Protein AF-0000000071092628 (afdb_homodimer)

InterPro domains:
  IPR001223 Glycoside hydrolase family 18, catalytic domain [PF00704] (25-223)
  IPR001223 Glycoside hydrolase family 18, catalytic domain [PS51910] (1-227)
  IPR017853 Glycoside hydrolase superfamily [SSF51445] (21-167)
  IPR029070 Chitinase insertion domain superfamily [G3DSA:3.10.50.10] (161-224)
  IPR051887 Glycosyl Hydrolase 18 Domain-Containing Protein [PTHR46290] (1-217)

Nearest PDB structures (foldseek):
  3cz8-assembly1_B  TM=7.538E-01  e=1.392E-16  Bacillus subtilis subsp. subtilis str. 168
  3cz8-assembly1_A  TM=7.325E-01  e=2.599E-16  Bacillus subtilis subsp. subtilis str. 168
  4wiw-assembly6_F  TM=7.401E-01  e=1.319E-15  Desulfitobacterium hafniense DCB-2
  1hjx-assembly1_C  TM=7.628E-01  e=6.058E-12  Homo sapiens
  8zqa-assembly1_F  TM=4.531E-01  e=4.537E-02  Rhodothermus profundi

Structure (mmCIF, N/CA/C/O backbone):
data_AF-0000000071092628-model_v1
#
loop_
_entity.id
_entity.type
_entity.pdbx_description
1 polymer 'GH18 domain-containing protein'
#
loop_
_atom_site.group_PDB
_atom_site.id
_atom_site.type_symbol
_atom_site.label_atom_id
_atom_site.label_alt_id
_atom_site.label_comp_id
_atom_site.label_asym_id
_atom_site.label_entity_id
_atom_site.label_seq_id
_atom_site.pdbx_PDB_ins_code
_atom_site.Cartn_x
_atom_site.Cartn_y
_atom_site.Cartn_z
_atom_site.occupancy
_atom_site.B_iso_or_equiv
_atom_site.auth_seq_id
_atom_site.auth_comp_id
_atom_site.auth_asym_id
_atom_site.auth_atom_id
_atom_site.pdbx_PDB_model_num
ATOM 1 N N . MET A 1 1 ? 20.328 15.219 -6.691 1 35.03 1 MET A N 1
ATOM 2 C CA . MET A 1 1 ? 20.328 13.766 -6.562 1 35.03 1 MET A CA 1
ATOM 3 C C . MET A 1 1 ? 19.25 13.133 -7.438 1 35.03 1 MET A C 1
ATOM 5 O O . MET A 1 1 ? 19.484 12.109 -8.07 1 35.03 1 MET A O 1
ATOM 9 N N . MET A 1 2 ? 17.781 13.688 -7.344 1 48.22 2 MET A N 1
ATOM 10 C CA . MET A 1 2 ? 16.656 12.992 -7.957 1 48.22 2 MET A CA 1
ATOM 11 C C . MET A 1 2 ? 16.688 13.141 -9.477 1 48.22 2 MET A C 1
ATOM 13 O O . MET A 1 2 ? 15.75 12.719 -10.156 1 48.22 2 MET A O 1
ATOM 17 N N . CYS A 1 3 ? 17.781 13.875 -9.75 1 60.19 3 CYS A N 1
ATOM 18 C CA . CYS A 1 3 ? 18.031 13.953 -11.18 1 60.19 3 CYS A CA 1
ATOM 19 C C . CYS A 1 3 ? 18.406 12.586 -11.742 1 60.19 3 CYS A C 1
ATOM 21 O O . CYS A 1 3 ? 18.141 12.297 -12.906 1 60.19 3 CYS A O 1
ATOM 23 N N . HIS A 1 4 ? 18.703 11.781 -10.789 1 60.22 4 HIS A N 1
ATOM 24 C CA . HIS A 1 4 ? 19.266 10.547 -11.32 1 60.22 4 HIS A CA 1
ATOM 25 C C . HIS A 1 4 ? 18.172 9.641 -11.883 1 60.22 4 HIS A C 1
ATOM 27 O O . HIS A 1 4 ? 18.281 9.156 -13.008 1 60.22 4 HIS A O 1
ATOM 33 N N . ALA A 1 5 ? 17.062 9.469 -11.227 1 62.5 5 ALA A N 1
ATOM 34 C CA . ALA A 1 5 ? 15.984 8.602 -11.695 1 62.5 5 ALA A CA 1
ATOM 35 C C . ALA A 1 5 ? 15.352 9.148 -12.969 1 62.5 5 ALA A C 1
ATOM 37 O O . ALA A 1 5 ? 15.125 8.406 -13.93 1 62.5 5 ALA A O 1
ATOM 38 N N . HIS A 1 6 ? 15.164 10.305 -12.961 1 67.12 6 HIS A N 1
ATOM 39 C CA . HIS A 1 6 ? 14.539 10.914 -14.133 1 67.12 6 HIS A CA 1
ATOM 40 C C . HIS A 1 6 ? 15.484 10.922 -15.328 1 67.12 6 HIS A C 1
ATOM 42 O O . HIS A 1 6 ? 15.055 10.711 -16.469 1 67.12 6 HIS A O 1
ATOM 48 N N . SER A 1 7 ? 16.656 11.164 -14.891 1 69 7 SER A N 1
ATOM 49 C CA . SER A 1 7 ? 17.641 11.125 -15.969 1 69 7 SER A CA 1
ATOM 50 C C . SER A 1 7 ? 17.672 9.75 -16.641 1 69 7 SER A C 1
ATOM 52 O O . SER A 1 7 ? 18.062 9.625 -17.797 1 69 7 SER A O 1
ATOM 54 N N . LYS A 1 8 ? 17.109 8.836 -15.922 1 71.75 8 LYS A N 1
ATOM 55 C CA . LYS A 1 8 ? 17.109 7.477 -16.453 1 71.75 8 LYS A CA 1
ATOM 56 C C . LYS A 1 8 ? 15.758 7.117 -17.062 1 71.75 8 LYS A C 1
ATOM 58 O O . LYS A 1 8 ? 15.586 6.027 -17.609 1 71.75 8 LYS A O 1
ATOM 63 N N . GLY A 1 9 ? 14.789 8.078 -16.953 1 80.06 9 GLY A N 1
ATOM 64 C CA . GLY A 1 9 ? 13.484 7.816 -17.531 1 80.06 9 GLY A CA 1
ATOM 65 C C . GLY A 1 9 ? 12.555 7.07 -16.594 1 80.06 9 GLY A C 1
ATOM 66 O O . GLY A 1 9 ? 11.539 6.52 -17.031 1 80.06 9 GLY A O 1
ATOM 67 N N . VAL A 1 10 ? 12.914 7.008 -15.305 1 87.38 10 VAL A N 1
ATOM 68 C CA . VAL A 1 10 ? 12.109 6.336 -14.289 1 87.38 10 VAL A CA 1
ATOM 69 C C . VAL A 1 10 ? 11.039 7.289 -13.758 1 87.38 10 VAL A C 1
ATOM 71 O O . VAL A 1 10 ? 11.312 8.469 -13.523 1 87.38 10 VAL A O 1
ATOM 74 N N . ARG A 1 11 ? 9.836 6.777 -13.648 1 90.19 11 ARG A N 1
ATOM 75 C CA . ARG A 1 11 ? 8.781 7.566 -13.016 1 90.19 11 ARG A CA 1
ATOM 76 C C . ARG A 1 11 ? 8.938 7.574 -11.492 1 90.19 11 ARG A C 1
ATOM 78 O O . ARG A 1 11 ? 9.367 6.578 -10.906 1 90.19 11 ARG A O 1
ATOM 85 N N . ILE A 1 12 ? 8.492 8.734 -10.898 1 91.62 12 ILE A N 1
ATOM 86 C CA . ILE A 1 12 ? 8.641 8.883 -9.453 1 91.62 12 ILE A CA 1
ATOM 87 C C . ILE A 1 12 ? 7.312 9.336 -8.844 1 91.62 12 ILE A C 1
ATOM 89 O O . ILE A 1 12 ? 6.676 10.266 -9.352 1 91.62 12 ILE A O 1
ATOM 93 N N . VAL A 1 13 ? 6.875 8.672 -7.797 1 92.81 13 VAL A N 1
ATOM 94 C CA . VAL A 1 13 ? 5.719 9.07 -7 1 92.81 13 VAL A CA 1
ATOM 95 C C . VAL A 1 13 ? 6.125 9.211 -5.535 1 92.81 13 VAL A C 1
ATOM 97 O O . VAL A 1 13 ? 6.789 8.336 -4.98 1 92.81 13 VAL A O 1
ATOM 100 N N . MET A 1 14 ? 5.793 10.359 -4.98 1 93.06 14 MET A N 1
ATOM 101 C CA . MET A 1 14 ? 6.02 10.57 -3.553 1 93.06 14 MET A CA 1
ATOM 102 C C . MET A 1 14 ? 4.766 10.242 -2.746 1 93.06 14 MET A C 1
ATOM 104 O O . MET A 1 14 ? 3.65 10.531 -3.18 1 93.06 14 MET A O 1
ATOM 108 N N . ARG A 1 15 ? 4.98 9.648 -1.646 1 92.69 15 ARG A N 1
ATOM 109 C CA . ARG A 1 15 ? 3.869 9.266 -0.78 1 92.69 15 ARG A CA 1
ATOM 110 C C . ARG A 1 15 ? 4.082 9.781 0.641 1 92.69 15 ARG A C 1
ATOM 112 O O . ARG A 1 15 ? 5.133 9.539 1.241 1 92.69 15 ARG A O 1
ATOM 119 N N . GLY A 1 16 ? 3.045 10.586 1.137 1 90.62 16 GLY A N 1
ATOM 120 C CA . GLY A 1 16 ? 3.217 11.094 2.488 1 90.62 16 GLY A CA 1
ATOM 121 C C . GLY A 1 16 ? 2.037 11.914 2.971 1 90.62 16 GLY A C 1
ATOM 122 O O . GLY A 1 16 ? 1.044 12.062 2.256 1 90.62 16 GLY A O 1
ATOM 123 N N . ALA A 1 17 ? 2.084 12.305 4.238 1 91.12 17 ALA A N 1
ATOM 124 C CA . ALA A 1 17 ? 1.135 13.195 4.895 1 91.12 17 ALA A CA 1
ATOM 125 C C . ALA A 1 17 ? 1.781 13.906 6.082 1 91.12 17 ALA A C 1
ATOM 127 O O . ALA A 1 17 ? 2.869 13.523 6.523 1 91.12 17 ALA A O 1
ATOM 128 N N . CYS A 1 18 ? 1.068 14.953 6.496 1 90.88 18 CYS A N 1
ATOM 129 C CA . CYS A 1 18 ? 1.56 15.656 7.676 1 90.88 18 CYS A CA 1
ATOM 130 C C . CYS A 1 18 ? 0.869 15.156 8.938 1 90.88 18 CYS A C 1
ATOM 132 O O . CYS A 1 18 ? -0.085 14.375 8.859 1 90.88 18 CYS A O 1
ATOM 134 N N . SER A 1 19 ? 1.361 15.633 10.07 1 89.31 19 SER A N 1
ATOM 135 C CA . SER A 1 19 ? 0.742 15.305 11.352 1 89.31 19 SER A CA 1
ATOM 136 C C . SER A 1 19 ? -0.535 16.109 11.57 1 89.31 19 SER A C 1
ATOM 138 O O . SER A 1 19 ? -0.779 17.094 10.875 1 89.31 19 SER A O 1
ATOM 140 N N . LEU A 1 20 ? -1.299 15.711 12.578 1 92.25 20 LEU A N 1
ATOM 141 C CA . LEU A 1 20 ? -2.498 16.453 12.953 1 92.25 20 LEU A CA 1
ATOM 142 C C . LEU A 1 20 ? -2.145 17.859 13.43 1 92.25 20 LEU A C 1
ATOM 144 O O . LEU A 1 20 ? -2.828 18.812 13.086 1 92.25 20 LEU A O 1
ATOM 148 N N . GLU A 1 21 ? -1.099 17.906 14.188 1 89.81 21 GLU A N 1
ATOM 149 C CA . GLU A 1 21 ? -0.657 19.188 14.695 1 89.81 21 GLU A CA 1
ATOM 150 C C . GLU A 1 21 ? -0.333 20.156 13.555 1 89.81 21 GLU A C 1
ATOM 152 O O . GLU A 1 21 ? -0.745 21.312 13.578 1 89.81 21 GLU A O 1
ATOM 157 N N . THR A 1 22 ? 0.346 19.672 12.57 1 92.31 22 THR A N 1
ATOM 158 C CA . THR A 1 22 ? 0.685 20.469 11.398 1 92.31 22 THR A CA 1
ATOM 159 C C . THR A 1 22 ? -0.57 20.828 10.609 1 92.31 22 THR A C 1
ATOM 161 O O . THR A 1 22 ? -0.722 21.969 10.164 1 92.31 22 THR A O 1
ATOM 164 N N . LEU A 1 23 ? -1.473 19.891 10.508 1 96 23 LEU A N 1
ATOM 165 C CA . LEU A 1 23 ? -2.689 20.094 9.734 1 96 23 LEU A CA 1
ATOM 166 C C . LEU A 1 23 ? -3.518 21.25 10.312 1 96 23 LEU A C 1
ATOM 168 O O . LEU A 1 23 ? -4.047 22.078 9.57 1 96 23 LEU A O 1
ATOM 172 N N . PHE A 1 24 ? -3.562 21.359 11.633 1 96.06 24 PHE A N 1
ATOM 173 C CA . PHE A 1 24 ? -4.457 22.297 12.305 1 96.06 24 PHE A CA 1
ATOM 174 C C . PHE A 1 24 ? -3.838 23.688 12.375 1 96.06 24 PHE A C 1
ATOM 176 O O . PHE A 1 24 ? -4.527 24.672 12.672 1 96.06 24 PHE A O 1
ATOM 183 N N . ASN A 1 25 ? -2.609 23.75 12.109 1 94.81 25 ASN A N 1
ATOM 184 C CA . ASN A 1 25 ? -1.895 25.016 12.102 1 94.81 25 ASN A CA 1
ATOM 185 C C . ASN A 1 25 ? -1.681 25.531 10.68 1 94.81 25 ASN A C 1
ATOM 187 O O . ASN A 1 25 ? -0.856 24.984 9.938 1 94.81 25 ASN A O 1
ATOM 191 N N . GLU A 1 26 ? -2.365 26.609 10.398 1 95.62 26 GLU A N 1
ATOM 192 C CA . GLU A 1 26 ? -2.393 27.094 9.016 1 95.62 26 GLU A CA 1
ATOM 193 C C . GLU A 1 26 ? -0.987 27.406 8.516 1 95.62 26 GLU A C 1
ATOM 195 O O . GLU A 1 26 ? -0.63 27.047 7.391 1 95.62 26 GLU A O 1
ATOM 200 N N . SER A 1 27 ? -0.22 28.094 9.297 1 93.88 27 SER A N 1
ATOM 201 C CA . SER A 1 27 ? 1.137 28.453 8.898 1 93.88 27 SER A CA 1
ATOM 202 C C . SER A 1 27 ? 2.008 27.203 8.727 1 93.88 27 SER A C 1
ATOM 204 O O . SER A 1 27 ? 2.75 27.094 7.746 1 93.88 27 SER A O 1
ATOM 206 N N . ALA A 1 28 ? 1.901 26.266 9.656 1 91.44 28 ALA A N 1
ATOM 207 C CA . ALA A 1 28 ? 2.674 25.016 9.578 1 91.44 28 ALA A CA 1
ATOM 208 C C . ALA A 1 28 ? 2.25 24.188 8.367 1 91.44 28 ALA A C 1
ATOM 210 O O . ALA A 1 28 ? 3.092 23.594 7.688 1 91.44 28 ALA A O 1
ATOM 211 N N . ARG A 1 29 ? 0.972 24.188 8.133 1 94.38 29 ARG A N 1
ATOM 212 C CA . ARG A 1 29 ? 0.443 23.422 7 1 94.38 29 ARG A CA 1
ATOM 213 C C . ARG A 1 29 ? 0.947 24 5.68 1 94.38 29 ARG A C 1
ATOM 215 O O . ARG A 1 29 ? 1.393 23.25 4.805 1 94.38 29 ARG A O 1
ATOM 222 N N . THR A 1 30 ? 0.939 25.312 5.586 1 94.19 30 THR A N 1
ATOM 223 C CA . THR A 1 30 ? 1.419 25.984 4.379 1 94.19 30 THR A CA 1
ATOM 224 C C . THR A 1 30 ? 2.902 25.703 4.16 1 94.19 30 THR A C 1
ATOM 226 O O . THR A 1 30 ? 3.326 25.406 3.041 1 94.19 30 THR A O 1
ATOM 229 N N . ALA A 1 31 ? 3.635 25.766 5.207 1 91.06 31 ALA A N 1
ATOM 230 C CA . ALA A 1 31 ? 5.062 25.469 5.109 1 91.06 31 ALA A CA 1
ATOM 231 C C . ALA A 1 31 ? 5.305 24.031 4.672 1 91.06 31 ALA A C 1
ATOM 233 O O . ALA A 1 31 ? 6.168 23.766 3.83 1 91.06 31 ALA A O 1
ATOM 234 N N . TRP A 1 32 ? 4.574 23.141 5.242 1 91.88 32 TRP A N 1
ATOM 235 C CA . TRP A 1 32 ? 4.699 21.734 4.883 1 91.88 32 TRP A CA 1
ATOM 236 C C . TRP A 1 32 ? 4.391 21.516 3.404 1 91.88 32 TRP A C 1
ATOM 238 O O . TRP A 1 32 ? 5.102 20.781 2.713 1 91.88 32 TRP A O 1
ATOM 248 N N . VAL A 1 33 ? 3.361 22.109 2.908 1 94.5 33 VAL A N 1
ATOM 249 C CA . VAL A 1 33 ? 2.967 21.984 1.51 1 94.5 33 VAL A CA 1
ATOM 250 C C . VAL A 1 33 ? 4.07 22.531 0.607 1 94.5 33 VAL A C 1
ATOM 252 O O . VAL A 1 33 ? 4.445 21.891 -0.381 1 94.5 33 VAL A O 1
ATOM 255 N N . GLU A 1 34 ? 4.609 23.641 0.971 1 91.75 34 GLU A N 1
ATOM 256 C CA . GLU A 1 34 ? 5.668 24.25 0.171 1 91.75 34 GLU A CA 1
ATOM 257 C C . GLU A 1 34 ? 6.902 23.359 0.114 1 91.75 34 GLU A C 1
ATOM 259 O O . GLU A 1 34 ? 7.5 23.188 -0.95 1 91.75 34 GLU A O 1
ATOM 264 N N . GLN A 1 35 ? 7.219 22.859 1.213 1 88.38 35 GLN A N 1
ATOM 265 C CA . GLN A 1 35 ? 8.359 21.953 1.264 1 88.38 35 GLN A CA 1
ATOM 266 C C . GLN A 1 35 ? 8.102 20.703 0.438 1 88.38 35 GLN A C 1
ATOM 268 O O . GLN A 1 35 ? 9.008 20.188 -0.235 1 88.38 35 GLN A O 1
ATOM 273 N N . THR A 1 36 ? 6.918 20.156 0.562 1 89.75 36 THR A N 1
ATOM 274 C CA . THR A 1 36 ? 6.512 18.984 -0.203 1 89.75 36 THR A CA 1
ATOM 275 C C . THR A 1 36 ? 6.648 19.234 -1.7 1 89.75 36 THR A C 1
ATOM 277 O O . THR A 1 36 ? 7.273 18.453 -2.418 1 89.75 36 THR A O 1
ATOM 280 N N . VAL A 1 37 ? 6.137 20.328 -2.137 1 90.75 37 VAL A N 1
ATOM 281 C CA . VAL A 1 37 ? 6.137 20.641 -3.562 1 90.75 37 VAL A CA 1
ATOM 282 C C . VAL A 1 37 ? 7.562 20.938 -4.027 1 90.75 37 VAL A C 1
ATOM 284 O O . VAL A 1 37 ? 7.965 20.531 -5.117 1 90.75 37 VAL A O 1
ATOM 287 N N . GLN A 1 38 ? 8.344 21.625 -3.227 1 88.56 38 GLN A N 1
ATOM 288 C CA . GLN A 1 38 ? 9.734 21.875 -3.572 1 88.56 38 GLN A CA 1
ATOM 289 C C . GLN A 1 38 ? 10.508 20.578 -3.744 1 88.56 38 GLN A C 1
ATOM 291 O O . GLN A 1 38 ? 11.289 20.422 -4.688 1 88.56 38 GLN A O 1
ATOM 296 N N . SER A 1 39 ? 10.273 19.703 -2.848 1 85.38 39 SER A N 1
ATOM 297 C CA . SER A 1 39 ? 10.914 18.391 -2.947 1 85.38 39 SER A CA 1
ATOM 298 C C . SER A 1 39 ? 10.453 17.656 -4.195 1 85.38 39 SER A C 1
ATOM 300 O O . SER A 1 39 ? 11.258 17.031 -4.887 1 85.38 39 SER A O 1
ATOM 302 N N . ALA A 1 40 ? 9.188 17.703 -4.438 1 87.75 40 ALA A N 1
ATOM 303 C CA . ALA A 1 40 ? 8.633 17.031 -5.613 1 87.75 40 ALA A CA 1
ATOM 304 C C . ALA A 1 40 ? 9.227 17.609 -6.898 1 87.75 40 ALA A C 1
ATOM 306 O O . ALA A 1 40 ? 9.539 16.859 -7.828 1 87.75 40 ALA A O 1
ATOM 307 N N . VAL A 1 41 ? 9.375 18.891 -6.957 1 86.5 41 VAL A N 1
ATOM 308 C CA . VAL A 1 41 ? 9.953 19.562 -8.117 1 86.5 41 VAL A CA 1
ATOM 309 C C . VAL A 1 41 ? 11.422 19.156 -8.266 1 86.5 41 VAL A C 1
ATOM 311 O O . VAL A 1 41 ? 11.867 18.797 -9.352 1 86.5 41 VAL A O 1
ATOM 314 N N . GLY A 1 42 ? 12.094 19.219 -7.152 1 83.56 42 GLY A N 1
ATOM 315 C CA . GLY A 1 42 ? 13.5 18.859 -7.176 1 83.56 42 GLY A CA 1
ATOM 316 C C . GLY A 1 42 ? 13.734 17.422 -7.625 1 83.56 42 GLY A C 1
ATOM 317 O O . GLY A 1 42 ? 14.766 17.125 -8.242 1 83.56 42 GLY A O 1
ATOM 318 N N . ASN A 1 43 ? 12.766 16.562 -7.398 1 79.69 43 ASN A N 1
ATOM 319 C CA . ASN A 1 43 ? 12.891 15.156 -7.754 1 79.69 43 ASN A CA 1
ATOM 320 C C . ASN A 1 43 ? 12.172 14.844 -9.062 1 79.69 43 ASN A C 1
ATOM 322 O O . ASN A 1 43 ? 12.109 13.688 -9.477 1 79.69 43 ASN A O 1
ATOM 326 N N . PHE A 1 44 ? 11.539 15.836 -9.68 1 80.62 44 PHE A N 1
ATOM 327 C CA . PHE A 1 44 ? 10.773 15.672 -10.914 1 80.62 44 PHE A CA 1
ATOM 328 C C . PHE A 1 44 ? 9.719 14.586 -10.75 1 80.62 44 PHE A C 1
ATOM 330 O O . PHE A 1 44 ? 9.617 13.68 -11.586 1 80.62 44 PHE A O 1
ATOM 337 N N . THR A 1 45 ? 9.016 14.672 -9.703 1 89.75 45 THR A N 1
ATOM 338 C CA . THR A 1 45 ? 8.055 13.633 -9.344 1 89.75 45 THR A CA 1
ATOM 339 C C . THR A 1 45 ? 6.844 13.672 -10.281 1 89.75 45 THR A C 1
ATOM 341 O O . THR A 1 45 ? 6.441 14.742 -10.734 1 89.75 45 THR A O 1
ATOM 344 N N . ASP A 1 46 ? 6.32 12.508 -10.547 1 91.12 46 ASP A N 1
ATOM 345 C CA . ASP A 1 46 ? 5.164 12.367 -11.422 1 91.12 46 ASP A CA 1
ATOM 346 C C . ASP A 1 46 ? 3.859 12.422 -10.625 1 91.12 46 ASP A C 1
ATOM 348 O O . ASP A 1 46 ? 2.775 12.5 -11.211 1 91.12 46 ASP A O 1
ATOM 352 N N . GLY A 1 47 ? 4.027 12.5 -9.375 1 90.88 47 GLY A N 1
ATOM 353 C CA . GLY A 1 47 ? 2.816 12.617 -8.578 1 90.88 47 GLY A CA 1
ATOM 354 C C . GLY A 1 47 ? 3.076 12.562 -7.086 1 90.88 47 GLY A C 1
ATOM 355 O O . GLY A 1 47 ? 4.195 12.289 -6.656 1 90.88 47 GLY A O 1
ATOM 356 N N . PHE A 1 48 ? 2.053 12.867 -6.34 1 95.56 48 PHE A N 1
ATOM 357 C CA . PHE A 1 48 ? 2.049 12.805 -4.883 1 95.56 48 PHE A CA 1
ATOM 358 C C . PHE A 1 48 ? 0.795 12.102 -4.375 1 95.56 48 PHE A C 1
ATOM 360 O O . PHE A 1 48 ? -0.322 12.469 -4.75 1 95.56 48 PHE A O 1
ATOM 367 N N . ASN A 1 49 ? 1.042 11.07 -3.629 1 96.81 49 ASN A N 1
ATOM 368 C CA . ASN A 1 49 ? -0.053 10.359 -2.975 1 96.81 49 ASN A CA 1
ATOM 369 C C . ASN A 1 49 ? -0.19 10.773 -1.511 1 96.81 49 ASN A C 1
ATOM 371 O O . ASN A 1 49 ? 0.75 10.617 -0.729 1 96.81 49 ASN A O 1
ATOM 375 N N . ILE A 1 50 ? -1.372 11.32 -1.212 1 96.88 50 ILE A N 1
ATOM 376 C CA . ILE A 1 50 ? -1.672 11.727 0.156 1 96.88 50 ILE A CA 1
ATOM 377 C C . ILE A 1 50 ? -2.197 10.531 0.947 1 96.88 50 ILE A C 1
ATOM 379 O O . ILE A 1 50 ? -3.352 10.133 0.784 1 96.88 50 ILE A O 1
ATOM 383 N N . ASP A 1 51 ? -1.355 10.086 1.788 1 94.81 51 ASP A N 1
ATOM 384 C CA . ASP A 1 51 ? -1.704 8.992 2.682 1 94.81 51 ASP A CA 1
ATOM 385 C C . ASP A 1 51 ? -1.874 9.477 4.117 1 94.81 51 ASP A C 1
ATOM 387 O O . ASP A 1 51 ? -1.094 9.117 5 1 94.81 51 ASP A O 1
ATOM 391 N N . PHE A 1 52 ? -2.955 10.195 4.379 1 95.31 52 PHE A N 1
ATOM 392 C CA . PHE A 1 52 ? -3.15 10.859 5.664 1 95.31 52 PHE A CA 1
ATOM 393 C C . PHE A 1 52 ? -3.576 9.852 6.73 1 95.31 52 PHE A C 1
ATOM 395 O O . PHE A 1 52 ? -3.004 9.82 7.82 1 95.31 52 PHE A O 1
ATOM 402 N N . GLU A 1 53 ? -4.531 9.078 6.566 1 90.62 53 GLU A N 1
ATOM 403 C CA . GLU A 1 53 ? -5.051 7.938 7.309 1 90.62 53 GLU A CA 1
ATOM 404 C C . GLU A 1 53 ? -5.211 8.266 8.789 1 90.62 53 GLU A C 1
ATOM 406 O O . GLU A 1 53 ? -5.238 7.363 9.633 1 90.62 53 GLU A O 1
ATOM 411 N N . GLN A 1 54 ? -5.297 9.586 9.148 1 91.88 54 GLN A N 1
ATOM 412 C CA . GLN A 1 54 ? -5.543 9.969 10.539 1 91.88 54 GLN A CA 1
ATOM 413 C C . GLN A 1 54 ? -7.008 10.336 10.75 1 91.88 54 GLN A C 1
ATOM 415 O O . GLN A 1 54 ? -7.68 10.797 9.82 1 91.88 54 GLN A O 1
ATOM 420 N N . SER A 1 55 ? -7.461 10.172 12 1 96.06 55 SER A N 1
ATOM 421 C CA . SER A 1 55 ? -8.844 10.484 12.336 1 96.06 55 SER A CA 1
ATOM 422 C C . SER A 1 55 ? -9.078 11.992 12.406 1 96.06 55 SER A C 1
ATOM 424 O O . SER A 1 55 ? -8.219 12.734 12.898 1 96.06 55 SER A O 1
ATOM 426 N N . LEU A 1 56 ? -10.203 12.391 11.812 1 97.75 56 LEU A N 1
ATOM 427 C CA . LEU A 1 56 ? -10.727 13.75 11.906 1 97.75 56 LEU A CA 1
ATOM 428 C C . LEU A 1 56 ? -12.211 13.742 12.227 1 97.75 56 LEU A C 1
ATOM 430 O O . LEU A 1 56 ? -12.977 12.977 11.633 1 97.75 56 LEU A O 1
ATOM 434 N N . GLN A 1 57 ? -12.586 14.617 13.219 1 97.19 57 GLN A N 1
ATOM 435 C CA . GLN A 1 57 ? -14.016 14.867 13.391 1 97.19 57 GLN A CA 1
ATOM 436 C C . GLN A 1 57 ? -14.594 15.594 12.188 1 97.19 57 GLN A C 1
ATOM 438 O O . GLN A 1 57 ? -13.867 16.25 11.445 1 97.19 57 GLN A O 1
ATOM 443 N N . LYS A 1 58 ? -15.875 15.461 12.047 1 97.69 58 LYS A N 1
ATOM 444 C CA . LYS A 1 58 ? -16.547 16.109 10.93 1 97.69 58 LYS A CA 1
ATOM 445 C C . LYS A 1 58 ? -16.25 17.609 10.906 1 97.69 58 LYS A C 1
ATOM 447 O O . LYS A 1 58 ? -16.031 18.188 9.844 1 97.69 58 LYS A O 1
ATOM 452 N N . SER A 1 59 ? -16.203 18.156 12.078 1 98 59 SER A N 1
ATOM 453 C CA . SER A 1 59 ? -15.969 19.594 12.195 1 98 59 SER A CA 1
ATOM 454 C C . SER A 1 59 ? -14.539 19.953 11.789 1 98 59 SER A C 1
ATOM 456 O O . SER A 1 59 ? -14.234 21.125 11.562 1 98 59 SER A O 1
ATOM 458 N N . GLN A 1 60 ? -13.68 18.938 11.703 1 98.25 60 GLN A N 1
ATOM 459 C CA . GLN A 1 60 ? -12.273 19.172 11.406 1 98.25 60 GLN A CA 1
ATOM 460 C C . GLN A 1 60 ? -11.961 18.844 9.953 1 98.25 60 GLN A C 1
ATOM 462 O O . GLN A 1 60 ? -10.836 19.047 9.484 1 98.25 60 GLN A O 1
ATOM 467 N N . ALA A 1 61 ? -12.961 18.359 9.211 1 98.38 61 ALA A N 1
ATOM 468 C CA . ALA A 1 61 ? -12.75 17.844 7.859 1 98.38 61 ALA A CA 1
ATOM 469 C C . ALA A 1 61 ? -12.18 18.922 6.938 1 98.38 61 ALA A C 1
ATOM 471 O O . ALA A 1 61 ? -11.398 18.609 6.035 1 98.38 61 ALA A O 1
ATOM 472 N N . HIS A 1 62 ? -12.555 20.141 7.195 1 98.31 62 HIS A N 1
ATOM 473 C CA . HIS A 1 62 ? -12.156 21.219 6.309 1 98.31 62 HIS A CA 1
ATOM 474 C C . HIS A 1 62 ? -10.648 21.453 6.355 1 98.31 62 HIS A C 1
ATOM 476 O O . HIS A 1 62 ? -10.055 21.922 5.387 1 98.31 62 HIS A O 1
ATOM 482 N N . TYR A 1 63 ? -9.945 21.047 7.406 1 98.19 63 TYR A N 1
ATOM 483 C CA . TYR A 1 63 ? -8.5 21.203 7.484 1 98.19 63 TYR A CA 1
ATOM 484 C C . TYR A 1 63 ? -7.805 20.328 6.445 1 98.19 63 TYR A C 1
ATOM 486 O O . TYR A 1 63 ? -6.855 20.766 5.793 1 98.19 63 TYR A O 1
ATOM 494 N N . LEU A 1 64 ? -8.281 19.125 6.309 1 98.31 64 LEU A N 1
ATOM 495 C CA . LEU A 1 64 ? -7.699 18.25 5.305 1 98.31 64 LEU A CA 1
ATOM 496 C C . LEU A 1 64 ? -7.996 18.766 3.896 1 98.31 64 LEU A C 1
ATOM 498 O O . LEU A 1 64 ? -7.109 18.766 3.037 1 98.31 64 LEU A O 1
ATOM 502 N N . THR A 1 65 ? -9.227 19.203 3.732 1 98.69 65 THR A N 1
ATOM 503 C CA . THR A 1 65 ? -9.617 19.734 2.432 1 98.69 65 THR A CA 1
ATOM 504 C C . THR A 1 65 ? -8.727 20.906 2.047 1 98.69 65 THR A C 1
ATOM 506 O O . THR A 1 65 ? -8.273 21.016 0.905 1 98.69 65 THR A O 1
ATOM 509 N N . ASP A 1 66 ? -8.484 21.719 2.988 1 98.31 66 ASP A N 1
ATOM 510 C CA . ASP A 1 66 ? -7.621 22.875 2.748 1 98.31 66 ASP A CA 1
ATOM 511 C C . ASP A 1 66 ? -6.215 22.438 2.352 1 98.31 66 ASP A C 1
ATOM 513 O O . ASP A 1 66 ? -5.625 22.984 1.421 1 98.31 66 ASP A O 1
ATOM 517 N N . MET A 1 67 ? -5.668 21.469 3.057 1 97.62 67 MET A N 1
ATOM 518 C CA . MET A 1 67 ? -4.332 20.984 2.729 1 97.62 67 MET A CA 1
ATOM 519 C C . MET A 1 67 ? -4.301 20.375 1.326 1 97.62 67 MET A C 1
ATOM 521 O O . MET A 1 67 ? -3.379 20.641 0.552 1 97.62 67 MET A O 1
ATOM 525 N N . VAL A 1 68 ? -5.293 19.594 1.011 1 98.06 68 VAL A N 1
ATOM 526 C CA . VAL A 1 68 ? -5.379 18.953 -0.296 1 98.06 68 VAL A CA 1
ATOM 527 C C . VAL A 1 68 ? -5.422 20 -1.395 1 98.06 68 VAL A C 1
ATOM 529 O O . VAL A 1 68 ? -4.738 19.875 -2.412 1 98.06 68 VAL A O 1
ATOM 532 N N . ARG A 1 69 ? -6.191 21.031 -1.188 1 98.06 69 ARG A N 1
ATOM 533 C CA . ARG A 1 69 ? -6.281 22.125 -2.148 1 98.06 69 ARG A CA 1
ATOM 534 C C . ARG A 1 69 ? -4.938 22.828 -2.309 1 98.06 69 ARG A C 1
ATOM 536 O O . ARG A 1 69 ? -4.504 23.109 -3.43 1 98.06 69 ARG A O 1
ATOM 543 N N . GLN A 1 70 ? -4.301 23.094 -1.193 1 97.38 70 GLN A N 1
ATOM 544 C CA . GLN A 1 70 ? -2.99 23.734 -1.23 1 97.38 70 GLN A CA 1
ATOM 545 C C . GLN A 1 70 ? -1.99 22.891 -2.018 1 97.38 70 GLN A C 1
ATOM 547 O O . GLN A 1 70 ? -1.227 23.422 -2.828 1 97.38 70 GLN A O 1
ATOM 552 N N . ILE A 1 71 ? -2.012 21.578 -1.774 1 96.5 71 ILE A N 1
ATOM 553 C CA . ILE A 1 71 ? -1.106 20.672 -2.469 1 96.5 71 ILE A CA 1
ATOM 554 C C . ILE A 1 71 ? -1.398 20.688 -3.967 1 96.5 71 ILE A C 1
ATOM 556 O O . ILE A 1 71 ? -0.49 20.875 -4.777 1 96.5 71 ILE A O 1
ATOM 560 N N . LYS A 1 72 ? -2.662 20.531 -4.281 1 97.31 72 LYS A N 1
ATOM 561 C CA . LYS A 1 72 ? -3.049 20.469 -5.688 1 97.31 72 LYS A CA 1
ATOM 562 C C . LYS A 1 72 ? -2.686 21.766 -6.414 1 97.31 72 LYS A C 1
ATOM 564 O O . LYS A 1 72 ? -2.123 21.719 -7.512 1 97.31 72 LYS A O 1
ATOM 569 N N . ASP A 1 73 ? -2.975 22.891 -5.84 1 96.5 73 ASP A N 1
ATOM 570 C CA . ASP A 1 73 ? -2.674 24.188 -6.445 1 96.5 73 ASP A CA 1
ATOM 571 C C . ASP A 1 73 ? -1.169 24.359 -6.645 1 96.5 73 ASP A C 1
ATOM 573 O O . ASP A 1 73 ? -0.728 24.844 -7.688 1 96.5 73 ASP A O 1
ATOM 577 N N . ALA A 1 74 ? -0.442 24 -5.617 1 93.94 74 ALA A N 1
ATOM 578 C CA . ALA A 1 74 ? 1.011 24.125 -5.707 1 93.94 74 ALA A CA 1
ATOM 579 C C . ALA A 1 74 ? 1.574 23.219 -6.801 1 93.94 74 ALA A C 1
ATOM 581 O O . ALA A 1 74 ? 2.457 23.625 -7.559 1 93.94 74 ALA A O 1
ATOM 582 N N . PHE A 1 75 ? 1.065 22 -6.945 1 93.94 75 PHE A N 1
ATOM 583 C CA . PHE A 1 75 ? 1.522 21.062 -7.973 1 93.94 75 PHE A CA 1
ATOM 584 C C . PHE A 1 75 ? 1.132 21.547 -9.359 1 93.94 75 PHE A C 1
ATOM 586 O O . PHE A 1 75 ? 1.923 21.469 -10.305 1 93.94 75 PHE A O 1
ATOM 593 N N . LYS A 1 76 ? -0.099 22.047 -9.508 1 93.94 76 LYS A N 1
ATOM 594 C CA . LYS A 1 76 ? -0.57 22.547 -10.797 1 93.94 76 LYS A CA 1
ATOM 595 C C . LYS A 1 76 ? 0.357 23.641 -11.328 1 93.94 76 LYS A C 1
ATOM 597 O O . LYS A 1 76 ? 0.599 23.719 -12.531 1 93.94 76 LYS A O 1
ATOM 602 N N . LYS A 1 77 ? 0.89 24.422 -10.445 1 93.88 77 LYS A N 1
ATOM 603 C CA . LYS A 1 77 ? 1.774 25.516 -10.828 1 93.88 77 LYS A CA 1
ATOM 604 C C . LYS A 1 77 ? 3.174 25 -11.164 1 93.88 77 LYS A C 1
ATOM 606 O O . LYS A 1 77 ? 3.764 25.406 -12.164 1 93.88 77 LYS A O 1
ATOM 611 N N . ALA A 1 78 ? 3.646 24.078 -10.391 1 93.12 78 ALA A N 1
ATOM 612 C CA . ALA A 1 78 ? 5.055 23.688 -10.477 1 93.12 78 ALA A CA 1
ATOM 613 C C . ALA A 1 78 ? 5.234 22.469 -11.383 1 93.12 78 ALA A C 1
ATOM 615 O O . ALA A 1 78 ? 6.254 22.344 -12.07 1 93.12 78 ALA A O 1
ATOM 616 N N . LEU A 1 79 ? 4.328 21.469 -11.344 1 92.19 79 LEU A N 1
ATOM 617 C CA . LEU A 1 79 ? 4.332 20.219 -12.078 1 92.19 79 LEU A CA 1
ATOM 618 C C . LEU A 1 79 ? 2.941 19.906 -12.625 1 92.19 79 LEU A C 1
ATOM 620 O O . LEU A 1 79 ? 2.275 18.984 -12.148 1 92.19 79 LEU A O 1
ATOM 624 N N . PRO A 1 80 ? 2.539 20.516 -13.695 1 91.38 80 PRO A N 1
ATOM 625 C CA . PRO A 1 80 ? 1.138 20.516 -14.125 1 91.38 80 PRO A CA 1
ATOM 626 C C . PRO A 1 80 ? 0.649 19.125 -14.531 1 91.38 80 PRO A C 1
ATOM 628 O O . PRO A 1 80 ? -0.558 18.875 -14.562 1 91.38 80 PRO A O 1
ATOM 631 N N . TYR A 1 81 ? 1.536 18.25 -14.758 1 90.5 81 TYR A N 1
ATOM 632 C CA . TYR A 1 81 ? 1.098 16.938 -15.234 1 90.5 81 TYR A CA 1
ATOM 633 C C . TYR A 1 81 ? 1.211 15.891 -14.133 1 90.5 81 TYR A C 1
ATOM 635 O O . TYR A 1 81 ? 0.875 14.727 -14.336 1 90.5 81 TYR A O 1
ATOM 643 N N . ALA A 1 82 ? 1.629 16.297 -12.945 1 92.25 82 ALA A N 1
ATOM 644 C CA . ALA A 1 82 ? 1.738 15.367 -11.82 1 92.25 82 ALA A CA 1
ATOM 645 C C . ALA A 1 82 ? 0.363 15.023 -11.258 1 92.25 82 ALA A C 1
ATOM 647 O O . ALA A 1 82 ? -0.507 15.891 -11.156 1 92.25 82 ALA A O 1
ATOM 648 N N . GLN A 1 83 ? 0.202 13.773 -10.906 1 95.06 83 GLN A N 1
ATOM 649 C CA . GLN A 1 83 ? -1.048 13.328 -10.305 1 95.06 83 GLN A CA 1
ATOM 650 C C . GLN A 1 83 ? -1.024 13.508 -8.789 1 95.06 83 GLN A C 1
ATOM 652 O O . GLN A 1 83 ? -0.01 13.234 -8.141 1 95.06 83 GLN A O 1
ATOM 657 N N . VAL A 1 84 ? -2.137 13.977 -8.289 1 97.31 84 VAL A N 1
ATOM 658 C CA . VAL A 1 84 ? -2.344 14.047 -6.848 1 97.31 84 VAL A CA 1
ATOM 659 C C . VAL A 1 84 ? -3.51 13.141 -6.449 1 97.31 84 VAL A C 1
ATOM 661 O O . VAL A 1 84 ? -4.613 13.273 -6.984 1 97.31 84 VAL A O 1
ATOM 664 N N . THR A 1 85 ? -3.244 12.188 -5.582 1 98 85 THR A N 1
ATOM 665 C CA . THR A 1 85 ? -4.262 11.227 -5.172 1 98 85 THR A CA 1
ATOM 666 C C . THR A 1 85 ? -4.363 11.156 -3.652 1 98 85 THR A C 1
ATOM 668 O O . THR A 1 85 ? -3.463 11.617 -2.943 1 98 85 THR A O 1
ATOM 671 N N . LEU A 1 86 ? -5.516 10.656 -3.178 1 98.5 86 LEU A N 1
ATOM 672 C CA . LEU A 1 86 ? -5.738 10.453 -1.752 1 98.5 86 LEU A CA 1
ATOM 673 C C . LEU A 1 86 ? -6.145 9.008 -1.47 1 98.5 86 LEU A C 1
ATOM 675 O O . LEU A 1 86 ? -7.023 8.461 -2.143 1 98.5 86 LEU A O 1
ATOM 679 N N . ASP A 1 87 ? -5.496 8.43 -0.543 1 97.62 87 ASP A N 1
ATOM 680 C CA . ASP A 1 87 ? -5.91 7.113 -0.062 1 97.62 87 ASP A CA 1
ATOM 681 C C . ASP A 1 87 ? -7.051 7.234 0.947 1 97.62 87 ASP A C 1
ATOM 683 O O . ASP A 1 87 ? -7.016 8.086 1.834 1 97.62 87 ASP A O 1
ATOM 687 N N . SER A 1 88 ? -8.062 6.414 0.801 1 97.81 88 SER A N 1
ATOM 688 C CA . SER A 1 88 ? -9.203 6.41 1.71 1 97.81 88 SER A CA 1
ATOM 689 C C . SER A 1 88 ? -9.5 5.004 2.219 1 97.81 88 SER A C 1
ATOM 691 O O . SER A 1 88 ? -9.148 4.016 1.569 1 97.81 88 SER A O 1
ATOM 693 N N . PRO A 1 89 ? -10.227 4.973 3.418 1 96.75 89 PRO A N 1
ATOM 694 C CA . PRO A 1 89 ? -10.773 3.674 3.809 1 96.75 89 PRO A CA 1
ATOM 695 C C . PRO A 1 89 ? -11.891 3.201 2.875 1 96.75 89 PRO A C 1
ATOM 697 O O . PRO A 1 89 ? -12.227 3.893 1.911 1 96.75 89 PRO A O 1
ATOM 700 N N . TYR A 1 90 ? -12.477 2.084 3.209 1 96.19 90 TYR A N 1
ATOM 701 C CA . TYR A 1 90 ? -13.367 1.374 2.299 1 96.19 90 TYR A CA 1
ATOM 702 C C . TYR A 1 90 ? -14.727 2.061 2.219 1 96.19 90 TYR A C 1
ATOM 704 O O . TYR A 1 90 ? -15.57 1.688 1.398 1 96.19 90 TYR A O 1
ATOM 712 N N . SER A 1 91 ? -14.953 3.094 3.029 1 96.25 91 SER A N 1
ATOM 713 C CA . SER A 1 91 ? -16.219 3.826 2.986 1 96.25 91 SER A CA 1
ATOM 714 C C . SER A 1 91 ? -16.016 5.293 3.359 1 96.25 91 SER A C 1
ATOM 716 O O . SER A 1 91 ? -15.133 5.621 4.148 1 96.25 91 SER A O 1
ATOM 718 N N . ALA A 1 92 ? -16.953 6.129 2.836 1 97.06 92 ALA A N 1
ATOM 719 C CA . ALA A 1 92 ? -16.891 7.566 3.08 1 97.06 92 ALA A CA 1
ATOM 720 C C . ALA A 1 92 ? -17.594 7.938 4.383 1 97.06 92 ALA A C 1
ATOM 722 O O . ALA A 1 92 ? -17.625 9.109 4.77 1 97.06 92 ALA A O 1
ATOM 723 N N . GLU A 1 93 ? -18.078 6.93 5.152 1 96.12 93 GLU A N 1
ATOM 724 C CA . GLU A 1 93 ? -18.891 7.18 6.336 1 96.12 93 GLU A CA 1
ATOM 725 C C . GLU A 1 93 ? -18.047 7.121 7.609 1 96.12 93 GLU A C 1
ATOM 727 O O . GLU A 1 93 ? -18.297 6.285 8.477 1 96.12 93 GLU A O 1
ATOM 732 N N . CYS A 1 94 ? -17.125 7.977 7.762 1 96.88 94 CYS A N 1
ATOM 733 C CA . CYS A 1 94 ? -16.266 8.172 8.93 1 96.88 94 CYS A CA 1
ATOM 734 C C . CYS A 1 94 ? -15.688 6.848 9.414 1 96.88 94 CYS A C 1
ATOM 736 O O . CYS A 1 94 ? -15.648 6.59 10.617 1 96.88 94 CYS A O 1
ATOM 738 N N . THR A 1 95 ? -15.336 6.02 8.461 1 94.5 95 THR A N 1
ATOM 739 C CA . THR A 1 95 ? -14.703 4.742 8.773 1 94.5 95 THR A CA 1
ATOM 740 C C . THR A 1 95 ? -13.383 4.961 9.5 1 94.5 95 THR A C 1
ATOM 742 O O . THR A 1 95 ? -12.539 5.742 9.055 1 94.5 95 THR A O 1
ATOM 745 N N . PHE A 1 96 ? -13.227 4.34 10.688 1 92.5 96 PHE A N 1
ATOM 746 C CA . PHE A 1 96 ? -12.062 4.465 11.547 1 92.5 96 PHE A CA 1
ATOM 747 C C . PHE A 1 96 ? -11.938 5.879 12.102 1 92.5 96 PHE A C 1
ATOM 749 O O . PHE A 1 96 ? -10.836 6.359 12.359 1 92.5 96 PHE A O 1
ATOM 756 N N . GLY A 1 97 ? -12.977 6.57 12.133 1 95.81 97 GLY A N 1
ATOM 757 C CA . GLY A 1 97 ? -12.977 7.938 12.625 1 95.81 97 GLY A CA 1
ATOM 758 C C . GLY A 1 97 ? -12.461 8.938 11.609 1 95.81 97 GLY A C 1
ATOM 759 O O . GLY A 1 97 ? -12.188 10.094 11.953 1 95.81 97 GLY A O 1
ATOM 760 N N . ARG A 1 98 ? -12.312 8.531 10.406 1 96.94 98 ARG A N 1
ATOM 761 C CA . ARG A 1 98 ? -11.805 9.398 9.344 1 96.94 98 ARG A CA 1
ATOM 762 C C . ARG A 1 98 ? -12.953 10.094 8.609 1 96.94 98 ARG A C 1
ATOM 764 O O . ARG A 1 98 ? -13.352 9.664 7.531 1 96.94 98 ARG A O 1
ATOM 771 N N . CYS A 1 99 ? -13.406 11.164 9.258 1 98.19 99 CYS A N 1
ATOM 772 C CA . CYS A 1 99 ? -14.531 11.914 8.711 1 98.19 99 CYS A CA 1
ATOM 773 C C . CYS A 1 99 ? -14.055 13.008 7.77 1 98.19 99 CYS A C 1
ATOM 775 O O . CYS A 1 99 ? -13.992 14.18 8.148 1 98.19 99 CYS A O 1
ATOM 777 N N . TYR A 1 100 ? -13.766 12.656 6.547 1 98.5 100 TYR A N 1
ATOM 778 C CA . TYR A 1 100 ? -13.25 13.586 5.555 1 98.5 100 TYR A CA 1
ATOM 779 C C . TYR A 1 100 ? -14.375 14.125 4.672 1 98.5 100 TYR A C 1
ATOM 781 O O . TYR A 1 100 ? -15.445 13.516 4.586 1 98.5 100 TYR A O 1
ATOM 789 N N . ASP A 1 101 ? -14.211 15.258 4.141 1 98.56 101 ASP A N 1
ATOM 790 C CA . ASP A 1 101 ? -15.133 15.82 3.164 1 98.56 101 ASP A CA 1
ATOM 791 C C . ASP A 1 101 ? -14.836 15.305 1.759 1 98.56 101 ASP A C 1
ATOM 793 O O . ASP A 1 101 ? -14.258 16.016 0.939 1 98.56 101 ASP A O 1
ATOM 797 N N . TYR A 1 102 ? -15.336 14.148 1.444 1 98.5 102 TYR A N 1
ATOM 798 C CA . TYR A 1 102 ? -14.961 13.469 0.211 1 98.5 102 TYR A CA 1
ATOM 799 C C . TYR A 1 102 ? -15.547 14.18 -1.004 1 98.5 102 TYR A C 1
ATOM 801 O O . TYR A 1 102 ? -14.984 14.125 -2.098 1 98.5 102 TYR A O 1
ATOM 809 N N . ARG A 1 103 ? -16.703 14.82 -0.852 1 98.12 103 ARG A N 1
ATOM 810 C CA . ARG A 1 103 ? -17.219 15.625 -1.96 1 98.12 103 ARG A CA 1
ATOM 811 C C . ARG A 1 103 ? -16.219 16.688 -2.371 1 98.12 103 ARG A C 1
ATOM 813 O O . ARG A 1 103 ? -15.82 16.766 -3.537 1 98.12 103 ARG A O 1
ATOM 820 N N . ALA A 1 104 ? -15.789 17.484 -1.46 1 98.56 104 ALA A N 1
ATOM 821 C CA . ALA A 1 104 ? -14.844 18.562 -1.741 1 98.56 104 ALA A CA 1
ATOM 822 C C . ALA A 1 104 ? -13.508 18.016 -2.229 1 98.56 104 ALA A C 1
ATOM 824 O O . ALA A 1 104 ? -12.938 18.516 -3.203 1 98.56 104 ALA A O 1
ATOM 825 N N . ILE A 1 105 ? -13.008 16.953 -1.567 1 98.56 105 ILE A N 1
ATOM 826 C CA . ILE A 1 105 ? -11.719 16.359 -1.922 1 98.56 105 ILE A CA 1
ATOM 827 C C . ILE A 1 105 ? -11.789 15.797 -3.34 1 98.56 105 ILE A C 1
ATOM 829 O O . ILE A 1 105 ? -10.844 15.953 -4.121 1 98.56 105 ILE A O 1
ATOM 833 N N . GLY A 1 106 ? -12.922 15.156 -3.641 1 98.06 106 GLY A N 1
ATOM 834 C CA . GLY A 1 106 ? -13.109 14.594 -4.969 1 98.06 106 GLY A CA 1
ATOM 835 C C . GLY A 1 106 ? -13.055 15.633 -6.07 1 98.06 106 GLY A C 1
ATOM 836 O O . GLY A 1 106 ? -12.672 15.328 -7.199 1 98.06 106 GLY A O 1
ATOM 837 N N . GLU A 1 107 ? -13.383 16.844 -5.828 1 97.94 107 GLU A N 1
ATOM 838 C CA . GLU A 1 107 ? -13.336 17.938 -6.797 1 97.94 107 GLU A CA 1
ATOM 839 C C . GLU A 1 107 ? -11.906 18.422 -7.008 1 97.94 107 GLU A C 1
ATOM 841 O O . GLU A 1 107 ? -11.617 19.094 -8 1 97.94 107 GLU A O 1
ATOM 846 N N . ILE A 1 108 ? -11.039 18.062 -6.074 1 98.25 108 ILE A N 1
ATOM 847 C CA . ILE A 1 108 ? -9.703 18.641 -6.086 1 98.25 108 ILE A CA 1
ATOM 848 C C . ILE A 1 108 ? -8.703 17.641 -6.652 1 98.25 108 ILE A C 1
ATOM 850 O O . ILE A 1 108 ? -7.945 17.953 -7.57 1 98.25 108 ILE A O 1
ATOM 854 N N . VAL A 1 109 ? -8.734 16.344 -6.188 1 98.31 109 VAL A N 1
ATOM 855 C CA . VAL A 1 109 ? -7.707 15.367 -6.512 1 98.31 109 VAL A CA 1
ATOM 856 C C . VAL A 1 109 ? -8.016 14.719 -7.863 1 98.31 109 VAL A C 1
ATOM 858 O O . VAL A 1 109 ? -9.125 14.867 -8.383 1 98.31 109 VAL A O 1
ATOM 861 N N . ASP A 1 110 ? -7.008 14.062 -8.375 1 97.75 110 ASP A N 1
ATOM 862 C CA . ASP A 1 110 ? -7.211 13.305 -9.609 1 97.75 110 ASP A CA 1
ATOM 863 C C . ASP A 1 110 ? -8 12.031 -9.344 1 97.75 110 ASP A C 1
ATOM 865 O O . ASP A 1 110 ? -8.898 11.68 -10.109 1 97.75 110 ASP A O 1
ATOM 869 N N . TYR A 1 111 ? -7.648 11.367 -8.203 1 97.62 111 TYR A N 1
ATOM 870 C CA . TYR A 1 111 ? -8.383 10.172 -7.82 1 97.62 111 TYR A CA 1
ATOM 871 C C . TYR A 1 111 ? -8.422 10.016 -6.305 1 97.62 111 TYR A C 1
ATOM 873 O O . TYR A 1 111 ? -7.504 10.461 -5.605 1 97.62 111 TYR A O 1
ATOM 881 N N . ILE A 1 112 ? -9.469 9.406 -5.879 1 98.31 112 ILE A N 1
ATOM 882 C CA . ILE A 1 112 ? -9.539 8.812 -4.543 1 98.31 112 ILE A CA 1
ATOM 883 C C . ILE A 1 112 ? -9.328 7.305 -4.637 1 98.31 112 ILE A C 1
ATOM 885 O O . ILE A 1 112 ? -10.078 6.605 -5.324 1 98.31 112 ILE A O 1
ATOM 889 N N . MET A 1 113 ? -8.266 6.848 -3.996 1 97.5 113 MET A N 1
ATOM 890 C CA . MET A 1 113 ? -7.914 5.43 -3.967 1 97.5 113 MET A CA 1
ATOM 891 C C . MET A 1 113 ? -8.57 4.73 -2.779 1 97.5 113 MET A C 1
ATOM 893 O O . MET A 1 113 ? -8.094 4.848 -1.647 1 97.5 113 MET A O 1
ATOM 897 N N . ILE A 1 114 ? -9.625 3.973 -3.041 1 97.5 114 ILE A N 1
ATOM 898 C CA . ILE A 1 114 ? -10.352 3.299 -1.974 1 97.5 114 ILE A CA 1
ATOM 899 C C . ILE A 1 114 ? -9.664 1.981 -1.625 1 97.5 114 ILE A C 1
ATOM 901 O O . ILE A 1 114 ? -9.578 1.079 -2.461 1 97.5 114 ILE A O 1
ATOM 905 N N . MET A 1 115 ? -9.242 1.958 -0.493 1 96.44 115 MET A N 1
ATOM 906 C CA . MET A 1 115 ? -8.625 0.732 0.002 1 96.44 115 MET A CA 1
ATOM 907 C C . MET A 1 115 ? -9.68 -0.244 0.509 1 96.44 115 MET A C 1
ATOM 909 O O . MET A 1 115 ? -9.961 -0.299 1.708 1 96.44 115 MET A O 1
ATOM 913 N N . ALA A 1 116 ? -10.211 -0.995 -0.394 1 94.62 116 ALA A N 1
ATOM 914 C CA . ALA A 1 116 ? -11.336 -1.864 -0.085 1 94.62 116 ALA A CA 1
ATOM 915 C C . ALA A 1 116 ? -10.867 -3.258 0.315 1 94.62 116 ALA A C 1
ATOM 917 O O . ALA A 1 116 ? -11.219 -4.25 -0.332 1 94.62 116 ALA A O 1
ATOM 918 N N . TYR A 1 117 ? -10.07 -3.314 1.317 1 93 117 TYR A N 1
ATOM 919 C CA . TYR A 1 117 ? -9.57 -4.547 1.914 1 93 117 TYR A CA 1
ATOM 920 C C . TYR A 1 117 ? -9.391 -4.395 3.42 1 93 117 TYR A C 1
ATOM 922 O O . TYR A 1 117 ? -9.43 -3.279 3.945 1 93 117 TYR A O 1
ATOM 930 N N . ASP A 1 118 ? -9.391 -5.527 4.109 1 90.25 118 ASP A N 1
ATOM 931 C CA . ASP A 1 118 ? -9.297 -5.559 5.566 1 90.25 118 ASP A CA 1
ATOM 932 C C . ASP A 1 118 ? -10.477 -4.836 6.211 1 90.25 118 ASP A C 1
ATOM 934 O O . ASP A 1 118 ? -10.289 -4.039 7.133 1 90.25 118 ASP A O 1
ATOM 938 N N . GLU A 1 119 ? -11.586 -5.121 5.699 1 92.62 119 GLU A N 1
ATOM 939 C CA . GLU A 1 119 ? -12.812 -4.508 6.199 1 92.62 119 GLU A CA 1
ATOM 940 C C . GLU A 1 119 ? -13.344 -5.254 7.414 1 92.62 119 GLU A C 1
ATOM 942 O O . GLU A 1 119 ? -14.547 -5.207 7.699 1 92.62 119 GLU A O 1
ATOM 947 N N . LEU A 1 120 ? -12.516 -5.91 8.094 1 87.94 120 LEU A N 1
ATOM 948 C CA . LEU A 1 120 ? -12.883 -6.734 9.242 1 87.94 120 LEU A CA 1
ATOM 949 C C . LEU A 1 120 ? -13.414 -5.871 10.383 1 87.94 120 LEU A C 1
ATOM 951 O O . LEU A 1 120 ? -12.961 -4.742 10.578 1 87.94 120 LEU A O 1
ATOM 955 N N . VAL A 1 121 ? -14.406 -6.43 11.062 1 83.56 121 VAL A N 1
ATOM 956 C CA . VAL A 1 121 ? -14.812 -5.875 12.344 1 83.56 121 VAL A CA 1
ATOM 957 C C . VAL A 1 121 ? -14.023 -6.547 13.469 1 83.56 121 VAL A C 1
ATOM 959 O O . VAL A 1 121 ? -13.93 -7.773 13.516 1 83.56 121 VAL A O 1
ATOM 962 N N . VAL A 1 122 ? -13.406 -5.82 14.227 1 83.06 122 VAL A N 1
ATOM 963 C CA . VAL A 1 122 ? -12.523 -6.367 15.25 1 83.06 122 VAL A CA 1
ATOM 964 C C . VAL A 1 122 ? -13.336 -6.719 16.5 1 83.06 122 VAL A C 1
ATOM 966 O O . VAL A 1 122 ? -13.148 -6.109 17.547 1 83.06 122 VAL A O 1
ATOM 969 N N . ASP A 1 123 ? -14.203 -7.715 16.406 1 86.75 123 ASP A N 1
ATOM 970 C CA . ASP A 1 123 ? -15.023 -8.133 17.547 1 86.75 123 ASP A CA 1
ATOM 971 C C . ASP A 1 123 ? -14.898 -9.633 17.797 1 86.75 123 ASP A C 1
ATOM 973 O O . ASP A 1 123 ? -15.648 -10.203 18.578 1 86.75 123 ASP A O 1
ATOM 977 N N . GLY A 1 124 ? -14 -10.258 17.047 1 87.38 124 GLY A N 1
ATOM 978 C CA . GLY A 1 124 ? -13.734 -11.672 17.266 1 87.38 124 GLY A CA 1
ATOM 979 C C . GLY A 1 124 ? -14.586 -12.578 16.391 1 87.38 124 GLY A C 1
ATOM 980 O O . GLY A 1 124 ? -14.43 -13.805 16.422 1 87.38 124 GLY A O 1
ATOM 981 N N . ARG A 1 125 ? -15.492 -12.023 15.727 1 89.06 125 ARG A N 1
ATOM 982 C CA . ARG A 1 125 ? -16.281 -12.844 14.805 1 89.06 125 ARG A CA 1
ATOM 983 C C . ARG A 1 125 ? -15.594 -12.961 13.453 1 89.06 125 ARG A C 1
ATOM 985 O O . ARG A 1 125 ? -15.188 -11.961 12.859 1 89.06 125 ARG A O 1
ATOM 992 N N . ALA A 1 126 ? -15.438 -14.156 12.922 1 90.69 126 ALA A N 1
ATOM 993 C CA . ALA A 1 126 ? -14.875 -14.383 11.594 1 90.69 126 ALA A CA 1
ATOM 994 C C . ALA A 1 126 ? -15.766 -13.781 10.508 1 90.69 126 ALA A C 1
ATOM 996 O O . ALA A 1 126 ? -17 -13.859 10.594 1 90.69 126 ALA A O 1
ATOM 997 N N . MET A 1 127 ? -15.164 -13.203 9.531 1 90.75 127 MET A N 1
ATOM 998 C CA . MET A 1 127 ? -15.898 -12.609 8.422 1 90.75 127 MET A CA 1
ATOM 999 C C . MET A 1 127 ? -15 -12.469 7.195 1 90.75 127 MET A C 1
ATOM 1001 O O . MET A 1 127 ? -13.789 -12.68 7.273 1 90.75 127 MET A O 1
ATOM 1005 N N . ALA A 1 128 ? -15.625 -12.141 6.121 1 91.12 128 ALA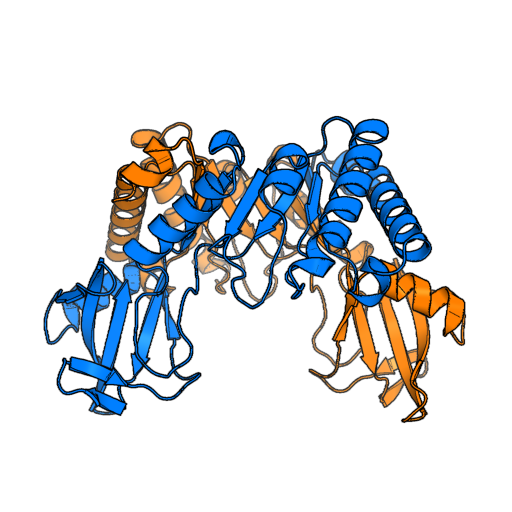 A N 1
ATOM 1006 C CA . ALA A 1 128 ? -14.891 -11.953 4.875 1 91.12 128 ALA A CA 1
ATOM 1007 C C . ALA A 1 128 ? -13.977 -10.727 4.949 1 91.12 128 ALA A C 1
ATOM 1009 O O . ALA A 1 128 ? -14.32 -9.734 5.598 1 91.12 128 ALA A O 1
ATOM 1010 N N . ASN A 1 129 ? -12.812 -10.805 4.25 1 91.19 129 ASN A N 1
ATOM 1011 C CA . ASN A 1 129 ? -11.867 -9.695 4.121 1 91.19 129 ASN A CA 1
ATOM 1012 C C . ASN A 1 129 ? -12.531 -8.461 3.52 1 91.19 129 ASN A C 1
ATOM 1014 O O . ASN A 1 129 ? -12.328 -7.348 4.008 1 91.19 129 ASN A O 1
ATOM 1018 N N . ALA A 1 130 ? -13.227 -8.68 2.482 1 91.88 130 ALA A N 1
ATOM 1019 C CA . ALA A 1 130 ? -13.984 -7.664 1.753 1 91.88 130 ALA A CA 1
ATOM 1020 C C . ALA A 1 130 ? -15.359 -8.188 1.352 1 91.88 130 ALA A C 1
ATOM 1022 O O . ALA A 1 130 ? -15.57 -8.562 0.196 1 91.88 130 ALA A O 1
ATOM 1023 N N . PRO A 1 131 ? -16.297 -8.18 2.35 1 90.88 131 PRO A N 1
ATOM 1024 C CA . PRO A 1 131 ? -17.656 -8.625 1.988 1 90.88 131 PRO A CA 1
ATOM 1025 C C . PRO A 1 131 ? -18.25 -7.82 0.834 1 90.88 131 PRO A C 1
ATOM 1027 O O . PRO A 1 131 ? -18.156 -6.59 0.822 1 90.88 131 PRO A O 1
ATOM 1030 N N . LEU A 1 132 ? -18.812 -8.516 -0.046 1 87.62 132 LEU A N 1
ATOM 1031 C CA . LEU A 1 132 ? -19.344 -7.867 -1.238 1 87.62 132 LEU A CA 1
ATOM 1032 C C . LEU A 1 132 ? -20.328 -6.758 -0.862 1 87.62 132 LEU A C 1
ATOM 1034 O O . LEU A 1 132 ? -20.266 -5.656 -1.414 1 87.62 132 LEU A O 1
ATOM 1038 N N . ASN A 1 133 ? -21.219 -7.07 0.023 1 88.44 133 ASN A N 1
ATOM 1039 C CA . ASN A 1 133 ? -22.219 -6.09 0.415 1 88.44 133 ASN A CA 1
ATOM 1040 C C . ASN A 1 133 ? -21.578 -4.863 1.067 1 88.44 133 ASN A C 1
ATOM 1042 O O . ASN A 1 133 ? -22 -3.734 0.811 1 88.44 133 ASN A O 1
ATOM 1046 N N . LYS A 1 134 ? -20.594 -5.09 1.875 1 91.75 134 LYS A N 1
ATOM 1047 C CA . LYS A 1 134 ? -19.922 -3.992 2.57 1 91.75 134 LYS A CA 1
ATOM 1048 C C . LYS A 1 134 ? -19.109 -3.139 1.6 1 91.75 134 LYS A C 1
ATOM 1050 O O . LYS A 1 134 ? -19.172 -1.908 1.654 1 91.75 134 LYS A O 1
ATOM 1055 N N . THR A 1 135 ? -18.406 -3.809 0.737 1 92.62 135 THR A N 1
ATOM 1056 C CA . THR A 1 135 ? -17.594 -3.111 -0.252 1 92.62 135 THR A CA 1
ATOM 1057 C C . THR A 1 135 ? -18.469 -2.299 -1.198 1 92.62 135 THR A C 1
ATOM 1059 O O . THR A 1 135 ? -18.172 -1.132 -1.475 1 92.62 135 THR A O 1
ATOM 1062 N N . THR A 1 136 ? -19.562 -2.895 -1.657 1 90.56 136 THR A N 1
ATOM 1063 C CA . THR A 1 136 ? -20.484 -2.197 -2.551 1 90.56 136 THR A CA 1
ATOM 1064 C C . THR A 1 136 ? -21.109 -0.996 -1.852 1 90.56 136 THR A C 1
ATOM 1066 O O . THR A 1 136 ? -21.219 0.086 -2.434 1 90.56 136 THR A O 1
ATOM 1069 N N . LYS A 1 137 ? -21.5 -1.223 -0.647 1 93.12 137 LYS A N 1
ATOM 1070 C CA . LYS A 1 137 ? -22.047 -0.111 0.129 1 93.12 137 LYS A CA 1
ATOM 1071 C C . LYS A 1 137 ? -21.016 1.004 0.286 1 93.12 137 LYS A C 1
ATOM 1073 O O . LYS A 1 137 ? -21.359 2.188 0.249 1 93.12 137 LYS A O 1
ATOM 1078 N N . GLY A 1 138 ? -19.781 0.604 0.533 1 94.88 138 GLY A N 1
ATOM 1079 C CA . GLY A 1 138 ? -18.719 1.58 0.643 1 94.88 138 GLY A CA 1
ATOM 1080 C C . GLY A 1 138 ? -18.578 2.465 -0.583 1 94.88 138 GLY A C 1
ATOM 1081 O O . GLY A 1 138 ? -18.484 3.688 -0.465 1 94.88 138 GLY A O 1
ATOM 1082 N N . VAL A 1 139 ? -18.625 1.895 -1.756 1 94.19 139 VAL A N 1
ATOM 1083 C CA . VAL A 1 139 ? -18.562 2.641 -3.008 1 94.19 139 VAL A CA 1
ATOM 1084 C C . VAL A 1 139 ? -19.766 3.572 -3.123 1 94.19 139 VAL A C 1
ATOM 1086 O O . VAL A 1 139 ? -19.625 4.75 -3.461 1 94.19 139 VAL A O 1
ATOM 1089 N N . ASP A 1 140 ? -20.938 3.043 -2.777 1 95.06 140 ASP A N 1
ATOM 1090 C CA . ASP A 1 140 ? -22.141 3.848 -2.828 1 95.06 140 ASP A CA 1
ATOM 1091 C C . ASP A 1 140 ? -22.047 5.047 -1.886 1 95.06 140 ASP A C 1
ATOM 1093 O O . ASP A 1 140 ? -22.578 6.121 -2.186 1 95.06 140 ASP A O 1
ATOM 1097 N N . ASP A 1 141 ? -21.406 4.812 -0.762 1 96.88 141 ASP A N 1
ATOM 1098 C CA . ASP A 1 141 ? -21.234 5.891 0.209 1 96.88 141 ASP A CA 1
ATOM 1099 C C . ASP A 1 141 ? -20.469 7.059 -0.396 1 96.88 141 ASP A C 1
ATOM 1101 O O . ASP A 1 141 ? -20.781 8.219 -0.131 1 96.88 141 ASP A O 1
ATOM 1105 N N . PHE A 1 142 ? -19.484 6.793 -1.198 1 97.56 142 PHE A N 1
ATOM 1106 C CA . PHE A 1 142 ? -18.719 7.852 -1.842 1 97.56 142 PHE A CA 1
ATOM 1107 C C . PHE A 1 142 ? -19.562 8.586 -2.875 1 97.56 142 PHE A C 1
ATOM 1109 O O . PHE A 1 142 ? -19.531 9.812 -2.953 1 97.56 142 PHE A O 1
ATOM 1116 N N . VAL A 1 143 ? -20.344 7.867 -3.666 1 95.81 143 VAL A N 1
ATOM 1117 C CA . VAL A 1 143 ? -21.203 8.461 -4.688 1 95.81 143 VAL A CA 1
ATOM 1118 C C . VAL A 1 143 ? -22.297 9.305 -4.02 1 95.81 143 VAL A C 1
ATOM 1120 O O . VAL A 1 143 ? -22.547 10.43 -4.441 1 95.81 143 VAL A O 1
ATOM 1123 N N . LYS A 1 144 ? -22.844 8.789 -2.973 1 96.19 144 LYS A N 1
ATOM 1124 C CA . LYS A 1 144 ? -23.859 9.508 -2.227 1 96.19 144 LYS A CA 1
ATOM 1125 C C . LYS A 1 144 ? -23.297 10.789 -1.615 1 96.19 144 LYS A C 1
ATOM 1127 O O . LYS A 1 144 ? -24 11.797 -1.504 1 96.19 144 LYS A O 1
ATOM 1132 N N . ALA A 1 145 ? -22.047 10.75 -1.265 1 96.75 145 ALA A N 1
ATOM 1133 C CA . ALA A 1 145 ? -21.391 11.922 -0.69 1 96.75 145 ALA A CA 1
ATOM 1134 C C . ALA A 1 145 ? -21.156 12.992 -1.752 1 96.75 145 ALA A C 1
ATOM 1136 O O . ALA A 1 145 ? -20.781 14.117 -1.43 1 96.75 145 ALA A O 1
ATOM 1137 N N . GLY A 1 146 ? -21.297 12.57 -3.029 1 97 146 GLY A N 1
ATOM 1138 C CA . GLY A 1 146 ? -21.188 13.547 -4.102 1 97 146 GLY A CA 1
ATOM 1139 C C . GLY A 1 146 ? -19.906 13.422 -4.891 1 97 146 GLY A C 1
ATOM 1140 O O . GLY A 1 146 ? -19.594 14.289 -5.715 1 97 146 GLY A O 1
ATOM 1141 N N . VAL A 1 147 ? -19.141 12.383 -4.688 1 97.88 147 VAL A N 1
ATOM 1142 C CA . VAL A 1 147 ? -17.922 12.164 -5.453 1 97.88 147 VAL A CA 1
ATOM 1143 C C . VAL A 1 147 ? -18.266 11.57 -6.816 1 97.88 147 VAL A C 1
ATOM 1145 O O . VAL A 1 147 ? -18.969 10.555 -6.898 1 97.88 147 VAL A O 1
ATOM 1148 N N . PRO A 1 148 ? -17.844 12.172 -7.93 1 96.06 148 PRO A N 1
ATOM 1149 C CA . PRO A 1 148 ? -18.047 11.516 -9.227 1 96.06 148 PRO A CA 1
ATOM 1150 C C . PRO A 1 148 ? -17.375 10.148 -9.305 1 96.06 148 PRO A C 1
ATOM 1152 O O . PRO A 1 148 ? -16.234 9.992 -8.852 1 96.06 148 PRO A O 1
ATOM 1155 N N . SER A 1 149 ? -18.062 9.188 -9.844 1 94.38 149 SER A N 1
ATOM 1156 C CA . SER A 1 149 ? -17.547 7.832 -9.945 1 94.38 149 SER A CA 1
ATOM 1157 C C . SER A 1 149 ? -16.234 7.793 -10.719 1 94.38 149 SER A C 1
ATOM 1159 O O . SER A 1 149 ? -15.359 6.969 -10.445 1 94.38 149 SER A O 1
ATOM 1161 N N . SER A 1 150 ? -16.016 8.742 -11.672 1 94.38 150 SER A N 1
ATOM 1162 C CA . SER A 1 150 ? -14.82 8.781 -12.508 1 94.38 150 SER A CA 1
ATOM 1163 C C . SER A 1 150 ? -13.586 9.156 -11.695 1 94.38 150 SER A C 1
ATOM 1165 O O . SER A 1 150 ? -12.461 9 -12.164 1 94.38 150 SER A O 1
ATOM 1167 N N . LYS A 1 151 ? -13.82 9.57 -10.422 1 96.69 151 LYS A N 1
ATOM 1168 C CA . LYS A 1 151 ? -12.719 9.961 -9.547 1 96.69 151 LYS A CA 1
ATOM 1169 C C . LYS A 1 151 ? -12.352 8.828 -8.586 1 96.69 151 LYS A C 1
ATOM 1171 O O . LYS A 1 151 ? -11.406 8.953 -7.809 1 96.69 151 LYS A O 1
ATOM 1176 N N . LEU A 1 152 ? -13.016 7.699 -8.695 1 96.94 152 LEU A N 1
ATOM 1177 C CA . LEU A 1 152 ? -12.828 6.637 -7.719 1 96.94 152 LEU A CA 1
ATOM 1178 C C . LEU A 1 152 ? -12.047 5.473 -8.328 1 96.94 152 LEU A C 1
ATOM 1180 O O . LEU A 1 152 ? -12.297 5.082 -9.469 1 96.94 152 LEU A O 1
ATOM 1184 N N . VAL A 1 153 ? -11.062 4.992 -7.641 1 95.44 153 VAL A N 1
ATOM 1185 C CA . VAL A 1 153 ? -10.359 3.744 -7.918 1 95.44 153 VAL A CA 1
ATOM 1186 C C . VAL A 1 153 ? -10.531 2.783 -6.742 1 95.44 153 VAL A C 1
ATOM 1188 O O . VAL A 1 153 ? -10.133 3.096 -5.613 1 95.44 153 VAL A O 1
ATOM 1191 N N . LEU A 1 154 ? -11.148 1.668 -7.004 1 95.44 154 LEU A N 1
ATOM 1192 C CA . LEU A 1 154 ? -11.375 0.636 -6 1 95.44 154 LEU A CA 1
ATOM 1193 C C . LEU A 1 154 ? -10.258 -0.406 -6.035 1 95.44 154 LEU A C 1
ATOM 1195 O O . LEU A 1 154 ? -10.039 -1.05 -7.062 1 95.44 154 LEU A O 1
ATOM 1199 N N . ILE A 1 155 ? -9.57 -0.569 -4.945 1 94.06 155 ILE A N 1
ATOM 1200 C CA . ILE A 1 155 ? -8.539 -1.595 -4.82 1 94.06 155 ILE A CA 1
ATOM 1201 C C . ILE A 1 155 ? -9.062 -2.758 -3.98 1 94.06 155 ILE A C 1
ATOM 1203 O O . ILE A 1 155 ? -9.367 -2.59 -2.799 1 94.06 155 ILE A O 1
ATOM 1207 N N . VAL A 1 156 ? -9.141 -3.904 -4.574 1 92.5 156 VAL A N 1
ATOM 1208 C CA . VAL A 1 156 ? -9.742 -5.043 -3.889 1 92.5 156 VAL A CA 1
ATOM 1209 C C . VAL A 1 156 ? -8.695 -6.129 -3.666 1 92.5 156 VAL A C 1
ATOM 1211 O O . VAL A 1 156 ? -7.762 -6.27 -4.461 1 92.5 156 VAL A O 1
ATOM 1214 N N . PRO A 1 157 ? -8.891 -6.91 -2.65 1 91.25 157 PRO A N 1
ATOM 1215 C CA . PRO A 1 157 ? -7.891 -7.93 -2.312 1 91.25 157 PRO A CA 1
ATOM 1216 C C . PRO A 1 157 ? -8.117 -9.242 -3.057 1 91.25 157 PRO A C 1
ATOM 1218 O O . PRO A 1 157 ? -9.266 -9.648 -3.273 1 91.25 157 PRO A O 1
ATOM 1221 N N . TRP A 1 158 ? -7.02 -9.883 -3.428 1 89.19 158 TRP A N 1
ATOM 1222 C CA . TRP A 1 158 ? -7.074 -11.25 -3.932 1 89.19 158 TRP A CA 1
ATOM 1223 C C . TRP A 1 158 ? -6.477 -12.227 -2.924 1 89.19 158 TRP A C 1
ATOM 1225 O O . TRP A 1 158 ? -5.633 -13.055 -3.277 1 89.19 158 TRP A O 1
ATOM 1235 N N . TYR A 1 159 ? -6.871 -12.023 -1.726 1 87.5 159 TYR A N 1
ATOM 1236 C CA . TYR A 1 159 ? -6.527 -12.859 -0.585 1 87.5 159 TYR A CA 1
ATOM 1237 C C . TYR A 1 159 ? -7.633 -12.844 0.46 1 87.5 159 TYR A C 1
ATOM 1239 O O . TYR A 1 159 ? -8.57 -12.055 0.366 1 87.5 159 TYR A O 1
ATOM 1247 N N . GLY A 1 160 ? -7.574 -13.82 1.341 1 88.81 160 GLY A N 1
ATOM 1248 C CA . GLY A 1 160 ? -8.523 -13.914 2.441 1 88.81 160 GLY A CA 1
ATOM 1249 C C . GLY A 1 160 ? -7.859 -14.203 3.775 1 88.81 160 GLY A C 1
ATOM 1250 O O . GLY A 1 160 ? -6.641 -14.094 3.906 1 88.81 160 GLY A O 1
ATOM 1251 N N . TYR A 1 161 ? -8.773 -14.445 4.742 1 88.88 161 TYR A N 1
ATOM 1252 C CA . TYR A 1 161 ? -8.273 -14.727 6.082 1 88.88 161 TYR A CA 1
ATOM 1253 C C . TYR A 1 161 ? -8.766 -16.078 6.574 1 88.88 161 TYR A C 1
ATOM 1255 O O . TYR A 1 161 ? -9.914 -16.469 6.328 1 88.88 161 TYR A O 1
ATOM 1263 N N . ASP A 1 162 ? -7.836 -16.719 7.281 1 89.06 162 ASP A N 1
ATOM 1264 C CA . ASP A 1 162 ? -8.148 -17.891 8.086 1 89.06 162 ASP A CA 1
ATOM 1265 C C . ASP A 1 162 ? -8.398 -17.516 9.539 1 89.06 162 ASP A C 1
ATOM 1267 O O . ASP A 1 162 ? -7.621 -16.766 10.133 1 89.06 162 ASP A O 1
ATOM 1271 N N . PHE A 1 163 ? -9.492 -18.109 10.047 1 91.62 163 PHE A N 1
ATOM 1272 C CA . PHE A 1 163 ? -9.836 -17.844 11.438 1 91.62 163 PHE A CA 1
ATOM 1273 C C . PHE A 1 163 ? -9.844 -19.141 12.25 1 91.62 163 PHE A C 1
ATOM 1275 O O . PHE A 1 163 ? -10.711 -20 12.055 1 91.62 163 PHE A O 1
ATOM 1282 N N . PRO A 1 164 ? -8.883 -19.328 13.125 1 90.62 164 PRO A N 1
ATOM 1283 C CA . PRO A 1 164 ? -8.977 -20.453 14.047 1 90.62 164 PRO A CA 1
ATOM 1284 C C . PRO A 1 164 ? -10.148 -20.328 15.016 1 90.62 164 PRO A C 1
ATOM 1286 O O . PRO A 1 164 ? -10.086 -19.547 15.969 1 90.62 164 PRO A O 1
ATOM 1289 N N . CYS A 1 165 ? -11.07 -21.172 14.844 1 89.12 165 CYS A N 1
ATOM 1290 C CA . CYS A 1 165 ? -12.312 -21.031 15.586 1 89.12 165 CYS A CA 1
ATOM 1291 C C . CYS A 1 165 ? -12.172 -21.562 17 1 89.12 165 CYS A C 1
ATOM 1293 O O . CYS A 1 165 ? -11.805 -22.734 17.203 1 89.12 165 CYS A O 1
ATOM 1295 N N . SER A 1 166 ? -12.438 -20.719 17.859 1 87 166 SER A N 1
ATOM 1296 C CA . SER A 1 166 ? -12.477 -21.141 19.266 1 87 166 SER A CA 1
ATOM 1297 C C . SER A 1 166 ? -13.844 -21.688 19.641 1 87 166 SER A C 1
ATOM 1299 O O . SER A 1 166 ? -13.945 -22.609 20.453 1 87 166 SER A O 1
ATOM 1301 N N . MET A 1 167 ? -14.844 -21.156 19.109 1 85.75 167 MET A N 1
ATOM 1302 C CA . MET A 1 167 ? -16.219 -21.562 19.359 1 85.75 167 MET A CA 1
ATOM 1303 C C . MET A 1 167 ? -17.141 -21.156 18.203 1 85.75 167 MET A C 1
ATOM 1305 O O . MET A 1 167 ? -16.797 -20.266 17.422 1 85.75 167 MET A O 1
ATOM 1309 N N . LEU A 1 168 ? -18.172 -21.875 18.062 1 85.25 168 LEU A N 1
ATOM 1310 C CA . LEU A 1 168 ? -19.219 -21.516 17.109 1 85.25 168 LEU A CA 1
ATOM 1311 C C . LEU A 1 168 ? -20.453 -20.984 17.812 1 85.25 168 LEU A C 1
ATOM 1313 O O . LEU A 1 168 ? -20.859 -21.516 18.859 1 85.25 168 LEU A O 1
ATOM 1317 N N . THR A 1 169 ? -20.922 -19.938 17.25 1 86.25 169 THR A N 1
ATOM 1318 C CA . THR A 1 169 ? -22.188 -19.453 17.797 1 86.25 169 THR A CA 1
ATOM 1319 C C . THR A 1 169 ? -23.344 -20.344 17.344 1 86.25 169 THR A C 1
ATOM 1321 O O . THR A 1 169 ? -23.156 -21.25 16.531 1 86.25 169 THR A O 1
ATOM 1324 N N . GLU A 1 170 ? -24.516 -20.016 17.922 1 84.62 170 GLU A N 1
ATOM 1325 C CA . GLU A 1 170 ? -25.719 -20.75 17.547 1 84.62 170 GLU A CA 1
ATOM 1326 C C . GLU A 1 170 ? -26.031 -20.578 16.062 1 84.62 170 GLU A C 1
ATOM 1328 O O . GLU A 1 170 ? -26.594 -21.469 15.422 1 84.62 170 GLU A O 1
ATOM 1333 N N . SER A 1 171 ? -25.625 -19.469 15.5 1 82.19 171 SER A N 1
ATOM 1334 C CA . SER A 1 171 ? -25.875 -19.172 14.094 1 82.19 171 SER A CA 1
ATOM 1335 C C . SER A 1 171 ? -24.703 -19.625 13.219 1 82.19 171 SER A C 1
ATOM 1337 O O . SER A 1 171 ? -24.578 -19.203 12.062 1 82.19 171 SER A O 1
ATOM 1339 N N . ASP A 1 172 ? -23.734 -20.312 13.797 1 79.44 172 ASP A N 1
ATOM 1340 C CA . ASP A 1 172 ? -22.625 -20.938 13.086 1 79.44 172 ASP A CA 1
ATOM 1341 C C . ASP A 1 172 ? -21.562 -19.906 12.688 1 79.44 172 ASP A C 1
ATOM 1343 O O . ASP A 1 172 ? -20.969 -20.016 11.617 1 79.44 172 ASP A O 1
ATOM 1347 N N . VAL A 1 173 ? -21.562 -18.984 13.555 1 86 173 VAL A N 1
ATOM 1348 C CA . VAL A 1 173 ? -20.5 -18 13.344 1 86 173 VAL A CA 1
ATOM 1349 C C . VAL A 1 173 ? -19.266 -18.375 14.156 1 86 173 VAL A C 1
ATOM 1351 O O . VAL A 1 173 ? -19.359 -18.625 15.359 1 86 173 VAL A O 1
ATOM 1354 N N . CYS A 1 174 ? -18.156 -18.422 13.516 1 90.62 174 CYS A N 1
ATOM 1355 C CA . CYS A 1 174 ? -16.891 -18.734 14.18 1 90.62 174 CYS A CA 1
ATOM 1356 C C . CYS A 1 174 ? -16.391 -17.547 14.984 1 90.62 174 CYS A C 1
ATOM 1358 O O . CYS A 1 174 ? -16.203 -16.453 14.445 1 90.62 174 CYS A O 1
ATOM 1360 N N . LEU A 1 175 ? -16.25 -17.812 16.297 1 90.81 175 L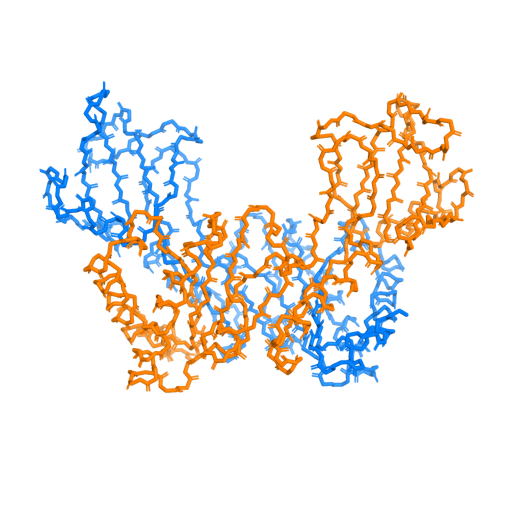EU A N 1
ATOM 1361 C CA . LEU A 1 175 ? -15.531 -16.875 17.156 1 90.81 175 LEU A CA 1
ATOM 1362 C C . LEU A 1 175 ? -14.062 -17.25 17.266 1 90.81 175 LEU A C 1
ATOM 1364 O O . LEU A 1 175 ? -13.727 -18.438 17.406 1 90.81 175 LEU A O 1
ATOM 1368 N N . TYR A 1 176 ? -13.25 -16.25 17.094 1 90 176 TYR A N 1
ATOM 1369 C CA . TYR A 1 176 ? -11.812 -16.5 17.141 1 90 176 TYR A CA 1
ATOM 1370 C C . TYR A 1 176 ? -11.125 -15.523 18.078 1 90 176 TYR A C 1
ATOM 1372 O O . TYR A 1 176 ? -11.68 -14.477 18.406 1 90 176 TYR A O 1
ATOM 1380 N N . LYS A 1 177 ? -9.953 -15.906 18.609 1 88.19 177 LYS A N 1
ATOM 1381 C CA . LYS A 1 177 ? -9.133 -14.984 19.391 1 88.19 177 LYS A CA 1
ATOM 1382 C C . LYS A 1 177 ? -8.484 -13.938 18.5 1 88.19 177 LYS A C 1
ATOM 1384 O O . LYS A 1 177 ? -7.855 -14.273 17.484 1 88.19 177 LYS A O 1
ATOM 1389 N N . LEU A 1 178 ? -8.648 -12.703 18.922 1 85.5 178 LEU A N 1
ATOM 1390 C CA . LEU A 1 178 ? -8.117 -11.602 18.125 1 85.5 178 LEU A CA 1
ATOM 1391 C C . LEU A 1 178 ? -6.625 -11.773 17.875 1 85.5 178 LEU A C 1
ATOM 1393 O O . LEU A 1 178 ? -5.898 -12.234 18.766 1 85.5 178 LEU A O 1
ATOM 1397 N N . SER A 1 179 ? -6.105 -11.422 16.672 1 82.75 179 SER A N 1
ATOM 1398 C CA . SER A 1 179 ? -4.715 -11.422 16.234 1 82.75 179 SER A CA 1
ATOM 1399 C C . SER A 1 179 ? -4.234 -12.828 15.898 1 82.75 179 SER A C 1
ATOM 1401 O O . SER A 1 179 ? -3.033 -13.07 15.773 1 82.75 179 SER A O 1
ATOM 1403 N N . THR A 1 180 ? -5.168 -13.773 15.812 1 83.94 180 THR A N 1
ATOM 1404 C CA . THR A 1 180 ? -4.777 -15.133 15.453 1 83.94 180 THR A CA 1
ATOM 1405 C C . THR A 1 180 ? -5.129 -15.438 14 1 83.94 180 THR A C 1
ATOM 1407 O O . THR A 1 180 ? -4.723 -16.469 13.453 1 83.94 180 THR A O 1
ATOM 1410 N N . GLN A 1 181 ? -5.883 -14.562 13.359 1 86.25 181 GLN A N 1
ATOM 1411 C CA . GLN A 1 181 ? -6.234 -14.758 11.953 1 86.25 181 GLN A CA 1
ATOM 1412 C C . GLN A 1 181 ? -4.996 -14.672 11.062 1 86.25 181 GLN A C 1
ATOM 1414 O O . GLN A 1 181 ? -4.039 -13.969 11.391 1 86.25 181 GLN A O 1
ATOM 1419 N N . ARG A 1 182 ? -5.02 -15.398 9.938 1 84.94 182 ARG A N 1
ATOM 1420 C CA . ARG A 1 182 ? -3.896 -15.43 9.008 1 84.94 182 ARG A CA 1
ATOM 1421 C C . ARG A 1 182 ? -4.355 -15.141 7.586 1 84.94 182 ARG A C 1
ATOM 1423 O O . ARG A 1 182 ? -5.406 -15.617 7.156 1 84.94 182 ARG A O 1
ATOM 1430 N N . GLN A 1 183 ? -3.561 -14.422 6.934 1 83.38 183 GLN A N 1
ATOM 1431 C CA . GLN A 1 183 ? -3.848 -14.141 5.531 1 83.38 183 GLN A CA 1
ATOM 1432 C C . GLN A 1 183 ? -3.506 -15.336 4.648 1 83.38 183 GLN A C 1
ATOM 1434 O O . GLN A 1 183 ? -2.482 -15.992 4.852 1 83.38 183 GLN A O 1
ATOM 1439 N N . SER A 1 184 ? -4.461 -15.633 3.689 1 86.19 184 SER A N 1
ATOM 1440 C CA . SER A 1 184 ? -4.25 -16.688 2.711 1 86.19 184 SER A CA 1
ATOM 1441 C C . SER A 1 184 ? -4.531 -16.203 1.294 1 86.19 184 SER A C 1
ATOM 1443 O O . SER A 1 184 ? -5.559 -15.57 1.044 1 86.19 184 SER A O 1
ATOM 1445 N N . ALA A 1 185 ? -3.646 -16.594 0.414 1 83.75 185 ALA A N 1
ATOM 1446 C CA . ALA A 1 185 ? -3.852 -16.234 -0.986 1 83.75 185 ALA A CA 1
ATOM 1447 C C . ALA A 1 185 ? -5.012 -17.016 -1.592 1 83.75 185 ALA A C 1
ATOM 1449 O O . ALA A 1 185 ? -5.273 -18.156 -1.196 1 83.75 185 ALA A O 1
ATOM 1450 N N . PHE A 1 186 ? -5.715 -16.453 -2.486 1 83.12 186 PHE A N 1
ATOM 1451 C CA . PHE A 1 186 ? -6.922 -17.031 -3.064 1 83.12 186 PHE A CA 1
ATOM 1452 C C . PHE A 1 186 ? -6.641 -18.438 -3.594 1 83.12 186 PHE A C 1
ATOM 1454 O O . PHE A 1 186 ? -7.426 -19.359 -3.367 1 83.12 186 PHE A O 1
ATOM 1461 N N . GLY A 1 187 ? -5.555 -18.641 -4.285 1 78.06 187 GLY A N 1
ATOM 1462 C CA . GLY A 1 187 ? -5.223 -19.969 -4.797 1 78.06 187 GLY A CA 1
ATOM 1463 C C . GLY A 1 187 ? -5.105 -21.016 -3.707 1 78.06 187 GLY A C 1
ATOM 1464 O O . GLY A 1 187 ? -5.531 -22.156 -3.889 1 78.06 187 GLY A O 1
ATOM 1465 N N . ASP A 1 188 ? -4.508 -20.562 -2.609 1 83.62 188 ASP A N 1
ATOM 1466 C CA . ASP A 1 188 ? -4.383 -21.484 -1.481 1 83.62 188 ASP A CA 1
ATOM 1467 C C . ASP A 1 188 ? -5.75 -21.797 -0.874 1 83.62 188 ASP A C 1
ATOM 1469 O O . ASP A 1 188 ? -6.008 -22.922 -0.45 1 83.62 188 ASP A O 1
ATOM 1473 N N . ILE A 1 189 ? -6.477 -20.797 -0.865 1 86.12 189 ILE A N 1
ATOM 1474 C CA . ILE A 1 189 ? -7.836 -20.953 -0.361 1 86.12 189 ILE A CA 1
ATOM 1475 C C . ILE A 1 189 ? -8.57 -22 -1.187 1 86.12 189 ILE A C 1
ATOM 1477 O O . ILE A 1 189 ? -9.211 -22.906 -0.632 1 86.12 189 ILE A O 1
ATOM 1481 N N . MET A 1 190 ? -8.453 -21.938 -2.475 1 84.12 190 MET A N 1
ATOM 1482 C CA . MET A 1 190 ? -9.148 -22.875 -3.354 1 84.12 190 MET A CA 1
ATOM 1483 C C . MET A 1 190 ? -8.625 -24.297 -3.152 1 84.12 190 MET A C 1
ATOM 1485 O O . MET A 1 190 ? -9.398 -25.25 -3.189 1 84.12 190 MET A O 1
ATOM 1489 N N . LYS A 1 191 ? -7.371 -24.422 -2.91 1 83.38 191 LYS A N 1
ATOM 1490 C CA . LYS A 1 191 ? -6.801 -25.734 -2.635 1 83.38 191 LYS A CA 1
ATOM 1491 C C . LYS A 1 191 ? -7.367 -26.312 -1.347 1 83.38 191 LYS A C 1
ATOM 1493 O O . LYS A 1 191 ? -7.707 -27.5 -1.293 1 83.38 191 LYS A O 1
ATOM 1498 N N . LEU A 1 192 ? -7.355 -25.5 -0.398 1 85.88 192 LEU A N 1
ATOM 1499 C CA . LEU A 1 192 ? -7.91 -25.953 0.875 1 85.88 192 LEU A CA 1
ATOM 1500 C C . LEU A 1 192 ? -9.367 -26.375 0.717 1 85.88 192 LEU A C 1
ATOM 1502 O O . LEU A 1 192 ? -9.805 -27.359 1.324 1 85.88 192 LEU A O 1
ATOM 1506 N N . LEU A 1 193 ? -10.07 -25.625 -0.055 1 87.5 193 LEU A N 1
ATOM 1507 C CA . LEU A 1 193 ? -11.469 -25.953 -0.312 1 87.5 193 LEU A CA 1
ATOM 1508 C C . LEU A 1 193 ? -11.609 -27.312 -0.977 1 87.5 193 LEU A C 1
ATOM 1510 O O . LEU A 1 193 ? -12.445 -28.125 -0.573 1 87.5 193 LEU A O 1
ATOM 1514 N N . ASP A 1 194 ? -10.695 -27.578 -1.897 1 86 194 ASP A N 1
ATOM 1515 C CA . ASP A 1 194 ? -10.797 -28.797 -2.695 1 86 194 ASP A CA 1
ATOM 1516 C C . ASP A 1 194 ? -10.328 -30.016 -1.901 1 86 194 ASP A C 1
ATOM 1518 O O . ASP A 1 194 ? -10.898 -31.094 -2.033 1 86 194 ASP A O 1
ATOM 1522 N N . ASN A 1 195 ? -9.391 -29.781 -1.042 1 87.25 195 ASN A N 1
ATOM 1523 C CA . ASN A 1 195 ? -8.703 -30.938 -0.484 1 87.25 195 ASN A CA 1
ATOM 1524 C C . ASN A 1 195 ? -8.961 -31.078 1.014 1 87.25 195 ASN A C 1
ATOM 1526 O O . ASN A 1 195 ? -8.828 -32.156 1.575 1 87.25 195 ASN A O 1
ATOM 1530 N N . ASN A 1 196 ? -9.289 -29.984 1.612 1 87.06 196 ASN A N 1
ATOM 1531 C CA . ASN A 1 196 ? -9.266 -30.016 3.07 1 87.06 196 ASN A CA 1
ATOM 1532 C C . ASN A 1 196 ? -10.617 -29.625 3.664 1 87.06 196 ASN A C 1
ATOM 1534 O O . ASN A 1 196 ? -10.867 -29.859 4.848 1 87.06 196 ASN A O 1
ATOM 1538 N N . SER A 1 197 ? -11.453 -29.062 2.844 1 89.5 197 SER A N 1
ATOM 1539 C CA . SER A 1 197 ? -12.711 -28.562 3.377 1 89.5 197 SER A CA 1
ATOM 1540 C C . SER A 1 197 ? -13.539 -29.688 3.992 1 89.5 197 SER A C 1
ATOM 1542 O O . SER A 1 197 ? -13.609 -30.797 3.438 1 89.5 197 SER A O 1
ATOM 1544 N N . THR A 1 198 ? -14.172 -29.422 5.086 1 87.69 198 THR A N 1
ATOM 1545 C CA . THR A 1 198 ? -15.055 -30.391 5.734 1 87.69 198 THR A CA 1
ATOM 1546 C C . THR A 1 198 ? -16.516 -30.094 5.395 1 87.69 198 THR A C 1
ATOM 1548 O O . THR A 1 198 ? -17.391 -30.922 5.66 1 87.69 198 THR A O 1
ATOM 1551 N N . THR A 1 199 ? -16.828 -28.953 4.832 1 87.44 199 THR A N 1
ATOM 1552 C CA . THR A 1 199 ? -18.203 -28.531 4.621 1 87.44 199 THR A CA 1
ATOM 1553 C C . THR A 1 199 ? -18.484 -28.328 3.133 1 87.44 199 THR A C 1
ATOM 1555 O O . THR A 1 199 ? -19.641 -28.234 2.723 1 87.44 199 THR A O 1
ATOM 1558 N N . GLY A 1 200 ? -17.312 -28.281 2.375 1 88.25 200 GLY A N 1
ATOM 1559 C CA . GLY A 1 200 ? -17.469 -27.703 1.05 1 88.25 200 GLY A CA 1
ATOM 1560 C C . GLY A 1 200 ? -17.703 -26.203 1.077 1 88.25 200 GLY A C 1
ATOM 1561 O O . GLY A 1 200 ? -17.578 -25.562 2.127 1 88.25 200 GLY A O 1
ATOM 1562 N N . ARG A 1 201 ? -18.016 -25.656 -0.125 1 89.38 201 ARG A N 1
ATOM 1563 C CA . ARG A 1 201 ? -18.25 -24.219 -0.213 1 89.38 201 ARG A CA 1
ATOM 1564 C C . ARG A 1 201 ? -19.578 -23.844 0.431 1 89.38 201 ARG A C 1
ATOM 1566 O O . ARG A 1 201 ? -20.609 -24.453 0.148 1 89.38 201 ARG A O 1
ATOM 1573 N N . LYS A 1 202 ? -19.484 -22.984 1.327 1 90.56 202 LYS A N 1
ATOM 1574 C CA . LYS A 1 202 ? -20.656 -22.375 1.956 1 90.56 202 LYS A CA 1
ATOM 1575 C C . LYS A 1 202 ? -20.797 -20.906 1.543 1 90.56 202 LYS A C 1
ATOM 1577 O O . LYS A 1 202 ? -19.922 -20.344 0.891 1 90.56 202 LYS A O 1
ATOM 1582 N N . TRP A 1 203 ? -21.953 -20.359 1.814 1 90.31 203 TRP A N 1
ATOM 1583 C CA . TRP A 1 203 ? -22.234 -18.969 1.476 1 90.31 203 TRP A CA 1
ATOM 1584 C C . TRP A 1 203 ? -22.703 -18.188 2.705 1 90.31 203 TRP A C 1
ATOM 1586 O O . TRP A 1 203 ? -23.625 -18.609 3.402 1 90.31 203 TRP A O 1
ATOM 1596 N N . SER A 1 204 ? -21.984 -17.188 2.922 1 88.62 204 SER A N 1
ATOM 1597 C CA . SER A 1 204 ? -22.406 -16.281 3.988 1 88.62 204 SER A CA 1
ATOM 1598 C C . SER A 1 204 ? -23.406 -15.258 3.475 1 88.62 204 SER A C 1
ATOM 1600 O O . SER A 1 204 ? -23.031 -14.352 2.719 1 88.62 204 SER A O 1
ATOM 1602 N N . GLU A 1 205 ? -24.562 -15.391 3.914 1 87.19 205 GLU A N 1
ATOM 1603 C CA . GLU A 1 205 ? -25.562 -14.414 3.514 1 87.19 205 GLU A CA 1
ATOM 1604 C C . GLU A 1 205 ? -25.234 -13.023 4.055 1 87.19 205 GLU A C 1
ATOM 1606 O O . GLU A 1 205 ? -25.438 -12.023 3.369 1 87.19 205 GLU A O 1
ATOM 1611 N N . ALA A 1 206 ? -24.672 -13 5.227 1 84.12 206 ALA A N 1
ATOM 1612 C CA . ALA A 1 206 ? -24.328 -11.727 5.871 1 84.12 206 ALA A CA 1
ATOM 1613 C C . ALA A 1 206 ? -23.25 -10.992 5.102 1 84.12 206 ALA A C 1
ATOM 1615 O O . ALA A 1 206 ? -23.297 -9.773 4.949 1 84.12 206 ALA A O 1
ATOM 1616 N N . ASP A 1 207 ? -22.281 -11.766 4.578 1 87.31 207 ASP A N 1
ATOM 1617 C CA . ASP A 1 207 ? -21.125 -11.164 3.936 1 87.31 207 ASP A CA 1
ATOM 1618 C C . ASP A 1 207 ? -21.25 -11.219 2.416 1 87.31 207 ASP A C 1
ATOM 1620 O O . ASP A 1 207 ? -20.484 -10.562 1.701 1 87.31 207 ASP A O 1
ATOM 1624 N N . GLN A 1 208 ? -22.172 -12.031 1.969 1 88 208 GLN A N 1
ATOM 1625 C CA . GLN A 1 208 ? -22.281 -12.32 0.542 1 88 208 GLN A CA 1
ATOM 1626 C C . GLN A 1 208 ? -20.938 -12.766 -0.031 1 88 208 GLN A C 1
ATOM 1628 O O . GLN A 1 208 ? -20.484 -12.219 -1.035 1 88 208 GLN A O 1
ATOM 1633 N N . SER A 1 209 ? -20.406 -13.664 0.619 1 88.12 209 SER A N 1
ATOM 1634 C CA . SER A 1 209 ? -19.094 -14.195 0.271 1 88.12 209 SER A CA 1
ATOM 1635 C C . SER A 1 209 ? -19 -15.688 0.562 1 88.12 209 SER A C 1
ATOM 1637 O O . SER A 1 209 ? -19.656 -16.188 1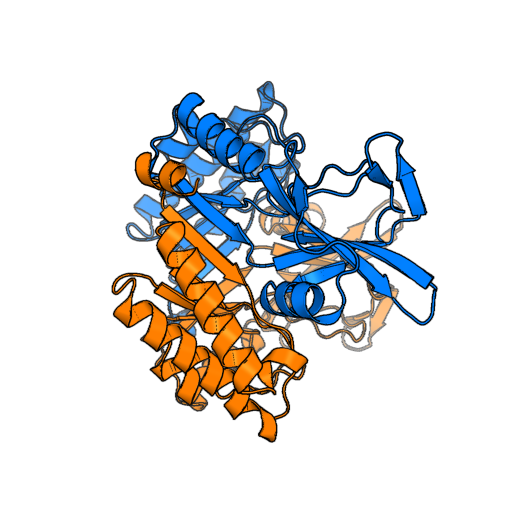.482 1 88.12 209 SER A O 1
ATOM 1639 N N . PRO A 1 210 ? -18.234 -16.297 -0.174 1 88 210 PRO A N 1
ATOM 1640 C CA . PRO A 1 210 ? -18.031 -17.734 0.104 1 88 210 PRO A CA 1
ATOM 1641 C C . PRO A 1 210 ? -17.078 -17.969 1.277 1 88 210 PRO A C 1
ATOM 1643 O O . PRO A 1 210 ? -16.234 -17.125 1.57 1 88 210 PRO A O 1
ATOM 1646 N N . TYR A 1 211 ? -17.375 -19.047 1.97 1 90.31 211 TYR A N 1
ATOM 1647 C CA . TYR A 1 211 ? -16.469 -19.5 3.016 1 90.31 211 TYR A CA 1
ATOM 1648 C C . TYR A 1 211 ? -16.547 -21.016 3.172 1 90.31 211 TYR A C 1
ATOM 1650 O O . TYR A 1 211 ? -17.344 -21.688 2.498 1 90.31 211 TYR A O 1
ATOM 1658 N N . PHE A 1 212 ? -15.562 -21.578 3.92 1 91.25 212 PHE A N 1
ATOM 1659 C CA . PHE A 1 212 ? -15.602 -23.016 4.23 1 91.25 212 PHE A CA 1
ATOM 1660 C C . PHE A 1 212 ? -14.82 -23.312 5.504 1 91.25 212 PHE A C 1
ATOM 1662 O O . PHE A 1 212 ? -14.07 -22.453 5.992 1 91.25 212 PHE A O 1
ATOM 1669 N N . ASP A 1 213 ? -15.188 -24.438 6.012 1 88.5 213 ASP A N 1
ATOM 1670 C CA . ASP A 1 213 ? -14.469 -24.938 7.184 1 88.5 213 ASP A CA 1
ATOM 1671 C C . ASP A 1 213 ? -13.43 -25.969 6.789 1 88.5 213 ASP A C 1
ATOM 1673 O O . ASP A 1 213 ? -13.617 -26.719 5.82 1 88.5 213 ASP A O 1
ATOM 1677 N N . TYR A 1 214 ? -12.328 -25.859 7.48 1 87.25 214 TYR A N 1
ATOM 1678 C CA . TYR A 1 214 ? -11.367 -26.953 7.355 1 87.25 214 TYR A CA 1
ATOM 1679 C C . TYR A 1 214 ? -10.656 -27.219 8.672 1 87.25 214 TYR A C 1
ATOM 1681 O O . TYR A 1 214 ? -10.812 -26.453 9.633 1 87.25 214 TYR A O 1
ATOM 1689 N N . LYS A 1 215 ? -10.125 -28.516 8.789 1 83.12 215 LYS A N 1
ATOM 1690 C CA . LYS A 1 215 ? -9.445 -28.891 10.023 1 83.12 215 LYS A CA 1
ATOM 1691 C C . LYS A 1 215 ? -7.93 -28.906 9.836 1 83.12 215 LYS A C 1
ATOM 1693 O O . LYS A 1 215 ? -7.43 -29.344 8.797 1 83.12 215 LYS A O 1
ATOM 1698 N N . VAL A 1 216 ? -7.305 -28.219 10.805 1 76.31 216 VAL A N 1
ATOM 1699 C CA . VAL A 1 216 ? -5.852 -28.328 10.859 1 76.31 216 VAL A CA 1
ATOM 1700 C C . VAL A 1 216 ? -5.457 -29.484 11.781 1 76.31 216 VAL A C 1
ATOM 1702 O O . VAL A 1 216 ? -6 -29.625 12.883 1 76.31 216 VAL A O 1
ATOM 1705 N N . THR A 1 217 ? -4.879 -30.531 11.25 1 63.19 217 THR A N 1
ATOM 1706 C CA . THR A 1 217 ? -4.637 -31.844 11.844 1 63.19 217 THR A CA 1
ATOM 1707 C C . THR A 1 217 ? -3.986 -31.703 13.219 1 63.19 217 THR A C 1
ATOM 1709 O O . THR A 1 217 ? -4.395 -32.375 14.172 1 63.19 217 THR A O 1
ATOM 1712 N N . TYR A 1 218 ? -2.906 -31.062 13.344 1 55.59 218 TYR A N 1
ATOM 1713 C CA . TYR A 1 218 ? -2.139 -31.203 14.578 1 55.59 218 TYR A CA 1
ATOM 1714 C C . TYR A 1 218 ? -2.938 -30.703 15.781 1 55.59 218 TYR A C 1
ATOM 1716 O O . TYR A 1 218 ? -2.738 -31.172 16.906 1 55.59 218 TYR A O 1
ATOM 1724 N N . LYS A 1 219 ? -3.939 -29.859 15.508 1 56.88 219 LYS A N 1
ATOM 1725 C CA . LYS A 1 219 ? -4.57 -29.297 16.703 1 56.88 219 LYS A CA 1
ATOM 1726 C C . LYS A 1 219 ? -6.078 -29.547 16.688 1 56.88 219 LYS A C 1
ATOM 1728 O O . LYS A 1 219 ? -6.777 -29.188 17.641 1 56.88 219 LYS A O 1
ATOM 1733 N N . ASN A 1 220 ? -6.445 -30.344 15.836 1 57.56 220 ASN A N 1
ATOM 1734 C CA . ASN A 1 220 ? -7.879 -30.562 15.688 1 57.56 220 ASN A CA 1
ATOM 1735 C C . ASN A 1 220 ? -8.656 -29.25 15.727 1 57.56 220 ASN A C 1
ATOM 1737 O O . ASN A 1 220 ? -9.727 -29.172 16.328 1 57.56 220 ASN A O 1
ATOM 1741 N N . GLU A 1 221 ? -8.086 -28.266 15.148 1 69.12 221 GLU A N 1
ATOM 1742 C CA . GLU A 1 221 ? -8.656 -26.938 15.211 1 69.12 221 GLU A CA 1
ATOM 1743 C C . GLU A 1 221 ? -9.406 -26.578 13.93 1 69.12 221 GLU A C 1
ATOM 1745 O O . GLU A 1 221 ? -8.883 -26.781 12.828 1 69.12 221 GLU A O 1
ATOM 1750 N N . LYS A 1 222 ? -10.734 -26.266 14.203 1 70.75 222 LYS A N 1
ATOM 1751 C CA . LYS A 1 222 ? -11.539 -25.781 13.094 1 70.75 222 LYS A CA 1
ATOM 1752 C C . LYS A 1 222 ? -11.102 -24.391 12.664 1 70.75 222 LYS A C 1
ATOM 1754 O O . LYS A 1 222 ? -10.914 -23.5 13.508 1 70.75 222 LYS A O 1
ATOM 1759 N N . VAL A 1 223 ? -10.836 -24.312 11.336 1 77.06 223 VAL A N 1
ATOM 1760 C CA . VAL A 1 223 ? -10.477 -23.031 10.758 1 77.06 223 VAL A CA 1
ATOM 1761 C C . VAL A 1 223 ? -11.508 -22.609 9.711 1 77.06 223 VAL A C 1
ATOM 1763 O O . VAL A 1 223 ? -11.938 -23.438 8.898 1 77.06 223 VAL A O 1
ATOM 1766 N N . VAL A 1 224 ? -12.07 -21.406 9.859 1 79.06 224 VAL A N 1
ATOM 1767 C CA . VAL A 1 224 ? -12.992 -20.844 8.875 1 79.06 224 VAL A CA 1
ATOM 1768 C C . VAL A 1 224 ? -12.25 -19.875 7.961 1 79.06 224 VAL A C 1
ATOM 1770 O O . VAL A 1 224 ? -11.484 -19.031 8.43 1 79.06 224 VAL A O 1
ATOM 1773 N N . LEU A 1 225 ? -12.477 -20.078 6.703 1 78.88 225 LEU A N 1
ATOM 1774 C CA . LEU A 1 225 ? -11.773 -19.297 5.699 1 78.88 225 LEU A CA 1
ATOM 1775 C C . LEU A 1 225 ? -12.758 -18.609 4.762 1 78.88 225 LEU A C 1
ATOM 1777 O O . LEU A 1 225 ? -13.602 -19.266 4.145 1 78.88 225 LEU A O 1
ATOM 1781 N N . PHE A 1 226 ? -12.727 -17.312 4.848 1 79.25 226 PHE A N 1
ATOM 1782 C CA . PHE A 1 226 ? -13.531 -16.5 3.936 1 79.25 226 PHE A CA 1
ATOM 1783 C C . PHE A 1 226 ? -12.711 -16.062 2.734 1 79.25 226 PHE A C 1
ATOM 1785 O O . PHE A 1 226 ? -11.516 -15.789 2.861 1 79.25 226 PHE A O 1
ATOM 1792 N N . PHE A 1 227 ? -13.453 -16.016 1.524 1 70.19 227 PHE A N 1
ATOM 1793 C CA . PHE A 1 227 ? -12.727 -15.539 0.352 1 70.19 227 PHE A CA 1
ATOM 1794 C C . PHE A 1 227 ? -13.68 -14.922 -0.666 1 70.19 227 PHE A C 1
ATOM 1796 O O . PHE A 1 227 ? -14.883 -15.18 -0.626 1 70.19 227 PHE A O 1
ATOM 1803 N N . MET B 1 1 ? -22.031 -9.234 -9.023 1 34.28 1 MET B N 1
ATOM 1804 C CA . MET B 1 1 ? -21.797 -8.234 -7.977 1 34.28 1 MET B CA 1
ATOM 1805 C C . MET B 1 1 ? -21 -7.055 -8.523 1 34.28 1 MET B C 1
ATOM 1807 O O . MET B 1 1 ? -21.312 -5.898 -8.211 1 34.28 1 MET B O 1
ATOM 1811 N N . MET B 1 2 ? -19.625 -7.363 -9.281 1 48 2 MET B N 1
ATOM 1812 C CA . MET B 1 2 ? -18.656 -6.32 -9.586 1 48 2 MET B CA 1
ATOM 1813 C C . MET B 1 2 ? -19.141 -5.434 -10.727 1 48 2 MET B C 1
ATOM 1815 O O . MET B 1 2 ? -18.406 -4.59 -11.227 1 48 2 MET B O 1
ATOM 1819 N N . CYS B 1 3 ? -20.359 -5.926 -11.094 1 59.97 3 CYS B N 1
ATOM 1820 C CA . CYS B 1 3 ? -21 -5.055 -12.07 1 59.97 3 CYS B CA 1
ATOM 1821 C C . CYS B 1 3 ? -21.359 -3.711 -11.453 1 59.97 3 CYS B C 1
ATOM 1823 O O . CYS B 1 3 ? -21.422 -2.695 -12.148 1 59.97 3 CYS B O 1
ATOM 1825 N N . HIS B 1 4 ? -21.297 -3.775 -10.172 1 59.78 4 HIS B N 1
ATOM 1826 C CA . HIS B 1 4 ? -21.844 -2.566 -9.562 1 59.78 4 HIS B CA 1
ATOM 1827 C C . HIS B 1 4 ? -20.844 -1.408 -9.664 1 59.78 4 HIS B C 1
ATOM 1829 O O . HIS B 1 4 ? -21.219 -0.306 -10.078 1 59.78 4 HIS B O 1
ATOM 1835 N N . ALA B 1 5 ? -19.594 -1.602 -9.422 1 62.12 5 ALA B N 1
ATOM 1836 C CA . ALA B 1 5 ? -18.594 -0.532 -9.477 1 62.12 5 ALA B CA 1
ATOM 1837 C C . ALA B 1 5 ? -18.422 -0.026 -10.906 1 62.12 5 ALA B C 1
ATOM 1839 O O . ALA B 1 5 ? -18.391 1.184 -11.141 1 62.12 5 ALA B O 1
ATOM 1840 N N . HIS B 1 6 ? -18.375 -0.872 -11.727 1 66.69 6 HIS B N 1
ATOM 1841 C CA . HIS B 1 6 ? -18.188 -0.481 -13.117 1 66.69 6 HIS B CA 1
ATOM 1842 C C . HIS B 1 6 ? -19.422 0.208 -13.672 1 66.69 6 HIS B C 1
ATOM 1844 O O . HIS B 1 6 ? -19.312 1.163 -14.445 1 66.69 6 HIS B O 1
ATOM 1850 N N . SER B 1 7 ? -20.453 -0.4 -13.195 1 68.88 7 SER B N 1
ATOM 1851 C CA . SER B 1 7 ? -21.688 0.241 -13.625 1 68.88 7 SER B CA 1
ATOM 1852 C C . SER B 1 7 ? -21.75 1.696 -13.18 1 68.88 7 SER B C 1
ATOM 1854 O O . SER B 1 7 ? -22.438 2.518 -13.789 1 68.88 7 SER B O 1
ATOM 1856 N N . LYS B 1 8 ? -20.891 1.965 -12.258 1 71.75 8 LYS B N 1
ATOM 1857 C CA . LYS B 1 8 ? -20.891 3.326 -11.734 1 71.75 8 LYS B CA 1
ATOM 1858 C C . LYS B 1 8 ? -19.719 4.137 -12.305 1 71.75 8 LYS B C 1
ATOM 1860 O O . LYS B 1 8 ? -19.594 5.324 -12.016 1 71.75 8 LYS B O 1
ATOM 1865 N N . GLY B 1 9 ? -18.875 3.445 -13.133 1 80.06 9 GLY B N 1
ATOM 1866 C CA . GLY B 1 9 ? -17.766 4.16 -13.734 1 80.06 9 GLY B CA 1
ATOM 1867 C C . GLY B 1 9 ? -16.531 4.203 -12.859 1 80.06 9 GLY B C 1
ATOM 1868 O O . GLY B 1 9 ? -15.625 5.008 -13.094 1 80.06 9 GLY B O 1
ATOM 1869 N N . VAL B 1 10 ? -16.516 3.359 -11.812 1 87.38 10 VAL B N 1
ATOM 1870 C CA . VAL B 1 10 ? -15.391 3.279 -10.891 1 87.38 10 VAL B CA 1
ATOM 1871 C C . VAL B 1 10 ? -14.32 2.34 -11.445 1 87.38 10 VAL B C 1
ATOM 1873 O O . VAL B 1 10 ? -14.641 1.273 -11.977 1 87.38 10 VAL B O 1
ATOM 1876 N N . ARG B 1 11 ? -13.086 2.779 -11.367 1 90.19 11 ARG B N 1
ATOM 1877 C CA . ARG B 1 11 ? -11.984 1.894 -11.742 1 90.19 11 ARG B CA 1
ATOM 1878 C C . ARG B 1 11 ? -11.703 0.874 -10.648 1 90.19 11 ARG B C 1
ATOM 1880 O O . ARG B 1 11 ? -11.836 1.181 -9.461 1 90.19 11 ARG B O 1
ATOM 1887 N N . ILE B 1 12 ? -11.242 -0.338 -11.125 1 91.56 12 ILE B N 1
ATOM 1888 C CA . ILE B 1 12 ? -10.984 -1.415 -10.172 1 91.56 12 ILE B CA 1
ATOM 1889 C C . ILE B 1 12 ? -9.594 -2.002 -10.422 1 91.56 12 ILE B C 1
ATOM 1891 O O . ILE B 1 12 ? -9.234 -2.293 -11.562 1 91.56 12 ILE B O 1
ATOM 1895 N N . VAL B 1 13 ? -8.812 -2.143 -9.383 1 92.81 13 VAL B N 1
ATOM 1896 C CA . VAL B 1 13 ? -7.523 -2.832 -9.406 1 92.81 13 VAL B CA 1
ATOM 1897 C C . VAL B 1 13 ? -7.516 -3.945 -8.359 1 92.81 13 VAL B C 1
ATOM 1899 O O . VAL B 1 13 ? -7.891 -3.727 -7.207 1 92.81 13 VAL B O 1
ATOM 1902 N N . MET B 1 14 ? -7.16 -5.133 -8.805 1 93 14 MET B N 1
ATOM 1903 C CA . MET B 1 14 ? -7 -6.254 -7.887 1 93 14 MET B CA 1
ATOM 1904 C C . MET B 1 14 ? -5.543 -6.402 -7.461 1 93 14 MET B C 1
ATOM 1906 O O . MET B 1 14 ? -4.633 -6.215 -8.266 1 93 14 MET B O 1
ATOM 1910 N N . ARG B 1 15 ? -5.379 -6.703 -6.246 1 92.75 15 ARG B N 1
ATOM 1911 C CA . ARG B 1 15 ? -4.031 -6.871 -5.707 1 92.75 15 ARG B CA 1
ATOM 1912 C C . ARG B 1 15 ? -3.893 -8.211 -4.996 1 92.75 15 ARG B C 1
ATOM 1914 O O . ARG B 1 15 ? -4.703 -8.547 -4.129 1 92.75 15 ARG B O 1
ATOM 1921 N N . GLY B 1 16 ? -2.863 -9.016 -5.461 1 90.62 16 GLY B N 1
ATOM 1922 C CA . GLY B 1 16 ? -2.701 -10.305 -4.805 1 90.62 16 GLY B CA 1
ATOM 1923 C C . GLY B 1 16 ? -1.524 -11.102 -5.34 1 90.62 16 GLY B C 1
ATOM 1924 O O . GLY B 1 16 ? -0.798 -10.633 -6.219 1 90.62 16 GLY B O 1
ATOM 1925 N N . ALA B 1 17 ? -1.243 -12.234 -4.703 1 91.12 17 ALA B N 1
ATOM 1926 C CA . ALA B 1 17 ? -0.248 -13.227 -5.098 1 91.12 17 ALA B CA 1
ATOM 1927 C C . ALA B 1 17 ? -0.604 -14.609 -4.551 1 91.12 17 ALA B C 1
ATOM 1929 O O . ALA B 1 17 ? -1.479 -14.734 -3.691 1 91.12 17 ALA B O 1
ATOM 1930 N N . CYS B 1 18 ? 0.082 -15.57 -5.148 1 90.94 18 CYS B N 1
ATOM 1931 C CA . CYS B 1 18 ? -0.13 -16.922 -4.652 1 90.94 18 CYS B CA 1
ATOM 1932 C C . CYS B 1 18 ? 0.938 -17.312 -3.631 1 90.94 18 CYS B C 1
ATOM 1934 O O . CYS B 1 18 ? 1.908 -16.578 -3.439 1 90.94 18 CYS B O 1
ATOM 1936 N N . SER B 1 19 ? 0.732 -18.469 -3.01 1 89.25 19 SER B N 1
ATOM 1937 C CA . SER B 1 19 ? 1.717 -19 -2.076 1 89.25 19 SER B CA 1
ATOM 1938 C C . SER B 1 19 ? 2.908 -19.609 -2.812 1 89.25 19 SER B C 1
ATOM 1940 O O . SER B 1 19 ? 2.838 -19.859 -4.016 1 89.25 19 SER B O 1
ATOM 1942 N N . LEU B 1 20 ? 3.967 -19.875 -2.055 1 92.31 20 LEU B N 1
ATOM 1943 C CA . LEU B 1 20 ? 5.137 -20.547 -2.613 1 92.31 20 LEU B CA 1
ATOM 1944 C C . LEU B 1 20 ? 4.781 -21.953 -3.104 1 92.31 20 LEU B C 1
ATOM 1946 O O . LEU B 1 20 ? 5.234 -22.375 -4.172 1 92.31 20 LEU B O 1
ATOM 1950 N N . GLU B 1 21 ? 3.998 -22.594 -2.324 1 89.88 21 GLU B N 1
ATOM 1951 C CA . GLU B 1 21 ? 3.578 -23.938 -2.697 1 89.88 21 GLU B CA 1
ATOM 1952 C C . GLU B 1 21 ? 2.844 -23.938 -4.035 1 89.88 21 GLU B C 1
ATOM 1954 O O . GLU B 1 21 ? 3.115 -24.781 -4.898 1 89.88 21 GLU B O 1
ATOM 1959 N N . THR B 1 22 ? 1.969 -23 -4.199 1 92.44 22 THR B N 1
ATOM 1960 C CA . THR B 1 22 ? 1.229 -22.875 -5.449 1 92.44 22 THR B CA 1
ATOM 1961 C C . THR B 1 22 ? 2.164 -22.484 -6.594 1 92.44 22 THR B C 1
ATOM 1963 O O . THR B 1 22 ? 2.059 -23.016 -7.699 1 92.44 22 THR B O 1
ATOM 1966 N N . LEU B 1 23 ? 3.094 -21.625 -6.305 1 96 23 LEU B N 1
ATOM 1967 C CA . LEU B 1 23 ? 4.012 -21.125 -7.328 1 96 23 LEU B CA 1
ATOM 1968 C C . LEU B 1 23 ? 4.84 -22.266 -7.906 1 96 23 LEU B C 1
ATOM 1970 O O . LEU B 1 23 ? 5.043 -22.344 -9.125 1 96 23 LEU B O 1
ATOM 1974 N N . PHE B 1 24 ? 5.254 -23.219 -7.078 1 96.06 24 PHE B N 1
ATOM 1975 C CA . PHE B 1 24 ? 6.195 -24.25 -7.477 1 96.06 24 PHE B CA 1
ATOM 1976 C C . PHE B 1 24 ? 5.473 -25.406 -8.172 1 96.06 24 PHE B C 1
ATOM 1978 O O . PHE B 1 24 ? 6.105 -26.25 -8.805 1 96.06 24 PHE B O 1
ATOM 1985 N N . ASN B 1 25 ? 4.219 -25.422 -8.039 1 94.81 25 ASN B N 1
ATOM 1986 C CA . ASN B 1 25 ? 3.396 -26.438 -8.68 1 94.81 25 ASN B CA 1
ATOM 1987 C C . ASN B 1 25 ? 2.734 -25.906 -9.945 1 94.81 25 ASN B C 1
ATOM 1989 O O . ASN B 1 25 ? 1.798 -25.109 -9.875 1 94.81 25 ASN B O 1
ATOM 1993 N N . GLU B 1 26 ? 3.176 -26.453 -11.055 1 95.69 26 GLU B N 1
ATOM 1994 C CA . GLU B 1 26 ? 2.76 -25.906 -12.344 1 95.69 26 GLU B CA 1
ATOM 1995 C C . GLU B 1 26 ? 1.243 -25.969 -12.5 1 95.69 26 GLU B C 1
ATOM 1997 O O . GLU B 1 26 ? 0.623 -25 -12.953 1 95.69 26 GLU B O 1
ATOM 2002 N N . SER B 1 27 ? 0.661 -27.078 -12.18 1 93.94 27 SER B N 1
ATOM 2003 C CA . SER B 1 27 ? -0.785 -27.234 -12.312 1 93.94 27 SER B CA 1
ATOM 2004 C C . SER B 1 27 ? -1.527 -26.281 -11.367 1 93.94 27 SER B C 1
ATOM 2006 O O . SER B 1 27 ? -2.5 -25.641 -11.766 1 93.94 27 SER B O 1
ATOM 2008 N N . ALA B 1 28 ? -1.058 -26.172 -10.133 1 91.56 28 ALA B N 1
ATOM 2009 C CA . ALA B 1 28 ? -1.681 -25.281 -9.156 1 91.56 28 ALA B CA 1
ATOM 2010 C C . ALA B 1 28 ? -1.524 -23.828 -9.562 1 91.56 28 ALA B C 1
ATOM 2012 O O . ALA B 1 28 ? -2.455 -23.031 -9.422 1 91.56 28 ALA B O 1
ATOM 2013 N N . ARG B 1 29 ? -0.384 -23.531 -10.094 1 94.5 29 ARG B N 1
ATOM 2014 C CA . ARG B 1 29 ? -0.116 -22.172 -10.539 1 94.5 29 ARG B CA 1
ATOM 2015 C C . ARG B 1 29 ? -1.031 -21.781 -11.695 1 94.5 29 ARG B C 1
ATOM 2017 O O . ARG B 1 29 ? -1.618 -20.688 -11.695 1 94.5 29 ARG B O 1
ATOM 2024 N N . THR B 1 30 ? -1.19 -22.688 -12.633 1 94.38 30 THR B N 1
ATOM 2025 C CA . THR B 1 30 ? -2.061 -22.453 -13.781 1 94.38 30 THR B CA 1
ATOM 2026 C C . THR B 1 30 ? -3.508 -22.266 -13.328 1 94.38 30 THR B C 1
ATOM 2028 O O . THR B 1 30 ? -4.195 -21.344 -13.789 1 94.38 30 THR B O 1
ATOM 2031 N N . ALA B 1 31 ? -3.916 -23.078 -12.422 1 91.12 31 ALA B N 1
ATOM 2032 C CA . ALA B 1 31 ? -5.273 -22.953 -11.898 1 91.12 31 ALA B CA 1
ATOM 2033 C C . ALA B 1 31 ? -5.469 -21.625 -11.188 1 91.12 31 ALA B C 1
ATOM 2035 O O . ALA B 1 31 ? -6.504 -20.969 -11.352 1 91.12 31 ALA B O 1
ATOM 2036 N N . TRP B 1 32 ? -4.512 -21.25 -10.406 1 91.81 32 TRP B N 1
ATOM 2037 C CA . TRP B 1 32 ? -4.574 -19.969 -9.695 1 91.81 32 TRP B CA 1
ATOM 2038 C C . TRP B 1 32 ? -4.676 -18.812 -10.672 1 91.81 32 TRP B C 1
ATOM 2040 O O . TRP B 1 32 ? -5.473 -17.891 -10.477 1 91.81 32 TRP B O 1
ATOM 2050 N N . VAL B 1 33 ? -3.912 -18.828 -11.711 1 94.5 33 VAL B N 1
ATOM 2051 C CA . VAL B 1 33 ? -3.918 -17.766 -12.719 1 94.5 33 VAL B CA 1
ATOM 2052 C C . VAL B 1 33 ? -5.285 -17.703 -13.391 1 94.5 33 VAL B C 1
ATOM 2054 O O . VAL B 1 33 ? -5.852 -16.609 -13.555 1 94.5 33 VAL B O 1
ATOM 2057 N N . GLU B 1 34 ? -5.816 -18.828 -13.719 1 92.06 34 GLU B N 1
ATOM 2058 C CA . GLU B 1 34 ? -7.117 -18.875 -14.383 1 92.06 34 GLU B CA 1
ATOM 2059 C C . GLU B 1 34 ? -8.211 -18.297 -13.484 1 92.06 34 GLU B C 1
ATOM 2061 O O . GLU B 1 34 ? -9.062 -17.531 -13.945 1 92.06 34 GLU B O 1
ATOM 2066 N N . GLN B 1 35 ? -8.148 -18.688 -12.305 1 88.5 35 GLN B N 1
ATOM 2067 C CA . GLN B 1 35 ? -9.125 -18.172 -11.344 1 88.5 35 GLN B CA 1
ATOM 2068 C C . GLN B 1 35 ? -8.977 -16.656 -11.172 1 88.5 35 GLN B C 1
ATOM 2070 O O . GLN B 1 35 ? -9.977 -15.945 -11.047 1 88.5 35 GLN B O 1
ATOM 2075 N N . THR B 1 36 ? -7.75 -16.203 -11.062 1 89.75 36 THR B N 1
ATOM 2076 C CA . THR B 1 36 ? -7.453 -14.789 -10.938 1 89.75 36 THR B CA 1
ATOM 2077 C C . THR B 1 36 ? -8.031 -14.008 -12.109 1 89.75 36 THR B C 1
ATOM 2079 O O . THR B 1 36 ? -8.75 -13.023 -11.922 1 89.75 36 THR B O 1
ATOM 2082 N N . VAL B 1 37 ? -7.793 -14.477 -13.281 1 90.75 37 VAL B N 1
ATOM 2083 C CA . VAL B 1 37 ? -8.234 -13.766 -14.477 1 90.75 37 VAL B CA 1
ATOM 2084 C C . VAL B 1 37 ? -9.758 -13.844 -14.594 1 90.75 37 VAL B C 1
ATOM 2086 O O . VAL B 1 37 ? -10.406 -12.867 -14.969 1 90.75 37 VAL B O 1
ATOM 2089 N N . GLN B 1 38 ? -10.344 -14.969 -14.258 1 88.81 38 GLN B N 1
ATOM 2090 C CA . GLN B 1 38 ? -11.805 -15.086 -14.273 1 88.81 38 GLN B CA 1
ATOM 2091 C C . GLN B 1 38 ? -12.438 -14.086 -13.312 1 88.81 38 GLN B C 1
ATOM 2093 O O . GLN B 1 38 ? -13.438 -13.445 -13.648 1 88.81 38 GLN B O 1
ATOM 2098 N N . SER B 1 39 ? -11.867 -14 -12.188 1 85.5 39 SER B N 1
ATOM 2099 C CA . SER B 1 39 ? -12.359 -13.031 -11.219 1 85.5 39 SER B CA 1
ATOM 2100 C C . SER B 1 39 ? -12.188 -11.602 -11.727 1 85.5 39 SER B C 1
ATOM 2102 O O . SER B 1 39 ? -13.086 -10.773 -11.57 1 85.5 39 SER B O 1
ATOM 2104 N N . ALA B 1 40 ? -11.062 -11.344 -12.289 1 87.81 40 ALA B N 1
ATOM 2105 C CA . ALA B 1 40 ? -10.797 -10.016 -12.828 1 87.81 40 ALA B CA 1
ATOM 2106 C C . ALA B 1 40 ? -11.789 -9.656 -13.93 1 87.81 40 ALA B C 1
ATOM 2108 O O . ALA B 1 40 ? -12.273 -8.523 -13.992 1 87.81 40 ALA B O 1
ATOM 2109 N N . VAL B 1 41 ? -12.094 -10.594 -14.773 1 86.69 41 VAL B N 1
ATOM 2110 C CA . VAL B 1 41 ? -13.047 -10.383 -15.852 1 86.69 41 VAL B CA 1
ATOM 2111 C C . VAL B 1 41 ? -14.445 -10.156 -15.266 1 86.69 41 VAL B C 1
ATOM 2113 O O . VAL B 1 41 ? -15.141 -9.211 -15.664 1 86.69 41 VAL B O 1
ATOM 2116 N N . GLY B 1 42 ? -14.766 -11 -14.336 1 83.69 42 GLY B N 1
ATOM 2117 C CA . GLY B 1 42 ? -16.062 -10.867 -13.711 1 83.69 42 GLY B CA 1
ATOM 2118 C C . GLY B 1 42 ? -16.266 -9.531 -13.016 1 83.69 42 GLY B C 1
ATOM 2119 O O . GLY B 1 42 ? -17.375 -9.016 -12.953 1 83.69 42 GLY B O 1
ATOM 2120 N N . ASN B 1 43 ? -15.172 -8.938 -12.578 1 79.69 43 ASN B N 1
ATOM 2121 C CA . ASN B 1 43 ? -15.234 -7.668 -11.859 1 79.69 43 ASN B CA 1
ATOM 2122 C C . ASN B 1 43 ? -14.883 -6.496 -12.773 1 79.69 43 ASN B C 1
ATOM 2124 O O . ASN B 1 43 ? -14.805 -5.352 -12.32 1 79.69 43 ASN B O 1
ATOM 2128 N N . PHE B 1 44 ? -14.562 -6.766 -14.031 1 80.69 44 PHE B N 1
ATOM 2129 C CA . PHE B 1 44 ? -14.172 -5.75 -15 1 80.69 44 PHE B CA 1
ATOM 2130 C C . PHE B 1 44 ? -13 -4.934 -14.484 1 80.69 44 PHE B C 1
ATOM 2132 O O . PHE B 1 44 ? -13.031 -3.701 -14.516 1 80.69 44 PHE B O 1
ATOM 2139 N N . THR B 1 45 ? -12.039 -5.605 -14.031 1 89.94 45 THR B N 1
ATOM 2140 C CA . THR B 1 45 ? -10.906 -4.961 -13.367 1 89.94 45 THR B CA 1
ATOM 2141 C C . THR B 1 45 ? -10.023 -4.242 -14.391 1 89.94 45 THR B C 1
ATOM 2143 O O . THR B 1 45 ? -9.891 -4.695 -15.531 1 89.94 45 THR B O 1
ATOM 2146 N N . ASP B 1 46 ? -9.469 -3.135 -13.969 1 91.19 46 ASP B N 1
ATOM 2147 C CA . ASP B 1 46 ? -8.602 -2.33 -14.82 1 91.19 46 ASP B CA 1
ATOM 2148 C C . ASP B 1 46 ? -7.141 -2.75 -14.672 1 91.19 46 ASP B C 1
ATOM 2150 O O . ASP B 1 46 ? -6.277 -2.314 -15.438 1 91.19 46 ASP B O 1
ATOM 2154 N N . GLY B 1 47 ? -6.957 -3.646 -13.789 1 91 47 GLY B N 1
ATOM 2155 C CA . GLY B 1 47 ? -5.59 -4.117 -13.648 1 91 47 GLY B CA 1
ATOM 2156 C C . GLY B 1 47 ? -5.41 -5.09 -12.5 1 91 47 GLY B C 1
ATOM 2157 O O . GLY B 1 47 ? -6.324 -5.297 -11.703 1 91 47 GLY B O 1
ATOM 2158 N N . PHE B 1 48 ? -4.25 -5.699 -12.477 1 95.5 48 PHE B N 1
ATOM 2159 C CA . PHE B 1 48 ? -3.828 -6.613 -11.422 1 95.5 48 PHE B CA 1
ATOM 2160 C C . PHE B 1 48 ? -2.412 -6.293 -10.961 1 95.5 48 PHE B C 1
ATOM 2162 O O . PHE B 1 48 ? -1.493 -6.199 -11.773 1 95.5 48 PHE B O 1
ATOM 2169 N N . ASN B 1 49 ? -2.334 -6.047 -9.688 1 96.81 49 ASN B N 1
ATOM 2170 C CA . ASN B 1 49 ? -1.029 -5.824 -9.07 1 96.81 49 ASN B CA 1
ATOM 2171 C C . ASN B 1 49 ? -0.53 -7.074 -8.352 1 96.81 49 ASN B C 1
ATOM 2173 O O . ASN B 1 49 ? -1.189 -7.578 -7.441 1 96.81 49 ASN B O 1
ATOM 2177 N N . ILE B 1 50 ? 0.625 -7.539 -8.844 1 96.88 50 ILE B N 1
ATOM 2178 C CA . ILE B 1 50 ? 1.253 -8.711 -8.234 1 96.88 50 ILE B CA 1
ATOM 2179 C C . ILE B 1 50 ? 2.111 -8.281 -7.047 1 96.88 50 ILE B C 1
ATOM 2181 O O . ILE B 1 50 ? 3.203 -7.738 -7.227 1 96.88 50 ILE B O 1
ATOM 2185 N N . ASP B 1 51 ? 1.598 -8.602 -5.93 1 94.81 51 ASP B N 1
ATOM 2186 C CA . ASP B 1 51 ? 2.311 -8.32 -4.684 1 94.81 51 ASP B CA 1
ATOM 2187 C C . ASP B 1 51 ? 2.826 -9.609 -4.051 1 94.81 51 ASP B C 1
ATOM 2189 O O . ASP B 1 51 ? 2.387 -9.992 -2.965 1 94.81 51 ASP B O 1
ATOM 2193 N N . PHE B 1 52 ? 3.846 -10.203 -4.652 1 95.19 52 PHE B N 1
ATOM 2194 C CA . PHE B 1 52 ? 4.324 -11.523 -4.242 1 95.19 52 PHE B CA 1
ATOM 2195 C C . PHE B 1 52 ? 5.145 -11.422 -2.961 1 95.19 52 PHE B C 1
ATOM 2197 O O . PHE B 1 52 ? 4.902 -12.164 -2.006 1 95.19 52 PHE B O 1
ATOM 2204 N N . GLU B 1 53 ? 6.105 -10.641 -2.838 1 90.69 53 GLU B N 1
ATOM 2205 C CA . GLU B 1 53 ? 6.938 -10.219 -1.717 1 90.69 53 GLU B CA 1
ATOM 2206 C C . GLU B 1 53 ? 7.477 -11.422 -0.945 1 90.69 53 GLU B C 1
ATOM 2208 O O . GLU B 1 53 ? 7.852 -11.297 0.223 1 90.69 53 GLU B O 1
ATOM 2213 N N . GLN B 1 54 ? 7.5 -12.625 -1.575 1 92.06 54 GLN B N 1
ATOM 2214 C CA . GLN B 1 54 ? 8.086 -13.789 -0.927 1 92.06 54 GLN B CA 1
ATOM 2215 C C . GLN B 1 54 ? 9.508 -14.047 -1.434 1 92.06 54 GLN B C 1
ATOM 2217 O O . GLN B 1 54 ? 9.836 -13.695 -2.568 1 92.06 54 GLN B O 1
ATOM 2222 N N . SER B 1 55 ? 10.305 -14.695 -0.571 1 96 55 SER B N 1
ATOM 2223 C CA . SER B 1 55 ? 11.688 -15 -0.929 1 96 55 SER B CA 1
ATOM 2224 C C . SER B 1 55 ? 11.758 -16.141 -1.936 1 96 55 SER B C 1
ATOM 2226 O O . SER B 1 55 ? 11 -17.109 -1.841 1 96 55 SER B O 1
ATOM 2228 N N . LEU B 1 56 ? 12.633 -15.93 -2.936 1 97.75 56 LEU B N 1
ATOM 2229 C CA . LEU B 1 56 ? 13 -16.938 -3.916 1 97.75 56 LEU B CA 1
ATOM 2230 C C . LEU B 1 56 ? 14.516 -16.984 -4.113 1 97.75 56 LEU B C 1
ATOM 2232 O O . LEU B 1 56 ? 15.156 -15.938 -4.23 1 97.75 56 LEU B O 1
ATOM 2236 N N . GLN B 1 57 ? 15.055 -18.25 -4.105 1 97.25 57 GLN B N 1
ATOM 2237 C CA . GLN B 1 57 ? 16.438 -18.391 -4.555 1 97.25 57 GLN B CA 1
ATOM 2238 C C . GLN B 1 57 ? 16.562 -18.062 -6.039 1 97.25 57 GLN B C 1
ATOM 2240 O O . GLN B 1 57 ? 15.586 -18.141 -6.785 1 97.25 57 GLN B O 1
ATOM 2245 N N . LYS B 1 58 ? 17.766 -17.734 -6.414 1 97.69 58 LYS B N 1
ATOM 2246 C CA . LYS B 1 58 ? 18 -17.422 -7.816 1 97.69 58 LYS B CA 1
ATOM 2247 C C . LYS B 1 58 ? 17.562 -18.547 -8.734 1 97.69 58 LYS B C 1
ATOM 2249 O O . LYS B 1 58 ? 16.969 -18.312 -9.789 1 97.69 58 LYS B O 1
ATOM 2254 N N . SER B 1 59 ? 17.781 -19.734 -8.258 1 98.06 59 SER B N 1
ATOM 2255 C CA . SER B 1 59 ? 17.438 -20.906 -9.055 1 98.06 59 SER B CA 1
ATOM 2256 C C . SER B 1 59 ? 15.914 -21.078 -9.172 1 98.06 59 SER B C 1
ATOM 2258 O O . SER B 1 59 ? 15.43 -21.828 -10.016 1 98.06 59 SER B O 1
ATOM 2260 N N . GLN B 1 60 ? 15.195 -20.359 -8.328 1 98.25 60 GLN B N 1
ATOM 2261 C CA . GLN B 1 60 ? 13.742 -20.484 -8.281 1 98.25 60 GLN B CA 1
ATOM 2262 C C . GLN B 1 60 ? 13.062 -19.328 -8.992 1 98.25 60 GLN B C 1
ATOM 2264 O O . GLN B 1 60 ? 11.836 -19.297 -9.141 1 98.25 60 GLN B O 1
ATOM 2269 N N . ALA B 1 61 ? 13.859 -18.375 -9.469 1 98.38 61 ALA B N 1
ATOM 2270 C CA . ALA B 1 61 ? 13.336 -17.125 -10.008 1 98.38 61 ALA B CA 1
ATOM 2271 C C . ALA B 1 61 ? 12.414 -17.375 -11.195 1 98.38 61 ALA B C 1
ATOM 2273 O O . ALA B 1 61 ? 11.445 -16.656 -11.406 1 98.38 61 ALA B O 1
ATOM 2274 N N . HIS B 1 62 ? 12.703 -18.422 -11.922 1 98.31 62 HIS B N 1
ATOM 2275 C CA . HIS B 1 62 ? 11.953 -18.688 -13.141 1 98.31 62 HIS B CA 1
ATOM 2276 C C . HIS B 1 62 ? 10.5 -19.047 -12.828 1 98.31 62 HIS B C 1
ATOM 2278 O O . HIS B 1 62 ? 9.609 -18.828 -13.648 1 98.31 62 HIS B O 1
ATOM 2284 N N . TYR B 1 63 ? 10.18 -19.516 -11.641 1 98.19 63 TYR B N 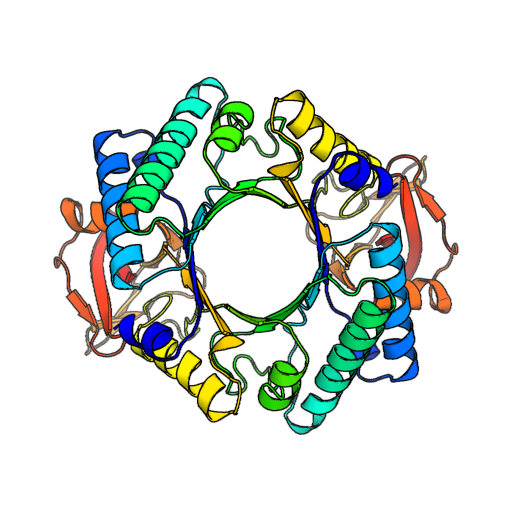1
ATOM 2285 C CA . TYR B 1 63 ? 8.805 -19.844 -11.273 1 98.19 63 TYR B CA 1
ATOM 2286 C C . TYR B 1 63 ? 7.941 -18.594 -11.227 1 98.19 63 TYR B C 1
ATOM 2288 O O . TYR B 1 63 ? 6.805 -18.594 -11.703 1 98.19 63 TYR B O 1
ATOM 2296 N N . LEU B 1 64 ? 8.484 -17.562 -10.664 1 98.31 64 LEU B N 1
ATOM 2297 C CA . LEU B 1 64 ? 7.746 -16.297 -10.625 1 98.31 64 LEU B CA 1
ATOM 2298 C C . LEU B 1 64 ? 7.57 -15.727 -12.023 1 98.31 64 LEU B C 1
ATOM 2300 O O . LEU B 1 64 ? 6.484 -15.266 -12.383 1 98.31 64 LEU B O 1
ATOM 2304 N N . THR B 1 65 ? 8.648 -15.812 -12.781 1 98.69 65 THR B N 1
ATOM 2305 C CA . THR B 1 65 ? 8.594 -15.32 -14.156 1 98.69 65 THR B CA 1
ATOM 2306 C C . THR B 1 65 ? 7.512 -16.047 -14.945 1 98.69 65 THR B C 1
ATOM 2308 O O . THR B 1 65 ? 6.742 -15.414 -15.68 1 98.69 65 THR B O 1
ATOM 2311 N N . ASP B 1 66 ? 7.457 -17.281 -14.734 1 98.31 66 ASP B N 1
ATOM 2312 C CA . ASP B 1 66 ? 6.441 -18.078 -15.422 1 98.31 66 ASP B CA 1
ATOM 2313 C C . ASP B 1 66 ? 5.035 -17.641 -15.016 1 98.31 66 ASP B C 1
ATOM 2315 O O . ASP B 1 66 ? 4.152 -17.516 -15.859 1 98.31 66 ASP B O 1
ATOM 2319 N N . MET B 1 67 ? 4.816 -17.453 -13.742 1 97.62 67 MET B N 1
ATOM 2320 C CA . MET B 1 67 ? 3.506 -17.016 -13.273 1 97.62 67 MET B CA 1
ATOM 2321 C C . MET B 1 67 ? 3.146 -15.656 -13.844 1 97.62 67 MET B C 1
ATOM 2323 O O . MET B 1 67 ? 2.021 -15.445 -14.305 1 97.62 67 MET B O 1
ATOM 2327 N N . VAL B 1 68 ? 4.09 -14.75 -13.828 1 98.12 68 VAL B N 1
ATOM 2328 C CA . VAL B 1 68 ? 3.871 -13.398 -14.336 1 98.12 68 VAL B CA 1
ATOM 2329 C C . VAL B 1 68 ? 3.486 -13.461 -15.812 1 98.12 68 VAL B C 1
ATOM 2331 O O . VAL B 1 68 ? 2.561 -12.773 -16.25 1 98.12 68 VAL B O 1
ATOM 2334 N N . ARG B 1 69 ? 4.168 -14.281 -16.562 1 98.12 69 ARG B N 1
ATOM 2335 C CA . ARG B 1 69 ? 3.861 -14.461 -17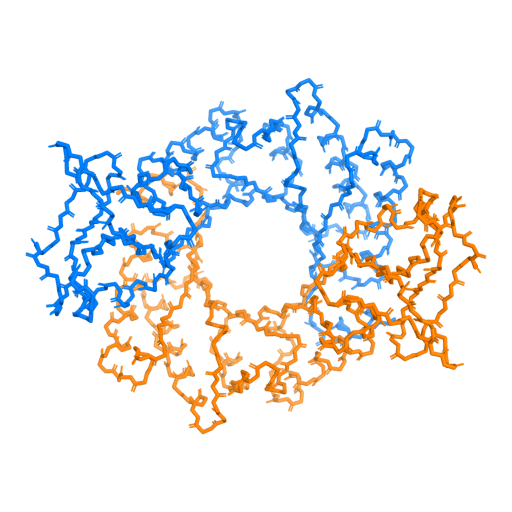.969 1 98.12 6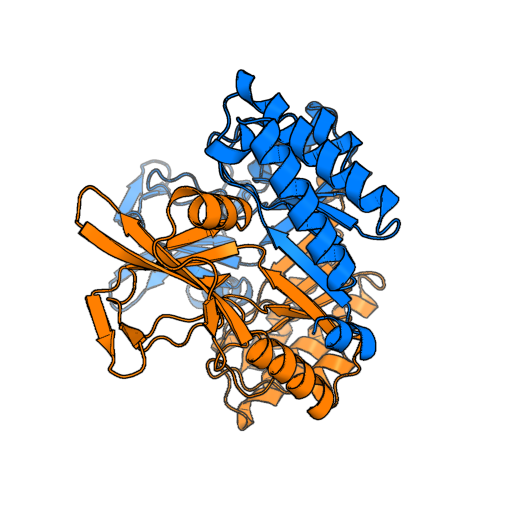9 ARG B CA 1
ATOM 2336 C C . ARG B 1 69 ? 2.459 -15.023 -18.172 1 98.12 69 ARG B C 1
ATOM 2338 O O . ARG B 1 69 ? 1.698 -14.539 -19 1 98.12 69 ARG B O 1
ATOM 2345 N N . GLN B 1 70 ? 2.141 -16.016 -17.391 1 97.38 70 GLN B N 1
ATOM 2346 C CA . GLN B 1 70 ? 0.811 -16.609 -17.453 1 97.38 70 GLN B CA 1
ATOM 2347 C C . GLN B 1 70 ? -0.273 -15.578 -17.172 1 97.38 70 GLN B C 1
ATOM 2349 O O . GLN B 1 70 ? -1.288 -15.531 -17.875 1 97.38 70 GLN B O 1
ATOM 2354 N N . ILE B 1 71 ? -0.042 -14.766 -16.156 1 96.56 71 ILE B N 1
ATOM 2355 C CA . ILE B 1 71 ? -1.002 -13.734 -15.781 1 96.56 71 ILE B CA 1
ATOM 2356 C C . ILE B 1 71 ? -1.151 -12.734 -16.922 1 96.56 71 ILE B C 1
ATOM 2358 O O . ILE B 1 71 ? -2.268 -12.438 -17.359 1 96.56 71 ILE B O 1
ATOM 2362 N N . LYS B 1 72 ? -0.014 -12.273 -17.391 1 97.31 72 LYS B N 1
ATOM 2363 C CA . LYS B 1 72 ? -0.039 -11.258 -18.453 1 97.31 72 LYS B CA 1
ATOM 2364 C C . LYS B 1 72 ? -0.731 -11.781 -19.703 1 97.31 72 LYS B C 1
ATOM 2366 O O . LYS B 1 72 ? -1.576 -11.094 -20.281 1 97.31 72 LYS B O 1
ATOM 2371 N N . ASP B 1 73 ? -0.425 -12.961 -20.109 1 96.56 73 ASP B N 1
ATOM 2372 C CA . ASP B 1 73 ? -1.023 -13.562 -21.297 1 96.56 73 ASP B CA 1
ATOM 2373 C C . ASP B 1 73 ? -2.531 -13.734 -21.141 1 96.56 73 ASP B C 1
ATOM 2375 O O . ASP B 1 73 ? -3.301 -13.453 -22.062 1 96.56 73 ASP B O 1
ATOM 2379 N N . ALA B 1 74 ? -2.889 -14.219 -19.969 1 94 74 ALA B N 1
ATOM 2380 C CA . ALA B 1 74 ? -4.312 -14.414 -19.703 1 94 74 ALA B CA 1
ATOM 2381 C C . ALA B 1 74 ? -5.059 -13.086 -19.719 1 94 74 ALA B C 1
ATOM 2383 O O . ALA B 1 74 ? -6.16 -12.984 -20.266 1 94 74 ALA B O 1
ATOM 2384 N N . PHE B 1 75 ? -4.488 -12.023 -19.156 1 94 75 PHE B N 1
ATOM 2385 C CA . PHE B 1 75 ? -5.113 -10.711 -19.125 1 94 75 PHE B CA 1
ATOM 2386 C C . PHE B 1 75 ? -5.191 -10.117 -20.531 1 94 75 PHE B C 1
ATOM 2388 O O . PHE B 1 75 ? -6.203 -9.523 -20.906 1 94 75 PHE B O 1
ATOM 2395 N N . LYS B 1 76 ? -4.109 -10.25 -21.312 1 94 76 LYS B N 1
ATOM 2396 C CA . LYS B 1 76 ? -4.082 -9.734 -22.672 1 94 76 LYS B CA 1
ATOM 2397 C C . LYS B 1 76 ? -5.234 -10.297 -23.5 1 94 76 LYS B C 1
ATOM 2399 O O . LYS B 1 76 ? -5.816 -9.586 -24.328 1 94 76 LYS B O 1
ATOM 2404 N N . LYS B 1 77 ? -5.578 -11.508 -23.25 1 94 77 LYS B N 1
ATOM 2405 C CA . LYS B 1 77 ? -6.648 -12.172 -23.984 1 94 77 LYS B CA 1
ATOM 2406 C C . LYS B 1 77 ? -8.023 -11.727 -23.484 1 94 77 LYS B C 1
ATOM 2408 O O . LYS B 1 77 ? -8.914 -11.438 -24.281 1 94 77 LYS B O 1
ATOM 2413 N N . ALA B 1 78 ? -8.148 -11.586 -22.188 1 93.25 78 ALA B N 1
ATOM 2414 C CA . ALA B 1 78 ? -9.469 -11.398 -21.609 1 93.25 78 ALA B CA 1
ATOM 2415 C C . ALA B 1 78 ? -9.766 -9.914 -21.391 1 93.25 78 ALA B C 1
ATOM 2417 O O . ALA B 1 78 ? -10.914 -9.484 -21.5 1 93.25 78 ALA B O 1
ATOM 2418 N N . LEU B 1 79 ? -8.797 -9.102 -20.953 1 92.25 79 LEU B N 1
ATOM 2419 C CA . LEU B 1 79 ? -8.867 -7.676 -20.641 1 92.25 79 LEU B CA 1
ATOM 2420 C C . LEU B 1 79 ? -7.66 -6.934 -21.219 1 92.25 79 LEU B C 1
ATOM 2422 O O . LEU B 1 79 ? -6.789 -6.496 -20.469 1 92.25 79 LEU B O 1
ATOM 2426 N N . PRO B 1 80 ? -7.641 -6.66 -22.5 1 91.38 80 PRO B N 1
ATOM 2427 C CA . PRO B 1 80 ? -6.426 -6.223 -23.188 1 91.38 80 PRO B CA 1
ATOM 2428 C C . PRO B 1 80 ? -5.926 -4.863 -22.703 1 91.38 80 PRO B C 1
ATOM 2430 O O . PRO B 1 80 ? -4.754 -4.527 -22.891 1 91.38 80 PRO B O 1
ATOM 2433 N N . TYR B 1 81 ? -6.746 -4.145 -22.031 1 90.56 81 TYR B N 1
ATOM 2434 C CA . TYR B 1 81 ? -6.32 -2.809 -21.625 1 90.56 81 TYR B CA 1
ATOM 2435 C C . TYR B 1 81 ? -6 -2.766 -20.141 1 90.56 81 TYR B C 1
ATOM 2437 O O . TYR B 1 81 ? -5.605 -1.724 -19.609 1 90.56 81 TYR B O 1
ATOM 2445 N N . ALA B 1 82 ? -6.113 -3.893 -19.453 1 92.38 82 ALA B N 1
ATOM 2446 C CA . ALA B 1 82 ? -5.797 -3.947 -18.031 1 92.38 82 ALA B CA 1
ATOM 2447 C C . ALA B 1 82 ? -4.289 -3.914 -17.797 1 92.38 82 ALA B C 1
ATOM 2449 O O . ALA B 1 82 ? -3.527 -4.539 -18.547 1 92.38 82 ALA B O 1
ATOM 2450 N N . GLN B 1 83 ? -3.891 -3.184 -16.781 1 95.12 83 GLN B N 1
ATOM 2451 C CA . GLN B 1 83 ? -2.479 -3.107 -16.422 1 95.12 83 GLN B CA 1
ATOM 2452 C C . GLN B 1 83 ? -2.09 -4.242 -15.469 1 95.12 83 GLN B C 1
ATOM 2454 O O . GLN B 1 83 ? -2.844 -4.574 -14.555 1 95.12 83 GLN B O 1
ATOM 2459 N N . VAL B 1 84 ? -0.941 -4.801 -15.742 1 97.31 84 VAL B N 1
ATOM 2460 C CA . VAL B 1 84 ? -0.341 -5.773 -14.844 1 97.31 84 VAL B CA 1
ATOM 2461 C C . VAL B 1 84 ? 0.979 -5.23 -14.297 1 97.31 84 VAL B C 1
ATOM 2463 O O . VAL B 1 84 ? 1.863 -4.848 -15.07 1 97.31 84 VAL B O 1
ATOM 2466 N N . THR B 1 85 ? 1.078 -5.121 -12.984 1 98 85 THR B N 1
ATOM 2467 C CA . THR B 1 85 ? 2.268 -4.559 -12.352 1 98 85 THR B CA 1
ATOM 2468 C C . THR B 1 85 ? 2.805 -5.496 -11.281 1 98 85 THR B C 1
ATOM 2470 O O . THR B 1 85 ? 2.098 -6.402 -10.828 1 98 85 THR B O 1
ATOM 2473 N N . LEU B 1 86 ? 4.09 -5.312 -10.953 1 98.5 86 LEU B N 1
ATOM 2474 C CA . LEU B 1 86 ? 4.73 -6.07 -9.883 1 98.5 86 LEU B CA 1
ATOM 2475 C C . LEU B 1 86 ? 5.355 -5.137 -8.852 1 98.5 86 LEU B C 1
ATOM 2477 O O . LEU B 1 86 ? 6.059 -4.188 -9.211 1 98.5 86 LEU B O 1
ATOM 2481 N N . ASP B 1 87 ? 5.059 -5.383 -7.633 1 97.62 87 ASP B N 1
ATOM 2482 C CA . ASP B 1 87 ? 5.73 -4.676 -6.547 1 97.62 87 ASP B CA 1
ATOM 2483 C C . ASP B 1 87 ? 7.09 -5.301 -6.242 1 97.62 87 ASP B C 1
ATOM 2485 O O . ASP B 1 87 ? 7.215 -6.527 -6.172 1 97.62 87 ASP B O 1
ATOM 2489 N N . SER B 1 88 ? 8.109 -4.48 -6.094 1 97.81 88 SER B N 1
ATOM 2490 C CA . SER B 1 88 ? 9.453 -4.949 -5.781 1 97.81 88 SER B CA 1
ATOM 2491 C C . SER B 1 88 ? 10.039 -4.203 -4.586 1 97.81 88 SER B C 1
ATOM 2493 O O . SER B 1 88 ? 9.625 -3.078 -4.285 1 97.81 88 SER B O 1
ATOM 2495 N N . PRO B 1 89 ? 11.07 -4.887 -3.93 1 96.69 89 PRO B N 1
ATOM 2496 C CA . PRO B 1 89 ? 11.844 -4.113 -2.959 1 96.69 89 PRO B CA 1
ATOM 2497 C C . PRO B 1 89 ? 12.695 -3.023 -3.617 1 96.69 89 PRO B C 1
ATOM 2499 O O . PRO B 1 89 ? 12.664 -2.871 -4.84 1 96.69 89 PRO B O 1
ATOM 2502 N N . TYR B 1 90 ? 13.461 -2.348 -2.822 1 96.12 90 TYR B N 1
ATOM 2503 C CA . TYR B 1 90 ? 14.133 -1.121 -3.242 1 96.12 90 TYR B CA 1
ATOM 2504 C C . TYR B 1 90 ? 15.328 -1.429 -4.129 1 96.12 90 TYR B C 1
ATOM 2506 O O . TYR B 1 90 ? 15.945 -0.518 -4.691 1 96.12 90 TYR B O 1
ATOM 2514 N N . SER B 1 91 ? 15.672 -2.701 -4.309 1 96.19 91 SER B N 1
ATOM 2515 C CA . SER B 1 91 ? 16.781 -3.08 -5.176 1 96.19 91 SER B CA 1
ATOM 2516 C C . SER B 1 91 ? 16.547 -4.441 -5.82 1 96.19 91 SER B C 1
ATOM 2518 O O . SER B 1 91 ? 15.883 -5.301 -5.238 1 96.19 91 SER B O 1
ATOM 2520 N N . ALA B 1 92 ? 17.188 -4.625 -7.004 1 97.06 92 ALA B N 1
ATOM 2521 C CA . ALA B 1 92 ? 17.031 -5.867 -7.762 1 97.06 92 ALA B CA 1
ATOM 2522 C C . ALA B 1 92 ? 18.031 -6.922 -7.289 1 97.06 92 ALA B C 1
ATOM 2524 O O . ALA B 1 92 ? 18.047 -8.039 -7.805 1 97.06 92 ALA B O 1
ATOM 2525 N N . GLU B 1 93 ? 18.828 -6.621 -6.234 1 96.12 93 GLU B N 1
ATOM 2526 C CA . GLU B 1 93 ? 19.906 -7.496 -5.805 1 96.12 93 GLU B CA 1
ATOM 2527 C C . GLU B 1 93 ? 19.484 -8.383 -4.645 1 96.12 93 GLU B C 1
ATOM 2529 O O . GLU B 1 93 ? 20.062 -8.328 -3.559 1 96.12 93 GLU B O 1
ATOM 2534 N N . CYS B 1 94 ? 18.531 -9.211 -4.84 1 96.81 94 CYS B N 1
ATOM 2535 C CA . CYS B 1 94 ? 18.031 -10.219 -3.914 1 96.81 94 CYS B CA 1
ATOM 2536 C C . CYS B 1 94 ? 17.766 -9.617 -2.539 1 96.81 94 CYS B C 1
ATOM 2538 O O . CYS B 1 94 ? 18.094 -10.227 -1.519 1 96.81 94 CYS B O 1
ATOM 2540 N N . THR B 1 95 ? 17.25 -8.414 -2.555 1 94.44 95 THR B N 1
ATOM 2541 C CA . THR B 1 95 ? 16.875 -7.738 -1.316 1 94.44 95 THR B CA 1
ATOM 2542 C C . THR B 1 95 ? 15.805 -8.531 -0.577 1 94.44 95 THR B C 1
ATOM 2544 O O . THR B 1 95 ? 14.789 -8.914 -1.166 1 94.44 95 THR B O 1
ATOM 2547 N N . PHE B 1 96 ? 16.062 -8.859 0.713 1 92.56 96 PHE B N 1
ATOM 2548 C CA . PHE B 1 96 ? 15.188 -9.648 1.564 1 92.56 96 PHE B CA 1
ATOM 2549 C C . PHE B 1 96 ? 15.07 -11.078 1.045 1 92.56 96 PHE B C 1
ATOM 2551 O O . PHE B 1 96 ? 14.039 -11.727 1.224 1 92.56 96 PHE B O 1
ATOM 2558 N N . GLY B 1 97 ? 15.984 -11.5 0.327 1 95.81 97 GLY B N 1
ATOM 2559 C CA . GLY B 1 97 ? 15.977 -12.844 -0.227 1 95.81 97 GLY B CA 1
ATOM 2560 C C . GLY B 1 97 ? 15.086 -12.977 -1.45 1 95.81 97 GLY B C 1
ATOM 2561 O O . GLY B 1 97 ? 14.789 -14.086 -1.891 1 95.81 97 GLY B O 1
ATOM 2562 N N . ARG B 1 98 ? 14.656 -11.906 -1.991 1 96.94 98 ARG B N 1
ATOM 2563 C CA . ARG B 1 98 ? 13.773 -11.914 -3.156 1 96.94 98 ARG B CA 1
ATOM 2564 C C . ARG B 1 98 ? 14.578 -11.82 -4.449 1 96.94 98 ARG B C 1
ATOM 2566 O O . ARG B 1 98 ? 14.688 -10.75 -5.043 1 96.94 98 ARG B O 1
ATOM 2573 N N . CYS B 1 99 ? 15.086 -12.984 -4.824 1 98.12 99 CYS B N 1
ATOM 2574 C CA . CYS B 1 99 ? 15.922 -13.055 -6.016 1 98.12 99 CYS B CA 1
ATOM 2575 C C . CYS B 1 99 ? 15.086 -13.312 -7.262 1 98.12 99 CYS B C 1
ATOM 2577 O O . CYS B 1 99 ? 15.023 -14.445 -7.754 1 98.12 99 CYS B O 1
ATOM 2579 N N . TYR B 1 100 ? 14.492 -12.289 -7.797 1 98.5 100 TYR B N 1
ATOM 2580 C CA . TYR B 1 100 ? 13.617 -12.383 -8.961 1 98.5 100 TYR B CA 1
ATOM 2581 C C . TYR B 1 100 ? 14.383 -12.086 -10.242 1 98.5 100 TYR B C 1
ATOM 2583 O O . TYR B 1 100 ? 15.453 -11.461 -10.211 1 98.5 100 TYR B O 1
ATOM 2591 N N . ASP B 1 101 ? 13.945 -12.578 -11.312 1 98.56 101 ASP B N 1
ATOM 2592 C CA . ASP B 1 101 ? 14.492 -12.266 -12.633 1 98.56 101 ASP B CA 1
ATOM 2593 C C . ASP B 1 101 ? 13.867 -10.984 -13.188 1 98.56 101 ASP B C 1
ATOM 2595 O O . ASP B 1 101 ? 13 -11.047 -14.07 1 98.56 101 ASP B O 1
ATOM 2599 N N . TYR B 1 102 ? 14.367 -9.875 -12.789 1 98.5 102 TYR B N 1
ATOM 2600 C CA . TYR B 1 102 ? 13.742 -8.594 -13.102 1 98.5 102 TYR B CA 1
ATOM 2601 C C . TYR B 1 102 ? 13.875 -8.266 -14.578 1 98.5 102 TYR B C 1
ATOM 2603 O O . TYR B 1 102 ? 13.031 -7.562 -15.148 1 98.5 102 TYR B O 1
ATOM 2611 N N . ARG B 1 103 ? 14.953 -8.711 -15.227 1 98.12 103 ARG B N 1
ATOM 2612 C CA . ARG B 1 103 ? 15.039 -8.523 -16.672 1 98.12 103 ARG B CA 1
ATOM 2613 C C . ARG B 1 103 ? 13.852 -9.164 -17.375 1 98.12 103 ARG B C 1
ATOM 2615 O O . ARG B 1 103 ? 13.141 -8.5 -18.141 1 98.12 103 ARG B O 1
ATOM 2622 N N . ALA B 1 104 ? 13.617 -10.398 -17.141 1 98.56 104 ALA B N 1
ATOM 2623 C CA . ALA B 1 104 ? 12.523 -11.125 -17.781 1 98.56 104 ALA B CA 1
ATOM 2624 C C . ALA B 1 104 ? 11.172 -10.539 -17.375 1 98.56 104 ALA B C 1
ATOM 2626 O O . ALA B 1 104 ? 10.305 -10.336 -18.234 1 98.56 104 ALA B O 1
ATOM 2627 N N . ILE B 1 105 ? 10.992 -10.234 -16.078 1 98.56 105 ILE B N 1
ATOM 2628 C CA . ILE B 1 105 ? 9.734 -9.703 -15.578 1 98.56 105 ILE B CA 1
ATOM 2629 C C . ILE B 1 105 ? 9.461 -8.344 -16.219 1 98.56 105 ILE B C 1
ATOM 2631 O O . ILE B 1 105 ? 8.32 -8.047 -16.609 1 98.56 105 ILE B O 1
ATOM 2635 N N . GLY B 1 106 ? 10.516 -7.547 -16.328 1 98.06 106 GLY B N 1
ATOM 2636 C CA . GLY B 1 106 ? 10.383 -6.234 -16.938 1 98.06 106 GLY B CA 1
ATOM 2637 C C . GLY B 1 106 ? 9.914 -6.289 -18.375 1 98.06 106 GLY B C 1
ATOM 2638 O O . GLY B 1 106 ? 9.258 -5.359 -18.859 1 98.06 106 GLY B O 1
ATOM 2639 N N . GLU B 1 107 ? 10.156 -7.324 -19.094 1 97.94 107 GLU B N 1
ATOM 2640 C CA . GLU B 1 107 ? 9.719 -7.508 -20.469 1 97.94 107 GLU B CA 1
ATOM 2641 C C . GLU B 1 107 ? 8.242 -7.887 -20.531 1 97.94 107 GLU B C 1
ATOM 2643 O O . GLU B 1 107 ? 7.605 -7.762 -21.594 1 97.94 107 GLU B O 1
ATOM 2648 N N . ILE B 1 108 ? 7.727 -8.32 -19.406 1 98.25 108 ILE B N 1
ATOM 2649 C CA . ILE B 1 108 ? 6.383 -8.891 -19.422 1 98.25 108 ILE B CA 1
ATOM 2650 C C . ILE B 1 108 ? 5.387 -7.875 -18.875 1 98.25 108 ILE B C 1
ATOM 2652 O O . ILE B 1 108 ? 4.367 -7.59 -19.5 1 98.25 108 ILE B O 1
ATOM 2656 N N . VAL B 1 109 ? 5.676 -7.219 -17.703 1 98.31 109 VAL B N 1
ATOM 2657 C CA . VAL B 1 109 ? 4.715 -6.383 -17 1 98.31 109 VAL B CA 1
ATOM 2658 C C . VAL B 1 109 ? 4.699 -4.984 -17.594 1 98.31 109 VAL B C 1
ATOM 2660 O O . VAL B 1 109 ? 5.586 -4.625 -18.375 1 98.31 109 VAL B O 1
ATOM 2663 N N . ASP B 1 110 ? 3.668 -4.27 -17.234 1 97.81 110 ASP B N 1
ATOM 2664 C CA . ASP B 1 110 ? 3.596 -2.873 -17.656 1 97.81 110 ASP B CA 1
ATOM 2665 C C . ASP B 1 110 ? 4.562 -2.008 -16.859 1 97.81 110 ASP B C 1
ATOM 2667 O O . ASP B 1 110 ? 5.238 -1.139 -17.422 1 97.81 110 ASP B O 1
ATOM 2671 N N . TYR B 1 111 ? 4.625 -2.301 -15.523 1 97.62 111 TYR B N 1
ATOM 2672 C CA . TYR B 1 111 ? 5.566 -1.581 -14.672 1 97.62 111 TYR B CA 1
ATOM 2673 C C . TYR B 1 111 ? 6.051 -2.463 -13.531 1 97.62 111 TYR B C 1
ATOM 2675 O O . TYR B 1 111 ? 5.328 -3.357 -13.078 1 97.62 111 TYR B O 1
ATOM 2683 N N . ILE B 1 112 ? 7.23 -2.164 -13.125 1 98.31 112 ILE B N 1
ATOM 2684 C CA . ILE B 1 112 ? 7.738 -2.594 -11.828 1 98.31 112 ILE B CA 1
ATOM 2685 C C . ILE B 1 112 ? 7.676 -1.433 -10.836 1 98.31 112 ILE B C 1
ATOM 2687 O O . ILE B 1 112 ? 8.273 -0.378 -11.07 1 98.31 112 ILE B O 1
ATOM 2691 N N . MET B 1 113 ? 6.902 -1.629 -9.789 1 97.5 113 MET B N 1
ATOM 2692 C CA . MET B 1 113 ? 6.734 -0.631 -8.734 1 97.5 113 MET B CA 1
ATOM 2693 C C . MET B 1 113 ? 7.773 -0.821 -7.641 1 97.5 113 MET B C 1
ATOM 2695 O O . MET B 1 113 ? 7.629 -1.698 -6.785 1 97.5 113 MET B O 1
ATOM 2699 N N . ILE B 1 114 ? 8.781 0.044 -7.617 1 97.5 114 ILE B N 1
ATOM 2700 C CA . ILE B 1 114 ? 9.852 -0.074 -6.637 1 97.5 114 ILE B CA 1
ATOM 2701 C C . ILE B 1 114 ? 9.438 0.603 -5.332 1 97.5 114 ILE B C 1
ATOM 2703 O O . ILE B 1 114 ? 9.219 1.816 -5.297 1 97.5 114 ILE B O 1
ATOM 2707 N N . MET B 1 115 ? 9.359 -0.177 -4.402 1 96.44 115 MET B N 1
ATOM 2708 C CA . MET B 1 115 ? 9.039 0.343 -3.078 1 96.44 115 MET B CA 1
ATOM 2709 C C . MET B 1 115 ? 10.297 0.854 -2.377 1 96.44 115 MET B C 1
ATOM 2711 O O . MET B 1 115 ? 10.898 0.138 -1.577 1 96.44 115 MET B O 1
ATOM 2715 N N . ALA B 1 116 ? 10.617 2.068 -2.672 1 94.62 116 ALA B N 1
ATOM 2716 C CA . ALA B 1 116 ? 11.875 2.639 -2.201 1 94.62 116 ALA B CA 1
ATOM 2717 C C . ALA B 1 116 ? 11.688 3.361 -0.87 1 94.62 116 ALA B C 1
ATOM 2719 O O . ALA B 1 116 ? 11.953 4.562 -0.765 1 94.62 116 ALA B O 1
ATOM 2720 N N . TYR B 1 117 ? 11.211 2.66 0.092 1 93 117 TYR B N 1
ATOM 2721 C CA . TYR B 1 117 ? 11.039 3.133 1.46 1 93 117 TYR B CA 1
ATOM 2722 C C . TYR B 1 117 ? 11.281 2.01 2.461 1 93 117 TYR B C 1
ATOM 2724 O O . TYR B 1 117 ? 11.344 0.836 2.084 1 93 117 TYR B O 1
ATOM 2732 N N . ASP B 1 118 ? 11.609 2.41 3.686 1 90.38 118 ASP B N 1
ATOM 2733 C CA . ASP B 1 118 ? 11.93 1.472 4.754 1 90.38 118 ASP B CA 1
ATOM 2734 C C . ASP B 1 118 ? 13.164 0.638 4.398 1 90.38 118 ASP B C 1
ATOM 2736 O O . ASP B 1 118 ? 13.164 -0.582 4.578 1 90.38 118 ASP B O 1
ATOM 2740 N N . GLU B 1 119 ? 14.109 1.316 3.922 1 92.81 119 GLU B N 1
ATOM 2741 C CA . GLU B 1 119 ? 15.359 0.667 3.525 1 92.81 119 GLU B CA 1
ATOM 2742 C C . GLU B 1 119 ? 16.297 0.49 4.719 1 92.81 119 GLU B C 1
ATOM 2744 O O . GLU B 1 119 ? 17.516 0.418 4.555 1 92.81 119 GLU B O 1
ATOM 2749 N N . LEU B 1 120 ? 15.75 0.408 5.848 1 87.88 120 LEU B N 1
ATOM 2750 C CA . LEU B 1 120 ? 16.516 0.311 7.09 1 87.88 120 LEU B CA 1
ATOM 2751 C C . LEU B 1 120 ? 17.25 -1.021 7.176 1 87.88 120 LEU B C 1
ATOM 2753 O O . LEU B 1 120 ? 16.75 -2.039 6.68 1 87.88 120 LEU B O 1
ATOM 2757 N N . VAL B 1 121 ? 18.438 -0.933 7.754 1 83.88 121 VAL B N 1
ATOM 2758 C CA . VAL B 1 121 ? 19.125 -2.15 8.172 1 83.88 121 VAL B CA 1
ATOM 2759 C C . VAL B 1 121 ? 18.766 -2.473 9.617 1 83.88 121 VAL B C 1
ATOM 2761 O O . VAL B 1 121 ? 18.828 -1.599 10.484 1 83.88 121 VAL B O 1
ATOM 2764 N N . VAL B 1 122 ? 18.328 -3.596 9.828 1 83.19 122 VAL B N 1
ATOM 2765 C CA . VAL B 1 122 ? 17.828 -3.961 11.148 1 83.19 122 VAL B CA 1
ATOM 2766 C C . VAL B 1 122 ? 19 -4.426 12.023 1 83.19 122 VAL B C 1
ATOM 2768 O O . VAL B 1 122 ? 19.062 -5.594 12.406 1 83.19 122 VAL B O 1
ATOM 2771 N N . ASP B 1 123 ? 19.906 -3.5 12.375 1 86.81 123 ASP B N 1
ATOM 2772 C CA . ASP B 1 123 ? 21.047 -3.844 13.211 1 86.81 123 ASP B CA 1
ATOM 2773 C C . ASP B 1 123 ? 21.172 -2.896 14.406 1 86.81 123 ASP B C 1
ATOM 2775 O O . ASP B 1 123 ? 22.172 -2.9 15.117 1 86.81 123 ASP B O 1
ATOM 2779 N N . GLY B 1 124 ? 20.172 -2.039 14.547 1 87.44 124 GLY B N 1
ATOM 2780 C CA . GLY B 1 124 ? 20.141 -1.154 15.703 1 87.44 124 GLY B CA 1
ATOM 2781 C C . GLY B 1 124 ? 20.812 0.183 15.445 1 87.44 124 GLY B C 1
ATOM 2782 O O . GLY B 1 124 ? 20.844 1.045 16.328 1 87.44 124 GLY B O 1
ATOM 2783 N N . ARG B 1 125 ? 21.359 0.359 14.336 1 88.44 125 ARG B N 1
ATOM 2784 C CA . ARG B 1 125 ? 21.953 1.652 13.992 1 88.44 125 ARG B CA 1
ATOM 2785 C C . ARG B 1 125 ? 20.922 2.561 13.328 1 88.44 125 ARG B C 1
ATOM 2787 O O . ARG B 1 125 ? 20.234 2.146 12.398 1 88.44 125 ARG B O 1
ATOM 2794 N N . ALA B 1 126 ? 20.766 3.762 13.797 1 90.69 126 ALA B N 1
ATOM 2795 C CA . ALA B 1 126 ? 19.891 4.746 13.172 1 90.69 126 ALA B CA 1
ATOM 2796 C C . ALA B 1 126 ? 20.359 5.102 11.766 1 90.69 126 ALA B C 1
ATOM 2798 O O . ALA B 1 126 ? 21.562 5.23 11.531 1 90.69 126 ALA B O 1
ATOM 2799 N N . MET B 1 127 ? 19.453 5.227 10.898 1 90.75 127 MET B N 1
ATOM 2800 C CA . MET B 1 127 ? 19.766 5.59 9.523 1 90.75 127 MET B CA 1
ATOM 2801 C C . MET B 1 127 ? 18.562 6.195 8.82 1 90.75 127 MET B C 1
ATOM 2803 O O . MET B 1 127 ? 17.453 6.168 9.359 1 90.75 127 MET B O 1
ATOM 2807 N N . ALA B 1 128 ? 18.828 6.719 7.688 1 91.19 128 ALA B N 1
ATOM 2808 C CA . ALA B 1 128 ? 17.75 7.316 6.898 1 91.19 128 ALA B CA 1
ATOM 2809 C C . ALA B 1 128 ? 16.766 6.254 6.402 1 91.19 128 ALA B C 1
ATOM 2811 O O . ALA B 1 128 ? 17.172 5.129 6.105 1 91.19 128 ALA B O 1
ATOM 2812 N N . ASN B 1 129 ? 15.469 6.629 6.285 1 91.31 129 ASN B N 1
ATOM 2813 C CA . ASN B 1 129 ? 14.414 5.785 5.734 1 91.31 129 ASN B CA 1
ATOM 2814 C C . ASN B 1 129 ? 14.742 5.336 4.312 1 91.31 129 ASN B C 1
ATOM 2816 O O . ASN B 1 129 ? 14.57 4.164 3.973 1 91.31 129 ASN B O 1
ATOM 2820 N N . ALA B 1 130 ? 15.141 6.258 3.539 1 91.94 130 ALA B N 1
ATOM 2821 C CA . ALA B 1 130 ? 15.547 6.066 2.148 1 91.94 130 ALA B CA 1
ATOM 2822 C C . ALA B 1 130 ? 16.797 6.875 1.826 1 91.94 130 ALA B C 1
ATOM 2824 O O . ALA B 1 130 ? 16.719 7.93 1.193 1 91.94 130 ALA B O 1
ATOM 2825 N N . PRO B 1 131 ? 17.984 6.316 2.24 1 90.69 131 PRO B N 1
ATOM 2826 C CA . PRO B 1 131 ? 19.219 7.031 1.896 1 90.69 131 PRO B CA 1
ATOM 2827 C C . PRO B 1 131 ? 19.375 7.254 0.394 1 90.69 131 PRO B C 1
ATOM 2829 O O . PRO B 1 131 ? 19.141 6.332 -0.396 1 90.69 131 PRO B O 1
ATOM 2832 N N . LEU B 1 132 ? 19.734 8.406 0.072 1 87.5 132 LEU B N 1
ATOM 2833 C CA . LEU B 1 132 ? 19.844 8.766 -1.339 1 87.5 132 LEU B CA 1
ATOM 2834 C C . LEU B 1 132 ? 20.766 7.793 -2.076 1 87.5 132 LEU B C 1
ATOM 2836 O O . LEU B 1 132 ? 20.422 7.324 -3.166 1 87.5 132 LEU B O 1
ATOM 2840 N N . ASN B 1 133 ? 21.891 7.535 -1.491 1 88.38 133 ASN B N 1
ATOM 2841 C CA . ASN B 1 133 ? 22.844 6.652 -2.141 1 88.38 133 ASN B CA 1
ATOM 2842 C C . ASN B 1 133 ? 22.297 5.242 -2.311 1 88.38 133 ASN B C 1
ATOM 2844 O O . ASN B 1 133 ? 22.5 4.609 -3.35 1 88.38 133 ASN B O 1
ATOM 2848 N N . LYS B 1 134 ? 21.594 4.777 -1.323 1 91.75 134 LYS B N 1
ATOM 2849 C CA . LYS B 1 134 ? 21.031 3.432 -1.371 1 91.75 134 LYS B CA 1
ATOM 2850 C C . LYS B 1 134 ? 19.891 3.346 -2.383 1 91.75 134 LYS B C 1
ATOM 2852 O O . LYS B 1 134 ? 19.812 2.398 -3.166 1 91.75 134 LYS B O 1
ATOM 2857 N N . THR B 1 135 ? 19.047 4.336 -2.348 1 92.56 135 THR B N 1
ATOM 2858 C CA . THR B 1 135 ? 17.906 4.379 -3.268 1 92.56 135 THR B CA 1
ATOM 2859 C C . THR B 1 135 ? 18.391 4.488 -4.711 1 92.56 135 THR B C 1
ATOM 2861 O O . THR B 1 135 ? 17.922 3.766 -5.59 1 92.56 135 THR B O 1
ATOM 2864 N N . THR B 1 136 ? 19.375 5.344 -4.957 1 90.44 136 THR B N 1
ATOM 2865 C CA . THR B 1 136 ? 19.922 5.512 -6.301 1 90.44 136 THR B CA 1
ATOM 2866 C C . THR B 1 136 ? 20.594 4.223 -6.777 1 90.44 136 THR B C 1
ATOM 2868 O O . THR B 1 136 ? 20.406 3.809 -7.926 1 90.44 136 THR B O 1
ATOM 2871 N N . LYS B 1 137 ? 21.312 3.646 -5.887 1 93.06 137 LYS B N 1
ATOM 2872 C CA . LYS B 1 137 ? 21.938 2.367 -6.23 1 93.06 137 LYS B CA 1
ATOM 2873 C C . LYS B 1 137 ? 20.875 1.318 -6.562 1 93.06 137 LYS B C 1
ATOM 2875 O O . LYS B 1 137 ? 21.078 0.501 -7.465 1 93.06 137 LYS B O 1
ATOM 2880 N N . GLY B 1 138 ? 19.828 1.324 -5.781 1 94.88 138 GLY B N 1
ATOM 2881 C CA . GLY B 1 138 ? 18.734 0.403 -6.047 1 94.88 138 GLY B CA 1
ATOM 2882 C C . GLY B 1 138 ? 18.172 0.537 -7.449 1 94.88 138 GLY B C 1
ATOM 2883 O O . GLY B 1 138 ? 17.984 -0.463 -8.148 1 94.88 138 GLY B O 1
ATOM 2884 N N . VAL B 1 139 ? 17.938 1.736 -7.898 1 94.25 139 VAL B N 1
ATOM 2885 C CA . VAL B 1 139 ? 17.438 1.997 -9.242 1 94.25 139 VAL B CA 1
ATOM 2886 C C . VAL B 1 139 ? 18.453 1.512 -10.281 1 94.25 139 VAL B C 1
ATOM 2888 O O . VAL B 1 139 ? 18.094 0.839 -11.25 1 94.25 139 VAL B O 1
ATOM 2891 N N . ASP B 1 140 ? 19.719 1.802 -10.016 1 95 140 ASP B N 1
ATOM 2892 C CA . ASP B 1 140 ? 20.781 1.37 -10.922 1 95 140 ASP B CA 1
ATOM 2893 C C . ASP B 1 140 ? 20.828 -0.152 -11.031 1 95 140 ASP B C 1
ATOM 2895 O O . ASP B 1 140 ? 21.125 -0.697 -12.094 1 95 140 ASP B O 1
ATOM 2899 N N . ASP B 1 141 ? 20.547 -0.786 -9.914 1 96.88 141 ASP B N 1
ATOM 2900 C CA . ASP B 1 141 ? 20.547 -2.246 -9.898 1 96.88 141 ASP B CA 1
ATOM 2901 C C . ASP B 1 141 ? 19.516 -2.807 -10.867 1 96.88 141 ASP B C 1
ATOM 2903 O O . ASP B 1 141 ? 19.766 -3.812 -11.539 1 96.88 141 ASP B O 1
ATOM 2907 N N . PHE B 1 142 ? 18.375 -2.188 -10.977 1 97.56 142 PHE B N 1
ATOM 2908 C CA . PHE B 1 142 ? 17.344 -2.639 -11.906 1 97.56 142 PHE B CA 1
ATOM 2909 C C . PHE B 1 142 ? 17.781 -2.412 -13.344 1 97.56 142 PHE B C 1
ATOM 2911 O O . PHE B 1 142 ? 17.594 -3.281 -14.203 1 97.56 142 PHE B O 1
ATOM 2918 N N . VAL B 1 143 ? 18.391 -1.272 -13.641 1 95.81 143 VAL B N 1
ATOM 2919 C CA . VAL B 1 143 ? 18.844 -0.949 -14.984 1 95.81 143 VAL B CA 1
ATOM 2920 C C . VAL B 1 143 ? 19.984 -1.896 -15.383 1 95.81 143 VAL B C 1
ATOM 2922 O O . VAL B 1 143 ? 19.984 -2.434 -16.5 1 95.81 143 VAL B O 1
ATOM 2925 N N . LYS B 1 144 ? 20.859 -2.139 -14.484 1 96.06 144 LYS B N 1
ATOM 2926 C CA . LYS B 1 144 ? 21.969 -3.055 -14.727 1 96.06 144 LYS B CA 1
ATOM 2927 C C . LYS B 1 144 ? 21.469 -4.473 -14.984 1 96.06 144 LYS B C 1
ATOM 2929 O O . LYS B 1 144 ? 22.062 -5.215 -15.766 1 96.06 144 LYS B O 1
ATOM 2934 N N . ALA B 1 145 ? 20.391 -4.809 -14.367 1 96.69 145 ALA B N 1
ATOM 2935 C CA . ALA B 1 145 ? 19.797 -6.133 -14.547 1 96.69 145 ALA B CA 1
ATOM 2936 C C . ALA B 1 145 ? 19.156 -6.258 -15.922 1 96.69 145 ALA B C 1
ATOM 2938 O O . ALA B 1 145 ? 18.766 -7.352 -16.344 1 96.69 145 ALA B O 1
ATOM 2939 N N . GLY B 1 146 ? 18.969 -5.086 -16.578 1 97 146 GLY B N 1
ATOM 2940 C CA . GLY B 1 146 ? 18.453 -5.121 -17.938 1 97 146 GLY B CA 1
ATOM 2941 C C . GLY B 1 146 ? 17.016 -4.656 -18.047 1 97 146 GLY B C 1
ATOM 2942 O O . GLY B 1 146 ? 16.375 -4.793 -19.094 1 97 146 GLY B O 1
ATOM 2943 N N . VAL B 1 147 ? 16.453 -4.094 -17 1 97.94 147 VAL B N 1
ATOM 2944 C CA . VAL B 1 147 ? 15.102 -3.564 -17.047 1 97.94 147 VAL B CA 1
ATOM 2945 C C . VAL B 1 147 ? 15.102 -2.188 -17.703 1 97.94 147 VAL B C 1
ATOM 2947 O O . VAL B 1 147 ? 15.859 -1.299 -17.297 1 97.94 147 VAL B O 1
ATOM 2950 N N . PRO B 1 148 ? 14.312 -1.958 -18.75 1 96.06 148 PRO B N 1
ATOM 2951 C CA . PRO B 1 148 ? 14.203 -0.597 -19.281 1 96.06 148 PRO B CA 1
ATOM 2952 C C . PRO B 1 148 ? 13.695 0.403 -18.25 1 96.06 148 PRO B C 1
ATOM 2954 O O . PRO B 1 148 ? 12.758 0.102 -17.5 1 96.06 148 PRO B O 1
ATOM 2957 N N . SER B 1 149 ? 14.305 1.542 -18.188 1 94.44 149 SER B N 1
ATOM 2958 C CA . SER B 1 149 ? 13.93 2.564 -17.219 1 94.44 149 SER B CA 1
ATOM 2959 C C . SER B 1 149 ? 12.461 2.959 -17.359 1 94.44 149 SER B C 1
ATOM 2961 O O . SER B 1 149 ? 11.805 3.295 -16.375 1 94.44 149 SER B O 1
ATOM 2963 N N . SER B 1 150 ? 11.891 2.857 -18.578 1 94.31 150 SER B N 1
ATOM 2964 C CA . SER B 1 150 ? 10.516 3.246 -18.859 1 94.31 150 SER B CA 1
ATOM 2965 C C . SER B 1 150 ? 9.531 2.299 -18.188 1 94.31 150 SER B C 1
ATOM 2967 O O . SER B 1 150 ? 8.336 2.598 -18.094 1 94.31 150 SER B O 1
ATOM 2969 N N . LYS B 1 151 ? 10.07 1.177 -17.641 1 96.69 151 LYS B N 1
ATOM 2970 C CA . LYS B 1 151 ? 9.227 0.19 -16.969 1 96.69 151 LYS B CA 1
ATOM 2971 C C . LYS B 1 151 ? 9.266 0.364 -15.453 1 96.69 151 LYS B C 1
ATOM 2973 O O . LYS B 1 151 ? 8.57 -0.344 -14.727 1 96.69 151 LYS B O 1
ATOM 2978 N N . LEU B 1 152 ? 9.992 1.355 -14.977 1 96.94 152 LEU B N 1
ATOM 2979 C CA . LEU B 1 152 ? 10.211 1.487 -13.539 1 96.94 152 LEU B CA 1
ATOM 2980 C C . LEU B 1 152 ? 9.422 2.666 -12.977 1 96.94 152 LEU B C 1
ATOM 2982 O O . LEU B 1 152 ? 9.383 3.736 -13.586 1 96.94 152 LEU B O 1
ATOM 2986 N N . VAL B 1 153 ? 8.727 2.459 -11.906 1 95.44 153 VAL B N 1
ATOM 2987 C CA . VAL B 1 153 ? 8.117 3.492 -11.078 1 95.44 153 VAL B CA 1
ATOM 2988 C C . VAL B 1 153 ? 8.711 3.453 -9.68 1 95.44 153 VAL B C 1
ATOM 2990 O O . VAL B 1 153 ? 8.625 2.438 -8.984 1 95.44 153 VAL B O 1
ATOM 2993 N N . LEU B 1 154 ? 9.359 4.527 -9.305 1 95.5 154 LEU B N 1
ATOM 2994 C CA . LEU B 1 154 ? 9.969 4.66 -7.988 1 95.5 154 LEU B CA 1
ATOM 2995 C C . LEU B 1 154 ? 9.016 5.34 -7.012 1 95.5 154 LEU B C 1
ATOM 2997 O O . LEU B 1 154 ? 8.578 6.469 -7.246 1 95.5 154 LEU B O 1
ATOM 3001 N N . ILE B 1 155 ? 8.68 4.668 -5.938 1 94.06 155 ILE B N 1
ATOM 3002 C CA . ILE B 1 155 ? 7.844 5.238 -4.887 1 94.06 155 ILE B CA 1
ATOM 3003 C C . ILE B 1 155 ? 8.711 5.613 -3.684 1 94.06 155 ILE B C 1
ATOM 3005 O O . ILE B 1 155 ? 9.312 4.742 -3.053 1 94.06 155 ILE B O 1
ATOM 3009 N N . VAL B 1 156 ? 8.742 6.867 -3.371 1 92.5 156 VAL B N 1
ATOM 3010 C CA . VAL B 1 156 ? 9.625 7.336 -2.311 1 92.5 156 VAL B CA 1
ATOM 3011 C C . VAL B 1 156 ? 8.805 7.875 -1.146 1 92.5 156 VAL B C 1
ATOM 3013 O O . VAL B 1 156 ? 7.703 8.398 -1.346 1 92.5 156 VAL B O 1
ATOM 3016 N N . PRO B 1 157 ? 9.352 7.809 0.023 1 91.25 157 PRO B N 1
ATOM 3017 C CA . PRO B 1 157 ? 8.609 8.234 1.211 1 91.25 157 PRO B CA 1
ATOM 3018 C C . PRO B 1 157 ? 8.758 9.727 1.495 1 91.25 157 PRO B C 1
ATOM 3020 O O . PRO B 1 157 ? 9.828 10.297 1.285 1 91.25 157 PRO B O 1
ATOM 3023 N N . TRP B 1 158 ? 7.66 10.328 1.961 1 89.19 158 TRP B N 1
ATOM 3024 C CA . TRP B 1 158 ? 7.719 11.688 2.492 1 89.19 158 TRP B CA 1
ATOM 3025 C C . TRP B 1 158 ? 7.539 11.688 4.008 1 89.19 158 TRP B C 1
ATOM 3027 O O . TRP B 1 158 ? 6.723 12.438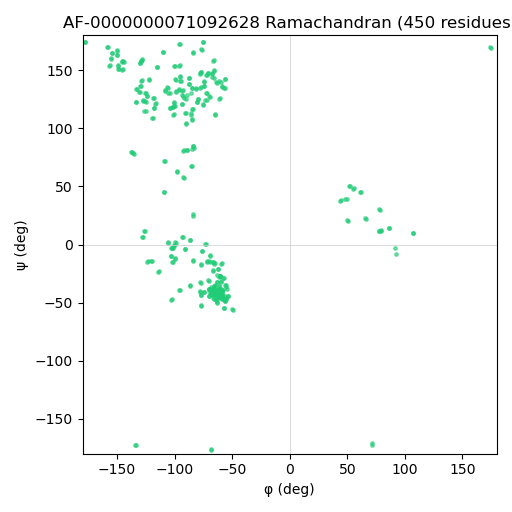 4.543 1 89.19 158 TRP B O 1
ATOM 3037 N N . TYR B 1 159 ? 8.234 10.781 4.598 1 87.44 159 TYR B N 1
ATOM 3038 C CA . TYR B 1 159 ? 8.32 10.617 6.047 1 87.44 159 TYR B CA 1
ATOM 3039 C C . TYR B 1 159 ? 9.672 10.039 6.445 1 87.44 159 TYR B C 1
ATOM 3041 O O . TYR B 1 159 ? 10.453 9.609 5.59 1 87.44 159 TYR B O 1
ATOM 3049 N N . GLY B 1 160 ? 9.969 10.18 7.711 1 88.81 160 GLY B N 1
ATOM 3050 C CA . GLY B 1 160 ? 11.195 9.633 8.273 1 88.81 160 GLY B CA 1
ATOM 3051 C C . GLY B 1 160 ? 10.977 8.898 9.586 1 88.81 160 GLY B C 1
ATOM 3052 O O . GLY B 1 160 ? 9.836 8.594 9.945 1 88.81 160 GLY B O 1
ATOM 3053 N N . TYR B 1 161 ? 12.141 8.547 10.164 1 88.75 161 TYR B N 1
ATOM 3054 C CA . TYR B 1 161 ? 12.086 7.82 11.43 1 88.75 161 TYR B CA 1
ATOM 3055 C C . TYR B 1 161 ? 12.836 8.57 12.523 1 88.75 161 TYR B C 1
ATOM 3057 O O . TYR B 1 161 ? 13.898 9.141 12.273 1 88.75 161 TYR B O 1
ATOM 3065 N N . ASP B 1 162 ? 12.211 8.484 13.688 1 88.75 162 ASP B N 1
ATOM 3066 C CA . ASP B 1 162 ? 12.859 8.875 14.93 1 88.75 162 ASP B CA 1
ATOM 3067 C C . ASP B 1 162 ? 13.469 7.668 15.641 1 88.75 162 ASP B C 1
ATOM 3069 O O . ASP B 1 162 ? 12.82 6.637 15.789 1 88.75 162 ASP B O 1
ATOM 3073 N N . PHE B 1 163 ? 14.742 7.914 16.062 1 91.81 163 PHE B N 1
ATOM 3074 C CA . PHE B 1 163 ? 15.43 6.84 16.766 1 91.81 163 PHE B CA 1
ATOM 3075 C C . PHE B 1 163 ? 15.805 7.27 18.188 1 91.81 163 PHE B C 1
ATOM 3077 O O . PHE B 1 163 ? 16.672 8.133 18.359 1 91.81 163 PHE B O 1
ATOM 3084 N N . PRO B 1 164 ? 15.148 6.723 19.188 1 90.44 164 PRO B N 1
ATOM 3085 C CA . PRO B 1 164 ? 15.617 6.965 20.547 1 90.44 164 PRO B CA 1
ATOM 3086 C C . PRO B 1 164 ? 17 6.371 20.812 1 90.44 164 PRO B C 1
ATOM 3088 O O . PRO B 1 164 ? 17.125 5.152 20.969 1 90.44 164 PRO B O 1
ATOM 3091 N N . CYS B 1 165 ? 17.922 7.227 20.984 1 89.19 165 CYS B N 1
ATOM 3092 C CA . CYS B 1 165 ? 19.297 6.777 21.047 1 89.19 165 CYS B CA 1
ATOM 3093 C C . CYS B 1 165 ? 19.625 6.23 22.438 1 89.19 165 CYS B C 1
ATOM 3095 O O . CYS B 1 165 ? 19.453 6.926 23.438 1 89.19 165 CYS B O 1
ATOM 3097 N N . SER B 1 166 ? 20.031 5.059 22.406 1 87.06 166 SER B N 1
ATOM 3098 C CA . SER B 1 166 ? 20.5 4.465 23.656 1 87.06 166 SER B CA 1
ATOM 3099 C C . SER B 1 166 ? 21.969 4.785 23.891 1 87.06 166 SER B C 1
ATOM 3101 O O . SER B 1 166 ? 22.391 4.941 25.047 1 87.06 166 SER B O 1
ATOM 3103 N N . MET B 1 167 ? 22.719 4.84 22.875 1 85.88 167 MET B N 1
ATOM 3104 C CA . MET B 1 167 ? 24.141 5.145 22.953 1 85.88 167 MET B CA 1
ATOM 3105 C C . MET B 1 167 ? 24.641 5.699 21.625 1 85.88 167 MET B C 1
ATOM 3107 O O . MET B 1 167 ? 24.016 5.496 20.578 1 85.88 167 MET B O 1
ATOM 3111 N N . LEU B 1 168 ? 25.672 6.453 21.688 1 85.06 168 LEU B N 1
ATOM 3112 C CA . LEU B 1 168 ? 26.359 6.934 20.5 1 85.06 168 LEU B CA 1
ATOM 3113 C C . LEU B 1 168 ? 27.688 6.203 20.297 1 85.06 168 LEU B C 1
ATOM 3115 O O . LEU B 1 168 ? 28.422 5.973 21.266 1 85.06 168 LEU B O 1
ATOM 3119 N N . THR B 1 169 ? 27.859 5.852 19.109 1 86.25 169 THR B N 1
ATOM 3120 C CA . THR B 1 169 ? 29.172 5.273 18.812 1 86.25 169 THR B CA 1
ATOM 3121 C C . THR B 1 169 ? 30.234 6.355 18.75 1 86.25 169 THR B C 1
ATOM 3123 O O . THR B 1 169 ? 29.922 7.547 18.828 1 86.25 169 THR B O 1
ATOM 3126 N N . GLU B 1 170 ? 31.484 5.859 18.594 1 84.5 170 GLU B N 1
ATOM 3127 C CA . GLU B 1 170 ? 32.594 6.789 18.484 1 84.5 170 GLU B CA 1
ATOM 3128 C C . GLU B 1 170 ? 32.469 7.656 17.234 1 84.5 170 GLU B C 1
ATOM 3130 O O . GLU B 1 170 ? 32.906 8.805 17.219 1 84.5 170 GLU B O 1
ATOM 3135 N N . SER B 1 171 ? 31.781 7.137 16.234 1 81.88 171 SER B N 1
ATOM 3136 C CA . SER B 1 171 ? 31.578 7.859 14.984 1 81.88 171 SER B CA 1
ATOM 3137 C C . SER B 1 171 ? 30.281 8.641 14.992 1 81.88 171 SER B C 1
ATOM 3139 O O . SER B 1 171 ? 29.797 9.062 13.938 1 81.88 171 SER B O 1
ATOM 3141 N N . ASP B 1 172 ? 29.594 8.68 16.109 1 79.38 172 ASP B N 1
ATOM 3142 C CA . ASP B 1 172 ? 28.406 9.492 16.328 1 79.38 172 ASP B CA 1
ATOM 3143 C C . ASP B 1 172 ? 27.172 8.859 15.688 1 79.38 172 ASP B C 1
ATOM 3145 O O . ASP B 1 172 ? 26.312 9.562 15.164 1 79.38 172 ASP B O 1
ATOM 3149 N N . VAL B 1 173 ? 27.312 7.613 15.688 1 85.88 173 VAL B N 1
ATOM 3150 C CA . VAL B 1 173 ? 26.141 6.891 15.195 1 85.88 173 VAL B CA 1
ATOM 3151 C C . VAL B 1 173 ? 25.234 6.508 16.359 1 85.88 173 VAL B C 1
ATOM 3153 O O . VAL B 1 173 ? 25.703 5.93 17.359 1 85.88 173 VAL B O 1
ATOM 3156 N N . CYS B 1 174 ? 24 6.832 16.266 1 90.75 174 CYS B N 1
ATOM 3157 C CA . CYS B 1 174 ? 23.016 6.488 17.297 1 90.75 174 CYS B CA 1
ATOM 3158 C C . CYS B 1 174 ? 22.641 5.012 17.219 1 90.75 174 CYS B C 1
ATOM 3160 O O . CYS B 1 174 ? 22.172 4.535 16.188 1 90.75 174 CYS B O 1
ATOM 3162 N N . LEU B 1 175 ? 22.906 4.348 18.344 1 90.88 175 LEU B N 1
ATOM 3163 C CA . LEU B 1 175 ? 22.359 3.002 18.531 1 90.88 175 LEU B CA 1
ATOM 3164 C C . LEU B 1 175 ? 21.031 3.043 19.281 1 90.88 175 LEU B C 1
ATOM 3166 O O . LEU B 1 175 ? 20.875 3.793 20.234 1 90.88 175 LEU B O 1
ATOM 3170 N N . TYR B 1 176 ? 20.094 2.316 18.719 1 90.12 176 TYR B N 1
ATOM 3171 C CA . TYR B 1 176 ? 18.766 2.311 19.328 1 90.12 176 TYR B CA 1
ATOM 3172 C C . TYR B 1 176 ? 18.266 0.887 19.531 1 90.12 176 TYR B C 1
ATOM 3174 O O . TYR B 1 176 ? 18.766 -0.051 18.906 1 90.12 176 TYR B O 1
ATOM 3182 N N . LYS B 1 177 ? 17.344 0.714 20.484 1 88.44 177 LYS B N 1
ATOM 3183 C CA . LYS B 1 177 ? 16.688 -0.574 20.656 1 88.44 177 LYS B CA 1
ATOM 3184 C C . LYS B 1 177 ? 15.703 -0.843 19.531 1 88.44 177 LYS B C 1
ATOM 3186 O O . LYS B 1 177 ? 14.859 0.002 19.219 1 88.44 177 LYS B O 1
ATOM 3191 N N . LEU B 1 178 ? 15.836 -2.057 18.953 1 85.31 178 LEU B N 1
ATOM 3192 C CA . LEU B 1 178 ? 14.984 -2.414 17.828 1 85.31 178 LEU B CA 1
ATOM 3193 C C . LEU B 1 178 ? 13.508 -2.291 18.188 1 85.31 178 LEU B C 1
ATOM 3195 O O . LEU B 1 178 ? 13.117 -2.605 19.312 1 85.31 178 LEU B O 1
ATOM 3199 N N . SER B 1 179 ? 12.648 -1.821 17.25 1 82.31 179 SER B N 1
ATOM 3200 C CA . SER B 1 179 ? 11.195 -1.688 17.328 1 82.31 179 SER B CA 1
ATOM 3201 C C . SER B 1 179 ? 10.797 -0.471 18.156 1 82.31 179 SER B C 1
ATOM 3203 O O . SER B 1 179 ? 9.641 -0.344 18.562 1 82.31 179 SER B O 1
ATOM 3205 N N . THR B 1 180 ? 11.758 0.4 18.469 1 83.62 180 THR B N 1
ATOM 3206 C CA . THR B 1 180 ? 11.43 1.603 19.219 1 83.62 180 THR B CA 1
ATOM 3207 C C . THR B 1 180 ? 11.391 2.824 18.312 1 83.62 180 THR B C 1
ATOM 3209 O O . THR B 1 180 ? 10.953 3.9 18.719 1 83.62 180 THR B O 1
ATOM 3212 N N . GLN B 1 181 ? 11.844 2.684 17.062 1 86.25 181 GLN B N 1
ATOM 3213 C CA . GLN B 1 181 ? 11.797 3.793 16.109 1 86.25 181 GLN B CA 1
ATOM 3214 C C . GLN B 1 181 ? 10.359 4.176 15.781 1 86.25 181 GLN B C 1
ATOM 3216 O O . GLN B 1 181 ? 9.461 3.332 15.812 1 86.25 181 GLN B O 1
ATOM 3221 N N . ARG B 1 182 ? 10.141 5.453 15.477 1 84.88 182 ARG B N 1
ATOM 3222 C CA . ARG B 1 182 ? 8.812 5.961 15.164 1 84.88 182 ARG B CA 1
ATOM 3223 C C . ARG B 1 182 ? 8.812 6.734 13.844 1 84.88 182 ARG B C 1
ATOM 3225 O O . ARG B 1 182 ? 9.75 7.488 13.562 1 84.88 182 ARG B O 1
ATOM 3232 N N . GLN B 1 183 ? 7.781 6.543 13.141 1 83.06 183 GLN B N 1
ATOM 3233 C CA . GLN B 1 183 ? 7.629 7.285 11.898 1 83.06 183 GLN B CA 1
ATOM 3234 C C . GLN B 1 183 ? 7.184 8.719 12.164 1 83.06 183 GLN B C 1
ATOM 3236 O O . GLN B 1 183 ? 6.34 8.969 13.023 1 83.06 183 GLN B O 1
ATOM 3241 N N . SER B 1 184 ? 7.883 9.672 11.43 1 86.12 184 SER B N 1
ATOM 3242 C CA . SER B 1 184 ? 7.523 11.086 11.5 1 86.12 184 SER B CA 1
ATOM 3243 C C . SER B 1 184 ? 7.34 11.68 10.109 1 86.12 184 SER B C 1
ATOM 3245 O O . SER B 1 184 ? 8.18 11.492 9.227 1 86.12 184 SER B O 1
ATOM 3247 N N . ALA B 1 185 ? 6.289 12.445 9.992 1 83.5 185 ALA B N 1
ATOM 3248 C CA . ALA B 1 185 ? 6.051 13.117 8.719 1 83.5 185 ALA B CA 1
ATOM 3249 C C . ALA B 1 185 ? 7.074 14.227 8.484 1 83.5 185 ALA B C 1
ATOM 3251 O O . ALA B 1 185 ? 7.555 14.844 9.43 1 83.5 185 ALA B O 1
ATOM 3252 N N . PHE B 1 186 ? 7.426 14.461 7.281 1 82.81 186 PHE B N 1
ATOM 3253 C CA . PHE B 1 186 ? 8.477 15.406 6.926 1 82.81 186 PHE B CA 1
ATOM 3254 C C . PHE B 1 186 ? 8.211 16.766 7.551 1 82.81 186 PHE B C 1
ATOM 3256 O O . PHE B 1 186 ? 9.125 17.391 8.094 1 82.81 186 PHE B O 1
ATOM 3263 N N . GLY B 1 187 ? 7 17.266 7.512 1 77.94 187 GLY B N 1
ATOM 3264 C CA . GLY B 1 187 ? 6.684 18.547 8.109 1 77.94 187 GLY B CA 1
ATOM 3265 C C . GLY B 1 187 ? 6.992 18.609 9.594 1 77.94 187 GLY B C 1
ATOM 3266 O O . GLY B 1 187 ? 7.469 19.625 10.102 1 77.94 187 GLY B O 1
ATOM 3267 N N . ASP B 1 188 ? 6.688 17.484 10.25 1 83.44 188 ASP B N 1
ATOM 3268 C CA . ASP B 1 188 ? 6.992 17.422 11.672 1 83.44 188 ASP B CA 1
ATOM 3269 C C . ASP B 1 188 ? 8.5 17.391 11.914 1 83.44 188 ASP B C 1
ATOM 3271 O O . ASP B 1 188 ? 8.992 17.984 12.875 1 83.44 188 ASP B O 1
ATOM 3275 N N . ILE B 1 189 ? 9.078 16.734 11.055 1 86.06 189 ILE B N 1
ATOM 3276 C CA . ILE B 1 189 ? 10.531 16.672 11.125 1 86.06 189 ILE B CA 1
ATOM 3277 C C . ILE B 1 189 ? 11.117 18.078 11.031 1 86.06 189 ILE B C 1
ATOM 3279 O O . ILE B 1 189 ? 11.984 18.453 11.82 1 86.06 189 ILE B O 1
ATOM 3283 N N . MET B 1 190 ? 10.625 18.859 10.125 1 83.88 190 MET B N 1
ATOM 3284 C CA . MET B 1 190 ? 11.141 20.219 9.93 1 83.88 190 MET B CA 1
ATOM 3285 C C . MET B 1 190 ? 10.859 21.078 11.148 1 83.88 190 MET B C 1
ATOM 3287 O O . MET B 1 190 ? 11.688 21.906 11.531 1 83.88 190 MET B O 1
ATOM 3291 N N . LYS B 1 191 ? 9.734 20.875 11.742 1 83.25 191 LYS B N 1
ATOM 3292 C CA . LYS B 1 191 ? 9.406 21.625 12.961 1 83.25 191 LYS B CA 1
ATOM 3293 C C . LYS B 1 191 ? 10.375 21.281 14.086 1 83.25 191 LYS B C 1
ATOM 3295 O O . LYS B 1 191 ? 10.844 22.156 14.805 1 83.25 191 LYS B O 1
ATOM 3300 N N . LEU B 1 192 ? 10.547 20.047 14.219 1 85.69 192 LEU B N 1
ATOM 3301 C CA . LEU B 1 192 ? 11.484 19.609 15.25 1 85.69 192 LEU B CA 1
ATOM 3302 C C . LEU B 1 192 ? 12.875 20.188 15 1 85.69 192 LEU B C 1
ATOM 3304 O O . LEU B 1 192 ? 13.57 20.562 15.945 1 85.69 192 LEU B O 1
ATOM 3308 N N . LEU B 1 193 ? 13.234 20.203 13.773 1 87.12 193 LEU B N 1
ATOM 3309 C CA . LEU B 1 193 ? 14.531 20.766 13.406 1 87.12 193 LEU B CA 1
ATOM 3310 C C . LEU B 1 193 ? 14.625 22.234 13.805 1 87.12 193 LEU B C 1
ATOM 3312 O O . LEU B 1 193 ? 15.625 22.672 14.383 1 87.12 193 LEU B O 1
ATOM 3316 N N . ASP B 1 194 ? 13.531 22.953 13.594 1 85.69 194 ASP B N 1
ATOM 3317 C CA . ASP B 1 194 ? 13.531 24.391 13.812 1 85.69 194 ASP B CA 1
ATOM 3318 C C . ASP B 1 194 ? 13.445 24.719 15.297 1 85.69 194 ASP B C 1
ATOM 3320 O O . ASP B 1 194 ? 14.062 25.688 15.766 1 85.69 194 ASP B O 1
ATOM 3324 N N . ASN B 1 195 ? 12.75 23.875 16.016 1 87 195 ASN B N 1
ATOM 3325 C CA . ASN B 1 195 ? 12.383 24.297 17.359 1 87 195 ASN B CA 1
ATOM 3326 C C . ASN B 1 195 ? 13.07 23.453 18.438 1 87 195 ASN B C 1
ATOM 3328 O O . ASN B 1 195 ? 13.227 23.875 19.578 1 87 195 ASN B O 1
ATOM 3332 N N . ASN B 1 196 ? 13.453 22.266 18.031 1 86.94 196 ASN B N 1
ATOM 3333 C CA . ASN B 1 196 ? 13.844 21.328 19.078 1 86.94 196 ASN B CA 1
ATOM 3334 C C . ASN B 1 196 ? 15.258 20.812 18.859 1 86.94 196 ASN B C 1
ATOM 3336 O O . ASN B 1 196 ? 15.859 20.234 19.766 1 86.94 196 ASN B O 1
ATOM 3340 N N . SER B 1 197 ? 15.742 21.031 17.672 1 89.12 197 SER B N 1
ATOM 3341 C CA . SER B 1 197 ? 17.047 20.453 17.359 1 89.12 197 SER B CA 1
ATOM 3342 C C . SER B 1 197 ? 18.125 20.969 18.297 1 89.12 197 SER B C 1
ATOM 3344 O O . SER B 1 197 ? 18.156 22.156 18.609 1 89.12 197 SER B O 1
ATOM 3346 N N . THR B 1 198 ? 19.016 20.109 18.719 1 87.25 198 THR B N 1
ATOM 3347 C CA . THR B 1 198 ? 20.125 20.5 19.562 1 87.25 198 THR B CA 1
ATOM 3348 C C . THR B 1 198 ? 21.406 20.672 18.734 1 87.25 198 THR B C 1
ATOM 3350 O O . THR B 1 198 ? 22.406 21.203 19.219 1 87.25 198 THR B O 1
ATOM 3353 N N . THR B 1 199 ? 21.422 20.234 17.484 1 87.06 199 THR B N 1
ATOM 3354 C CA . THR B 1 199 ? 22.625 20.203 16.672 1 87.06 199 THR B CA 1
ATOM 3355 C C . THR B 1 199 ? 22.453 21.062 15.414 1 87.06 199 THR B C 1
ATOM 3357 O O . THR B 1 199 ? 23.438 21.391 14.742 1 87.06 199 THR B O 1
ATOM 3360 N N . GLY B 1 200 ? 21.125 21.391 15.203 1 88 200 GLY B N 1
ATOM 3361 C CA . GLY B 1 200 ? 20.828 21.859 13.852 1 88 200 GLY B CA 1
ATOM 3362 C C . GLY B 1 200 ? 20.891 20.734 12.82 1 88 200 GLY B C 1
ATOM 3363 O O . GLY B 1 200 ? 20.984 19.562 13.172 1 88 200 GLY B O 1
ATOM 3364 N N . ARG B 1 201 ? 20.812 21.156 11.531 1 89.19 201 ARG B N 1
ATOM 3365 C CA . ARG B 1 201 ? 20.844 20.172 10.461 1 89.19 201 ARG B CA 1
ATOM 3366 C C . ARG B 1 201 ? 22.25 19.609 10.289 1 89.19 201 ARG B C 1
ATOM 3368 O O . ARG B 1 201 ? 23.219 20.359 10.211 1 89.19 201 ARG B O 1
ATOM 3375 N N . LYS B 1 202 ? 22.328 18.359 10.367 1 90.38 202 LYS B N 1
ATOM 3376 C CA . LYS B 1 202 ? 23.547 17.625 10.078 1 90.38 202 LYS B CA 1
ATOM 3377 C C . LYS B 1 202 ? 23.422 16.812 8.789 1 90.38 202 LYS B C 1
ATOM 3379 O O . LYS B 1 202 ? 22.328 16.734 8.211 1 90.38 202 LYS B O 1
ATOM 3384 N N . TRP B 1 203 ? 24.547 16.359 8.297 1 90.25 203 TRP B N 1
ATOM 3385 C CA . TRP B 1 203 ? 24.578 15.57 7.066 1 90.25 203 TRP B CA 1
ATOM 3386 C C . TRP B 1 203 ? 25.281 14.234 7.285 1 90.25 203 TRP B C 1
ATOM 3388 O O . TRP B 1 203 ? 26.391 14.188 7.801 1 90.25 203 TRP B O 1
ATOM 3398 N N . SER B 1 204 ? 24.531 13.273 6.984 1 88.56 204 SER B N 1
ATOM 3399 C CA . SER B 1 204 ? 25.141 11.945 7.016 1 88.56 204 SER B CA 1
ATOM 3400 C C . SER B 1 204 ? 25.828 11.625 5.695 1 88.56 204 SER B C 1
ATOM 3402 O O . SER B 1 204 ? 25.172 11.414 4.676 1 88.56 204 SER B O 1
ATOM 3404 N N . GLU B 1 205 ? 27.078 11.539 5.773 1 86.88 205 GLU B N 1
ATOM 3405 C CA . GLU B 1 205 ? 27.828 11.18 4.566 1 86.88 205 GLU B CA 1
ATOM 3406 C C . GLU B 1 205 ? 27.5 9.758 4.125 1 86.88 205 GLU B C 1
ATOM 3408 O O . GLU B 1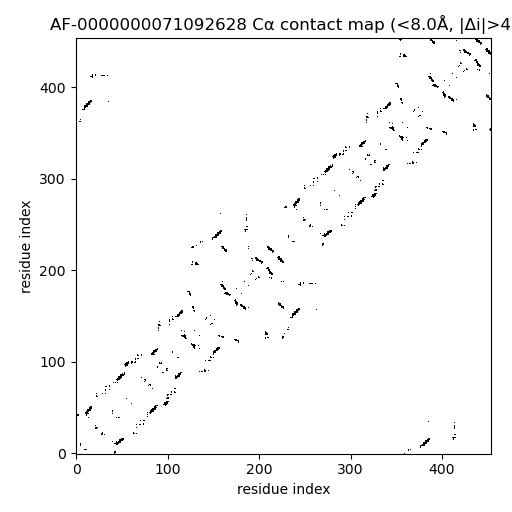 205 ? 27.391 9.484 2.93 1 86.88 205 GLU B O 1
ATOM 3413 N N . ALA B 1 206 ? 27.297 8.914 5.078 1 84.19 206 ALA B N 1
ATOM 3414 C CA . ALA B 1 206 ? 27.016 7.508 4.793 1 84.19 206 ALA B CA 1
ATOM 3415 C C . ALA B 1 206 ? 25.688 7.348 4.074 1 84.19 206 ALA B C 1
ATOM 3417 O O . ALA B 1 206 ? 25.562 6.535 3.154 1 84.19 206 ALA B O 1
ATOM 3418 N N . ASP B 1 207 ? 24.703 8.164 4.492 1 87.31 207 ASP B N 1
ATOM 3419 C CA . ASP B 1 207 ? 23.344 8.016 3.969 1 87.31 207 ASP B CA 1
ATOM 3420 C C . ASP B 1 207 ? 23.047 9.07 2.904 1 87.31 207 ASP B C 1
ATOM 3422 O O . ASP B 1 207 ? 22.047 8.969 2.182 1 87.31 207 ASP B O 1
ATOM 3426 N N . GLN B 1 208 ? 23.891 10.062 2.865 1 87.88 208 GLN B N 1
ATOM 3427 C CA . GLN B 1 208 ? 23.625 11.227 2.025 1 87.88 208 GLN B CA 1
ATOM 3428 C C . GLN B 1 208 ? 22.234 11.789 2.295 1 87.88 208 GLN B C 1
ATOM 3430 O O . GLN B 1 208 ? 21.453 11.992 1.365 1 87.88 208 GLN B O 1
ATOM 3435 N N . SER B 1 209 ? 22 11.977 3.49 1 88.06 209 SER B N 1
ATOM 3436 C CA . SER B 1 209 ? 20.703 12.461 3.963 1 88.06 209 SER B CA 1
ATOM 3437 C C . SER B 1 209 ? 20.875 13.375 5.172 1 88.06 209 SER B C 1
ATOM 3439 O O . SER B 1 209 ? 21.812 13.211 5.957 1 88.06 209 SER B O 1
ATOM 3441 N N . PRO B 1 210 ? 20 14.242 5.289 1 88 210 PRO B N 1
ATOM 3442 C CA . PRO B 1 210 ? 20.031 15.094 6.48 1 88 210 PRO B CA 1
ATOM 3443 C C . PRO B 1 210 ? 19.484 14.391 7.723 1 88 210 PRO B C 1
ATOM 3445 O O . PRO B 1 210 ? 18.672 13.469 7.609 1 88 210 PRO B O 1
ATOM 3448 N N . TYR B 1 211 ? 20.078 14.773 8.82 1 90.25 211 TYR B N 1
ATOM 3449 C CA . TYR B 1 211 ? 19.562 14.336 10.109 1 90.25 211 TYR B CA 1
ATOM 3450 C C . TYR B 1 211 ? 19.844 15.367 11.195 1 90.25 211 TYR B C 1
ATOM 3452 O O . TYR B 1 211 ? 20.484 16.391 10.938 1 90.25 211 TYR B O 1
ATOM 3460 N N . PHE B 1 212 ? 19.172 15.195 12.367 1 91.25 212 PHE B N 1
ATOM 3461 C CA . PHE B 1 212 ? 19.453 16.062 13.508 1 91.25 212 PHE B CA 1
ATOM 3462 C C . PHE B 1 212 ? 19.094 15.352 14.812 1 91.25 212 PHE B C 1
ATOM 3464 O O . PHE B 1 212 ? 18.438 14.312 14.805 1 91.25 212 PHE B O 1
ATOM 3471 N N . ASP B 1 213 ? 19.703 15.906 15.812 1 88.44 213 ASP B N 1
ATOM 3472 C CA . ASP B 1 213 ? 19.391 15.422 17.156 1 88.44 213 ASP B CA 1
ATOM 3473 C C . ASP B 1 213 ? 18.406 16.344 17.859 1 88.44 213 ASP B C 1
ATOM 3475 O O . ASP B 1 213 ? 18.391 17.547 17.609 1 88.44 213 ASP B O 1
ATOM 3479 N N . TYR B 1 214 ? 17.547 15.68 18.578 1 87.25 214 TYR B N 1
ATOM 3480 C CA . TYR B 1 214 ? 16.703 16.469 19.469 1 87.25 214 TYR B CA 1
ATOM 3481 C C . TYR B 1 214 ? 16.422 15.711 20.766 1 87.25 214 TYR B C 1
ATOM 3483 O O . TYR B 1 214 ? 16.75 14.531 20.875 1 87.25 214 TYR B O 1
ATOM 3491 N N . LYS B 1 215 ? 16.062 16.547 21.844 1 82.75 215 LYS B N 1
ATOM 3492 C CA . LYS B 1 215 ? 15.812 15.938 23.141 1 82.75 215 LYS B CA 1
ATOM 3493 C C . LYS B 1 215 ? 14.32 15.898 23.453 1 82.75 215 LYS B C 1
ATOM 3495 O O . LYS B 1 215 ? 13.586 16.844 23.141 1 82.75 215 LYS B O 1
ATOM 3500 N N . VAL B 1 216 ? 13.922 14.672 23.844 1 76.06 216 VAL B N 1
ATOM 3501 C CA . VAL B 1 216 ? 12.57 14.555 24.375 1 76.06 216 VAL B CA 1
ATOM 3502 C C . VAL B 1 216 ? 12.578 14.766 25.875 1 76.06 216 VAL B C 1
ATOM 3504 O O . VAL B 1 216 ? 13.43 14.219 26.578 1 76.06 216 VAL B O 1
ATOM 3507 N N . THR B 1 217 ? 11.984 15.836 26.375 1 63.03 217 THR B N 1
ATOM 3508 C CA . THR B 1 217 ? 12.062 16.406 27.719 1 63.03 217 THR B CA 1
ATOM 3509 C C . THR B 1 217 ? 11.82 15.328 28.766 1 63.03 217 THR B C 1
ATOM 3511 O O . THR B 1 217 ? 12.555 15.242 29.75 1 63.03 217 THR B O 1
ATOM 3514 N N . TYR B 1 218 ? 10.766 14.641 28.734 1 55.66 218 TYR B N 1
ATOM 3515 C CA . TYR B 1 218 ? 10.406 13.859 29.906 1 55.66 218 TYR B CA 1
ATOM 3516 C C . TYR B 1 218 ? 11.469 12.805 30.203 1 55.66 218 TYR B C 1
ATOM 3518 O O . TYR B 1 218 ? 11.648 12.406 31.359 1 55.66 218 TYR B O 1
ATOM 3526 N N . LYS B 1 219 ? 12.258 12.477 29.172 1 57.62 219 LYS B N 1
ATOM 3527 C CA . LYS B 1 219 ? 13.156 11.359 29.469 1 57.62 219 LYS B CA 1
ATOM 3528 C C . LYS B 1 219 ? 14.609 11.727 29.172 1 57.62 219 LYS B C 1
ATOM 3530 O O . LYS B 1 219 ? 15.508 10.906 29.375 1 57.62 219 LYS B O 1
ATOM 3535 N N . ASN B 1 220 ? 14.789 12.898 28.969 1 57.31 220 ASN B N 1
ATOM 3536 C CA . ASN B 1 220 ? 16.125 13.32 28.594 1 57.31 220 ASN B CA 1
ATOM 3537 C C . ASN B 1 220 ? 16.734 12.398 27.547 1 57.31 220 ASN B C 1
ATOM 3539 O O . ASN B 1 220 ? 17.922 12.07 27.609 1 57.31 220 ASN B O 1
ATOM 3543 N N . GLU B 1 221 ? 15.906 11.984 26.672 1 68.5 221 GLU B N 1
ATOM 3544 C CA . GLU B 1 221 ? 16.328 10.992 25.672 1 68.5 221 GLU B CA 1
ATOM 3545 C C . GLU B 1 221 ? 16.641 11.648 24.344 1 68.5 221 GLU B C 1
ATOM 3547 O O . GLU B 1 221 ? 15.867 12.469 23.844 1 68.5 221 GLU B O 1
ATOM 3552 N N . LYS B 1 222 ? 17.953 11.367 23.953 1 70.62 222 LYS B N 1
ATOM 3553 C CA . LYS B 1 222 ? 18.359 11.82 22.625 1 70.62 222 LYS B CA 1
ATOM 3554 C C . LYS B 1 222 ? 17.672 11.008 21.531 1 70.62 222 LYS B C 1
ATOM 3556 O O . LYS B 1 222 ? 17.625 9.781 21.594 1 70.62 222 LYS B O 1
ATOM 3561 N N . VAL B 1 223 ? 17.062 11.82 20.641 1 76.94 223 VAL B N 1
ATOM 3562 C CA . VAL B 1 223 ? 16.406 11.203 19.484 1 76.94 223 VAL B CA 1
ATOM 3563 C C . VAL B 1 223 ? 17.062 11.703 18.188 1 76.94 223 VAL B C 1
ATOM 3565 O O . VAL B 1 223 ? 17.328 12.898 18.047 1 76.94 223 VAL B O 1
ATOM 3568 N N . VAL B 1 224 ? 17.484 10.758 17.359 1 78.94 224 VAL B N 1
ATOM 3569 C CA . VAL B 1 224 ? 18.031 11.086 16.031 1 78.94 224 VAL B CA 1
ATOM 3570 C C . VAL B 1 224 ? 16.953 10.891 14.977 1 78.94 224 VAL B C 1
ATOM 3572 O O . VAL B 1 224 ? 16.25 9.867 14.969 1 78.94 224 VAL B O 1
ATOM 3575 N N . LEU B 1 225 ? 16.859 11.875 14.164 1 78.5 225 LEU B N 1
ATOM 3576 C CA . LEU B 1 225 ? 15.812 11.875 13.141 1 78.5 225 LEU B CA 1
ATOM 3577 C C . LEU B 1 225 ? 16.406 12.094 11.75 1 78.5 225 LEU B C 1
ATOM 3579 O O . LEU B 1 225 ? 17.109 13.094 11.523 1 78.5 225 LEU B O 1
ATOM 3583 N N . PHE B 1 226 ? 16.266 11.062 10.961 1 78.75 226 PHE B N 1
ATOM 3584 C CA . PHE B 1 226 ? 16.688 11.164 9.57 1 78.75 226 PHE B CA 1
ATOM 3585 C C . PHE B 1 226 ? 15.523 11.531 8.672 1 78.75 226 PHE B C 1
ATOM 3587 O O . PHE B 1 226 ? 14.383 11.141 8.93 1 78.75 226 PHE B O 1
ATOM 3594 N N . PHE B 1 227 ? 15.891 12.367 7.609 1 69.94 227 PHE B N 1
ATOM 3595 C CA . PHE B 1 227 ? 14.82 12.703 6.68 1 69.94 227 PHE B CA 1
ATOM 3596 C C . PHE B 1 227 ? 15.383 13.008 5.297 1 69.94 227 PHE B C 1
ATOM 3598 O O . PHE B 1 227 ? 16.562 13.312 5.152 1 69.94 227 PHE B O 1
#

pLDDT: mean 89.48, std 9.48, range [34.28, 98.69]

Secondary structure (DSSP, 8-state):
-THHHHHTT-EEEEEE---HHHHH-HHHHHHHHHHHHHHHHHTT-SEEEE-----B-GGGHHHHHHHHHHHHHHHHHH-TT-EEEEEE-S-TTTGGGB---HHHHHHHSSEEEEE------SSSB---SS-HHHHHHHHHHHHHTT--GGGEEEEEESEEEEEEEEEE-TT-PEEE-TT--EEEEHHHHHHHHHHTBSS-SEEETTTTEEEEEEEETTTTEEEEEE-/-THHHHHTT-EEEEEE---HHHHH-HHHHHHHHHHHHHHHHHTT-SEEEE-----B-GGGHHHHHHHHHHHHHHHHHH-TT-EEEEEE-S-TTTGGGB---HHHHHHHSSEEEEE------SSSB---SS-HHHHHHHHHHHHHTT--GGGEEEEEESEEEEEEEEEE-TT-PEEE-TT--EEEEHHHHHHHHHHTBSS-SEEETTTTEEEEEEEEGGGTEEEEEE-

Radius of gyration: 23.1 Å; Cα contacts (8 Å, |Δi|>4): 997; chains: 2; bounding box: 58×60×54 Å

Foldseek 3Di:
DLCVCVVVVHAAEAEEEDDPVQLVDPVSLLVVLVVVLVVCLVNVHQAYEYEPPDADDLVRQVSVLVSLQSNLVSCCVRPVRHFYEYEDELACPCVVNHNHLLQSSLVRGQAYEYAQFQPDDQPQWDDWRHQPVSSVVRLVRSVVSPRPPNRYDYDDDQKTKKAFAPDADPVRIGGGDGPPIDIGGNVVQVVCLVPFFPAHWDADPVRRWIKTWGADPVVRTIMIITD/DLCVCVVVVHAAEAEEEDDPVQLVDPVSLLVVLVVVLVVCLVNVHQAYEYEPPDADALVRQVSVLVSLQSNLVSCCVRPVRHFYEYEDELACPCVVNHNHLLQSSLVRGQAYEYAQFQPDDQPQWDDWRHQPVSSVVRLVRSVVSPRPPNRYDYDDDQKTKKAFAPDADPVRIGGGDPPPIDIGGNVVQVVCLVPFFPAHWDADPVRRWIKTWGADPVVRTIMIITD

Organism: Strongylocentrotus purpuratus (NCBI:txid7668)

Sequence (454 aa):
MMCHAHSKGVRIVMRGACSLETLFNESARTAWVEQTVQSAVGNFTDGFNIDFEQSLQKSQAHYLTDMVRQIKDAFKKALPYAQVTLDSPYSAECTFGRCYDYRAIGEIVDYIMIMAYDELVVDGRAMANAPLNKTTKGVDDFVKAGVPSSKLVLIVPWYGYDFPCSMLTESDVCLYKLSTQRQSAFGDIMKLLDNNSTTGRKWSEADQSPYFDYKVTYKNEKVVLFFMMCHAHSKGVRIVMRGACSLETLFNESARTAWVEQTVQSAVGNFTDGFNIDFEQSLQKSQAHYLTDMVRQIKDAFKKALPYAQVTLDSPYSAECTFGRCYDYRAIGEIVDYIMIMAYDELVVDGRAMANAPLNKTTKGVDDFVKAGVPSSKLVLIVPWYGYDFPCSMLTESDVCLYKLSTQRQSAFGDIMKLLDNNSTTGRKWSEADQSPYFDYKVTYKNEKVVLFF

Solvent-accessible surface area (backbone atoms only — not comparable to full-atom values): 22939 Å² total; per-residue (Å²): 118,42,54,52,47,48,72,52,49,31,43,28,35,38,38,34,39,65,45,70,72,36,48,74,30,65,70,51,34,51,50,33,42,51,51,52,47,50,50,36,60,64,37,62,37,47,24,40,36,36,55,55,89,59,68,30,54,68,91,46,16,62,45,56,44,51,50,51,46,52,42,48,54,52,34,52,73,76,39,67,81,38,44,40,33,35,56,41,58,46,34,55,75,36,49,88,45,34,22,56,52,54,32,65,40,47,74,63,40,65,32,40,39,26,42,37,46,74,63,61,64,94,76,32,54,66,65,38,31,58,21,46,59,58,47,54,48,14,54,47,40,35,45,73,55,56,23,60,36,78,30,35,33,42,37,34,63,40,47,19,36,36,27,54,37,74,45,66,45,97,86,68,44,38,31,30,63,82,91,59,60,40,80,37,24,46,47,51,49,52,48,39,49,74,73,44,35,76,68,41,86,41,74,36,79,89,31,57,33,40,27,36,37,28,68,44,74,94,66,71,35,45,29,41,34,21,86,120,41,53,53,47,48,72,51,49,30,43,29,35,38,38,35,39,65,46,70,69,36,49,75,30,66,69,50,33,52,50,34,43,51,51,51,48,51,50,36,58,62,36,62,37,47,24,40,36,36,55,57,90,58,68,30,54,68,91,48,16,61,45,56,44,49,51,52,45,52,43,48,54,52,33,51,74,76,40,67,82,38,44,39,33,34,56,40,57,44,34,55,75,34,51,86,45,34,22,56,52,53,33,65,41,48,74,63,39,64,32,40,40,26,43,36,46,72,64,61,64,94,76,32,54,63,64,38,32,58,22,48,58,58,46,52,48,14,54,47,39,34,46,73,55,57,23,59,37,79,30,35,34,40,36,34,62,40,46,18,35,37,27,53,38,74,45,66,45,97,86,66,44,38,30,30,63,81,91,59,59,41,81,38,24,45,47,51,50,52,47,40,49,75,75,44,33,76,68,41,84,42,75,35,77,90,31,57,33,40,28,35,38,28,66,44,75,96,70,70,37,46,28,42,35,21,87